Protein AF-A0A3M1GS95-F1 (afdb_monomer_lite)

Structure (mmCIF, N/CA/C/O backbone):
data_AF-A0A3M1GS95-F1
#
_entry.id   AF-A0A3M1GS95-F1
#
loop_
_atom_site.group_PDB
_atom_site.id
_atom_site.type_symbol
_atom_site.label_atom_id
_atom_site.label_alt_id
_atom_site.label_comp_id
_atom_site.label_asym_id
_atom_site.label_entity_id
_atom_site.label_seq_id
_atom_site.pdbx_PDB_ins_code
_atom_site.Cartn_x
_atom_site.Cartn_y
_atom_site.Cartn_z
_atom_site.occupancy
_atom_site.B_iso_or_equiv
_atom_site.auth_seq_id
_atom_site.auth_comp_id
_atom_site.auth_asym_id
_atom_site.auth_atom_id
_atom_site.pdbx_PDB_model_num
ATOM 1 N N . MET A 1 1 ? 30.204 33.221 12.665 1.00 39.47 1 MET A N 1
ATOM 2 C CA . MET A 1 1 ? 29.781 33.740 11.344 1.00 39.47 1 MET A CA 1
ATOM 3 C C . MET A 1 1 ? 28.358 33.259 11.080 1.00 39.47 1 MET A C 1
ATOM 5 O O . MET A 1 1 ? 28.082 32.085 11.287 1.00 39.47 1 MET A O 1
ATOM 9 N N . LYS A 1 2 ? 27.450 34.196 10.779 1.00 40.09 2 LYS A N 1
ATOM 10 C CA . LYS A 1 2 ? 25.998 34.012 10.561 1.00 40.09 2 LYS A CA 1
ATOM 11 C C . LYS A 1 2 ? 25.781 33.005 9.408 1.00 40.09 2 LYS A C 1
ATOM 13 O O . LYS A 1 2 ? 26.518 33.071 8.440 1.00 40.09 2 LYS A O 1
ATOM 18 N N . GLY A 1 3 ? 24.858 32.044 9.420 1.00 48.84 3 GLY A N 1
ATOM 19 C CA . GLY A 1 3 ? 23.555 32.027 10.077 1.00 48.84 3 GLY A CA 1
ATOM 20 C C . GLY A 1 3 ? 22.446 32.480 9.121 1.00 48.84 3 GLY A C 1
ATOM 21 O O . GLY A 1 3 ? 21.693 33.382 9.466 1.00 48.84 3 GLY A O 1
ATOM 22 N N . SER A 1 4 ? 22.354 31.904 7.916 1.00 39.59 4 SER A N 1
ATOM 23 C CA . SER A 1 4 ? 21.208 32.082 7.016 1.00 39.59 4 SER A CA 1
ATOM 24 C C . SER A 1 4 ? 20.981 30.836 6.145 1.00 39.59 4 SER A C 1
ATOM 26 O O . SER A 1 4 ? 21.900 30.292 5.546 1.00 39.59 4 SER A O 1
ATOM 28 N N . GLY A 1 5 ? 19.724 30.383 6.047 1.00 43.78 5 GLY A N 1
ATOM 29 C CA . GLY A 1 5 ? 19.248 29.832 4.772 1.00 43.78 5 GLY A CA 1
ATOM 30 C C . GLY A 1 5 ? 18.805 28.369 4.671 1.00 43.78 5 GLY A C 1
ATOM 31 O O . GLY A 1 5 ? 18.892 27.801 3.585 1.00 43.78 5 GLY A O 1
ATOM 32 N N . GLY A 1 6 ? 18.185 27.779 5.699 1.00 48.88 6 GLY A N 1
ATOM 33 C CA . GLY A 1 6 ? 17.395 26.542 5.523 1.00 48.88 6 GLY A CA 1
ATOM 34 C C . GLY A 1 6 ? 16.245 26.654 4.494 1.00 48.88 6 GLY A C 1
ATOM 35 O O . GLY A 1 6 ? 15.692 25.641 4.084 1.00 48.88 6 GLY A O 1
ATOM 36 N N . ARG A 1 7 ? 15.914 27.868 4.023 1.00 53.00 7 ARG A N 1
ATOM 37 C CA . ARG A 1 7 ? 14.838 28.169 3.059 1.00 53.00 7 ARG A CA 1
ATOM 38 C C . ARG A 1 7 ? 15.282 28.309 1.587 1.00 53.00 7 ARG A C 1
ATOM 40 O O . ARG A 1 7 ? 14.441 28.576 0.742 1.00 53.00 7 ARG A O 1
ATOM 47 N N . GLY A 1 8 ? 16.567 28.117 1.261 1.00 58.84 8 GLY A N 1
ATOM 48 C CA . GLY A 1 8 ? 17.089 28.245 -0.118 1.00 58.84 8 GLY A CA 1
ATOM 49 C C . GLY A 1 8 ? 17.623 26.952 -0.751 1.00 58.84 8 GLY A C 1
ATOM 50 O O . GLY A 1 8 ? 18.003 26.945 -1.919 1.00 58.84 8 GLY A O 1
ATOM 51 N N . CYS A 1 9 ? 17.671 25.853 0.008 1.00 73.81 9 CYS A N 1
ATOM 52 C CA . CYS A 1 9 ? 18.405 24.644 -0.382 1.00 73.81 9 CYS A CA 1
ATOM 53 C C . CYS A 1 9 ? 17.566 23.603 -1.146 1.00 73.81 9 CYS A C 1
ATOM 55 O O . CYS A 1 9 ? 18.125 22.650 -1.684 1.00 73.81 9 CYS A O 1
ATOM 57 N N . GLU A 1 10 ? 16.237 23.747 -1.209 1.00 72.81 10 GLU A N 1
ATOM 58 C CA . GLU A 1 10 ? 15.360 22.788 -1.904 1.00 72.81 10 GLU A CA 1
ATOM 59 C C . GLU A 1 10 ? 15.624 22.731 -3.410 1.00 72.81 10 GLU A C 1
ATOM 61 O O . GLU A 1 10 ? 15.748 21.639 -3.962 1.00 72.81 10 GLU A O 1
ATOM 66 N N . ARG A 1 11 ? 15.834 23.891 -4.046 1.00 78.06 11 ARG A N 1
ATOM 67 C CA . ARG A 1 11 ? 16.178 23.998 -5.474 1.00 78.06 11 ARG A CA 1
ATOM 68 C C . ARG A 1 11 ? 17.452 23.228 -5.840 1.00 78.06 11 ARG A C 1
ATOM 70 O O . ARG A 1 11 ? 17.594 22.772 -6.969 1.00 78.06 11 ARG A O 1
ATOM 77 N N . TRP A 1 12 ? 18.376 23.069 -4.895 1.00 82.88 12 TRP A N 1
ATOM 78 C CA . TRP A 1 12 ? 19.671 22.437 -5.136 1.00 82.88 12 TRP A CA 1
ATOM 79 C C . TRP A 1 12 ? 19.667 20.929 -4.895 1.00 82.88 12 TRP A C 1
ATOM 81 O O . TRP A 1 12 ? 20.644 20.271 -5.230 1.00 82.88 12 TRP A O 1
ATOM 91 N N . GLN A 1 13 ? 18.593 20.342 -4.358 1.00 78.44 13 GLN A N 1
ATOM 92 C CA . GLN A 1 13 ? 18.566 18.906 -4.052 1.00 78.44 13 GLN A CA 1
ATOM 93 C C . GLN A 1 13 ? 18.708 18.031 -5.303 1.00 78.44 13 GLN A C 1
ATOM 95 O O . GLN A 1 13 ? 19.456 17.054 -5.282 1.00 78.44 13 GLN A O 1
ATOM 100 N N . GLU A 1 14 ? 18.030 18.400 -6.389 1.00 74.12 14 GLU A N 1
ATOM 101 C CA . GLU A 1 14 ? 18.123 17.698 -7.673 1.00 74.12 14 GLU A CA 1
ATOM 102 C C . GLU A 1 14 ? 19.483 17.939 -8.335 1.00 74.12 14 GLU A C 1
ATOM 104 O O . GLU A 1 14 ? 20.125 16.991 -8.784 1.00 74.12 14 GLU A O 1
ATOM 109 N N . ALA A 1 15 ? 19.980 19.181 -8.285 1.00 80.88 15 ALA A N 1
ATOM 110 C CA . ALA A 1 15 ? 21.298 19.532 -8.804 1.00 80.88 15 ALA A CA 1
ATOM 111 C C . ALA A 1 15 ? 22.430 18.791 -8.072 1.00 80.88 15 ALA A C 1
ATOM 113 O O . ALA A 1 15 ? 23.402 18.385 -8.698 1.00 80.88 15 ALA A O 1
ATOM 114 N N . LEU A 1 16 ? 22.306 18.555 -6.762 1.00 80.38 16 LEU A N 1
ATOM 115 C CA . LEU A 1 16 ? 23.283 17.790 -5.984 1.00 80.38 16 LEU A CA 1
ATOM 116 C C . LEU A 1 16 ? 23.377 16.332 -6.446 1.00 80.38 16 LEU A C 1
ATOM 118 O O . LEU A 1 16 ? 24.493 15.838 -6.597 1.00 80.38 16 LEU A O 1
ATOM 122 N N . SER A 1 17 ? 22.243 15.669 -6.703 1.00 72.31 17 SER A N 1
ATOM 123 C CA . SER A 1 17 ? 22.229 14.303 -7.252 1.00 72.31 17 SER A CA 1
ATOM 124 C C . SER A 1 17 ? 22.811 14.286 -8.665 1.00 72.31 17 SER A C 1
ATOM 126 O O . SER A 1 17 ? 23.785 13.585 -8.913 1.00 72.31 17 SER A O 1
ATOM 128 N N . ALA A 1 18 ? 22.316 15.166 -9.543 1.00 73.12 18 ALA A N 1
ATOM 129 C CA . ALA A 1 18 ? 22.803 15.291 -10.916 1.00 73.12 18 ALA A CA 1
ATOM 130 C C . ALA A 1 18 ? 24.306 15.622 -10.988 1.00 73.12 18 ALA A C 1
ATOM 132 O O . ALA A 1 18 ? 24.988 15.210 -11.921 1.00 73.12 18 ALA A O 1
ATOM 133 N N . SER A 1 19 ? 24.858 16.338 -9.997 1.00 80.38 19 SER A N 1
ATOM 134 C CA . SER A 1 19 ? 26.297 16.632 -9.925 1.00 80.38 19 SER A CA 1
ATOM 135 C C . SER A 1 19 ? 27.161 15.405 -9.643 1.00 80.38 19 SER A C 1
ATOM 137 O O . SER A 1 19 ? 28.302 15.354 -10.099 1.00 80.38 19 SER A O 1
ATOM 139 N N . ILE A 1 20 ? 26.632 14.443 -8.881 1.00 74.00 20 ILE A N 1
ATOM 140 C CA . ILE A 1 20 ? 27.308 13.187 -8.533 1.00 74.00 20 ILE A CA 1
ATOM 141 C C . ILE A 1 20 ? 27.237 12.221 -9.715 1.00 74.00 20 ILE A C 1
ATOM 143 O O . ILE A 1 20 ? 28.220 11.548 -10.005 1.00 74.00 20 ILE A O 1
ATOM 147 N N . ASP A 1 21 ? 26.125 12.252 -10.446 1.00 66.88 21 ASP A N 1
ATOM 148 C CA . ASP A 1 21 ? 25.892 11.443 -11.645 1.00 66.88 21 ASP A CA 1
ATOM 149 C C . ASP A 1 21 ? 26.553 12.037 -12.914 1.00 66.88 21 ASP A C 1
ATOM 151 O O . ASP A 1 21 ? 26.547 11.420 -13.977 1.00 66.88 21 ASP A O 1
ATOM 155 N N . GLY A 1 22 ? 27.154 13.233 -12.815 1.00 68.62 22 GLY A N 1
ATOM 156 C CA . GLY A 1 22 ? 27.862 13.909 -13.911 1.00 68.62 22 GLY A CA 1
ATOM 157 C C . GLY A 1 22 ? 26.957 14.587 -14.950 1.00 68.62 22 GLY A C 1
ATOM 158 O O . GLY A 1 22 ? 27.426 14.954 -16.024 1.00 68.62 22 GLY A O 1
ATOM 159 N N . GLU A 1 23 ? 25.677 14.780 -14.636 1.00 58.12 23 GLU A N 1
ATOM 160 C CA . GLU A 1 23 ? 24.623 15.189 -15.575 1.00 58.12 23 GLU A CA 1
ATOM 161 C C . GLU A 1 23 ? 24.380 16.712 -15.636 1.00 58.12 23 GLU A C 1
ATOM 163 O O . GLU A 1 23 ? 23.508 17.171 -16.373 1.00 58.12 23 GLU A O 1
ATOM 168 N N . LEU A 1 24 ? 25.140 17.519 -14.885 1.00 73.50 24 LEU A N 1
ATOM 169 C CA . LEU A 1 24 ? 24.984 18.980 -14.886 1.00 73.50 24 LEU A CA 1
ATOM 170 C C . LEU A 1 24 ? 25.655 19.650 -16.089 1.00 73.50 24 LEU A C 1
ATOM 172 O O . LEU A 1 24 ? 26.852 19.472 -16.334 1.00 73.50 24 LEU A O 1
ATOM 176 N N . GLY A 1 25 ? 24.915 20.531 -16.769 1.00 78.94 25 GLY A N 1
ATOM 177 C CA . GLY A 1 25 ? 25.478 21.417 -17.787 1.00 78.94 25 GLY A CA 1
ATOM 178 C C . GLY A 1 25 ? 26.445 22.452 -17.193 1.00 78.94 25 GLY A C 1
ATOM 179 O O . GLY A 1 25 ? 26.388 22.781 -16.010 1.00 78.94 25 GLY A O 1
ATOM 180 N N . GLY A 1 26 ? 27.326 23.036 -18.014 1.00 75.69 26 GLY A N 1
ATOM 181 C CA . GLY A 1 26 ? 28.394 23.929 -17.529 1.00 75.69 26 GLY A CA 1
ATOM 182 C C . GLY A 1 26 ? 27.917 25.169 -16.752 1.00 75.69 26 GLY A C 1
ATOM 183 O O . GLY A 1 26 ? 28.583 25.591 -15.810 1.00 75.69 26 GLY A O 1
ATOM 184 N N . ARG A 1 27 ? 26.756 25.746 -17.100 1.00 78.69 27 ARG A N 1
ATOM 185 C CA . ARG A 1 27 ? 26.166 26.880 -16.355 1.00 78.69 27 ARG A CA 1
ATOM 186 C C . ARG A 1 27 ? 25.588 26.447 -15.004 1.00 78.69 27 ARG A C 1
ATOM 188 O O . ARG A 1 27 ? 25.803 27.128 -14.008 1.00 78.69 27 ARG A O 1
ATOM 195 N N . GLU A 1 28 ? 24.899 25.311 -14.962 1.00 79.19 28 GLU A N 1
ATOM 196 C CA . GLU A 1 28 ? 24.272 24.771 -13.746 1.00 79.19 28 GLU A CA 1
ATOM 197 C C . GLU A 1 28 ? 25.313 24.239 -12.763 1.00 79.19 28 GLU A C 1
ATOM 199 O O . GLU A 1 28 ? 25.185 24.439 -11.558 1.00 79.19 28 GLU A O 1
ATOM 204 N N . ARG A 1 29 ? 26.387 23.636 -13.283 1.00 84.56 29 ARG A N 1
ATOM 205 C CA . ARG A 1 29 ? 27.536 23.183 -12.49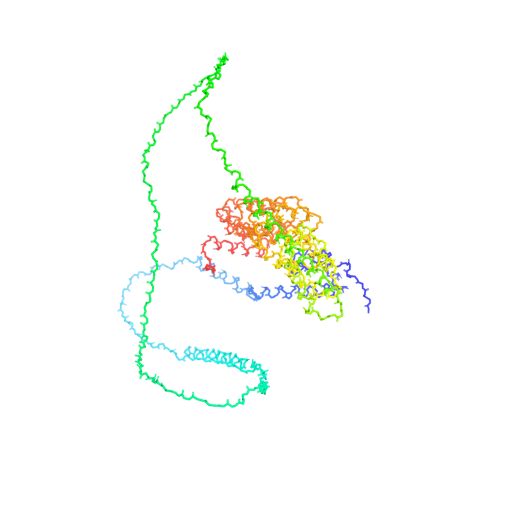8 1.00 84.56 29 ARG A CA 1
ATOM 206 C C . ARG A 1 29 ? 28.211 24.342 -11.772 1.00 84.56 29 ARG A C 1
ATOM 208 O O . ARG A 1 29 ? 28.368 24.271 -10.559 1.00 84.56 29 ARG A O 1
ATOM 215 N N . ARG A 1 30 ? 28.506 25.438 -12.483 1.00 85.38 30 ARG A N 1
ATOM 216 C CA . ARG A 1 30 ? 29.075 26.657 -11.880 1.00 85.38 30 ARG A CA 1
ATOM 217 C C . ARG A 1 30 ? 28.146 27.277 -10.837 1.00 85.38 30 ARG A C 1
ATOM 219 O O . ARG A 1 30 ? 28.608 27.703 -9.785 1.00 85.38 30 ARG A O 1
ATOM 226 N N . ALA A 1 31 ? 26.840 27.296 -11.101 1.00 85.81 31 ALA A N 1
ATOM 227 C CA . ALA A 1 31 ? 25.858 27.827 -10.159 1.00 85.81 31 ALA A CA 1
ATOM 228 C C . ALA A 1 31 ? 25.752 26.967 -8.882 1.00 85.81 31 ALA A C 1
ATOM 230 O O . ALA A 1 31 ? 25.661 27.506 -7.779 1.00 85.81 31 ALA A O 1
ATOM 231 N N . LEU A 1 32 ? 25.817 25.637 -9.016 1.00 87.44 32 LEU A N 1
ATOM 232 C CA . LEU A 1 32 ? 25.855 24.723 -7.875 1.00 87.44 32 LEU A CA 1
ATOM 233 C C . LEU A 1 32 ? 27.169 24.845 -7.094 1.00 87.44 32 LEU A C 1
ATOM 235 O O . LEU A 1 32 ? 27.140 24.827 -5.869 1.00 87.44 32 LEU A O 1
ATOM 239 N N . GLU A 1 33 ? 28.308 24.968 -7.774 1.00 88.69 33 GLU A N 1
ATOM 240 C CA . GLU A 1 33 ? 29.619 25.147 -7.136 1.00 88.69 33 GLU A CA 1
ATOM 241 C C . GLU A 1 33 ? 29.692 26.457 -6.344 1.00 88.69 33 GLU A C 1
ATOM 243 O O . GLU A 1 33 ? 30.147 26.440 -5.202 1.00 88.69 33 GLU A O 1
ATOM 248 N N . ALA A 1 34 ? 29.142 27.551 -6.882 1.00 88.06 34 ALA A N 1
ATOM 249 C CA . ALA A 1 34 ? 29.002 28.815 -6.161 1.00 88.06 34 ALA A CA 1
ATOM 250 C C . ALA A 1 34 ? 28.135 28.660 -4.897 1.00 88.06 34 ALA A C 1
ATOM 252 O O . ALA A 1 34 ? 28.544 29.053 -3.809 1.00 88.06 34 ALA A O 1
ATOM 253 N N . HIS A 1 35 ? 26.978 27.993 -4.995 1.00 88.88 35 HIS A N 1
ATOM 254 C CA . HIS A 1 35 ? 26.136 27.728 -3.822 1.00 88.88 35 HIS A CA 1
ATOM 255 C C . HIS A 1 35 ? 26.829 26.824 -2.786 1.00 88.88 35 HIS A C 1
ATOM 257 O O . HIS A 1 35 ? 26.712 27.030 -1.576 1.00 88.88 35 HIS A O 1
ATOM 263 N N . LEU A 1 36 ? 27.575 25.819 -3.247 1.00 88.56 36 LEU A N 1
ATOM 264 C CA . LEU A 1 36 ? 28.343 24.922 -2.390 1.00 88.56 36 LEU A CA 1
ATOM 265 C C . LEU A 1 36 ? 29.529 25.602 -1.714 1.00 88.56 36 LEU A C 1
ATOM 267 O O . LEU A 1 36 ? 29.996 25.056 -0.719 1.00 88.56 36 LEU A O 1
ATOM 271 N N . ALA A 1 37 ? 30.007 26.751 -2.200 1.00 88.31 37 ALA A N 1
ATOM 272 C CA . ALA A 1 37 ? 31.014 27.561 -1.515 1.00 88.31 37 ALA A CA 1
ATOM 273 C C . ALA A 1 37 ? 30.439 28.254 -0.264 1.00 88.31 37 ALA A C 1
ATOM 275 O O . ALA A 1 37 ? 31.152 28.438 0.723 1.00 88.31 37 ALA A O 1
ATOM 276 N N . GLU A 1 38 ? 29.133 28.520 -0.245 1.00 86.94 38 GLU A N 1
ATOM 277 C CA . GLU A 1 38 ? 28.466 29.304 0.802 1.00 86.94 38 GLU A CA 1
ATOM 278 C C . GLU A 1 38 ? 27.582 28.463 1.746 1.00 86.94 38 GLU A C 1
ATOM 280 O O . GLU A 1 38 ? 27.198 28.941 2.812 1.00 86.94 38 GLU A O 1
ATOM 285 N N . CYS A 1 39 ? 27.260 27.206 1.402 1.00 89.38 39 CYS A N 1
ATOM 286 C CA . CYS A 1 39 ? 26.311 26.381 2.162 1.00 89.38 39 CYS A CA 1
ATOM 287 C C . CYS A 1 39 ? 26.896 25.064 2.711 1.00 89.38 39 CYS A C 1
ATOM 289 O O . CYS A 1 39 ? 27.011 24.057 2.003 1.00 89.38 39 CYS A O 1
ATOM 291 N N . ASP A 1 40 ? 27.139 25.020 4.026 1.00 84.94 40 ASP A N 1
ATOM 292 C CA . ASP A 1 40 ? 27.611 23.821 4.737 1.00 84.94 40 ASP A CA 1
ATOM 293 C C . ASP A 1 40 ? 26.628 22.645 4.703 1.00 84.94 40 ASP A C 1
ATOM 295 O O . ASP A 1 40 ? 27.034 21.488 4.563 1.00 84.94 40 ASP A O 1
ATOM 299 N N . ALA A 1 41 ? 25.322 22.916 4.776 1.00 84.25 41 ALA A N 1
ATOM 300 C CA . ALA A 1 41 ? 24.298 21.873 4.762 1.00 84.25 41 ALA A CA 1
ATOM 301 C C . ALA A 1 41 ? 24.269 21.113 3.422 1.00 84.25 41 ALA A C 1
ATOM 303 O O . ALA A 1 41 ? 24.185 19.880 3.397 1.00 84.25 41 ALA A O 1
ATOM 304 N N . CYS A 1 42 ? 24.397 21.831 2.302 1.00 86.12 42 CYS A N 1
ATOM 305 C CA . CYS A 1 42 ? 24.460 21.238 0.967 1.00 86.12 42 CYS A CA 1
ATOM 306 C C . CYS A 1 42 ? 25.793 20.518 0.718 1.00 86.12 42 CYS A C 1
ATOM 308 O O . CYS A 1 42 ? 25.778 19.437 0.125 1.00 86.12 42 CYS A O 1
ATOM 310 N N . ARG A 1 43 ? 26.923 21.024 1.244 1.00 90.06 43 ARG A N 1
ATOM 311 C CA . ARG A 1 43 ? 28.210 20.299 1.238 1.00 90.06 43 ARG A CA 1
ATOM 312 C C . ARG A 1 43 ? 28.114 18.967 1.979 1.00 90.06 43 ARG A C 1
ATOM 314 O O . ARG A 1 43 ? 28.458 17.923 1.425 1.00 90.06 43 ARG A O 1
ATOM 321 N N . ALA A 1 44 ? 27.578 18.981 3.199 1.00 81.94 44 ALA A N 1
ATOM 322 C CA . ALA A 1 44 ? 27.400 17.776 4.004 1.00 81.94 44 ALA A CA 1
ATOM 323 C C . ALA A 1 44 ? 26.467 16.762 3.321 1.00 81.94 44 ALA A C 1
ATOM 325 O O . ALA A 1 44 ? 26.712 15.552 3.367 1.00 81.94 44 ALA A O 1
ATOM 326 N N . ARG A 1 45 ? 25.413 17.240 2.649 1.00 82.56 45 ARG A N 1
ATOM 327 C CA . ARG A 1 45 ? 24.492 16.393 1.882 1.00 82.56 45 ARG A CA 1
ATOM 328 C C . ARG A 1 45 ? 25.141 15.807 0.630 1.00 82.56 45 ARG A C 1
ATOM 330 O O . ARG A 1 45 ? 24.982 14.609 0.408 1.00 82.56 45 ARG A O 1
ATOM 337 N N . ARG A 1 46 ? 25.917 16.591 -0.128 1.00 85.56 46 ARG A N 1
ATOM 338 C CA . ARG A 1 46 ? 26.717 16.096 -1.262 1.00 85.56 46 ARG A CA 1
ATOM 339 C C . ARG A 1 46 ? 27.666 14.994 -0.809 1.00 85.56 46 ARG A C 1
ATOM 341 O O . ARG A 1 46 ? 27.649 13.920 -1.385 1.00 85.56 46 ARG A O 1
ATOM 348 N N . ALA A 1 47 ? 28.393 15.208 0.287 1.00 79.00 47 ALA A N 1
ATOM 349 C CA . ALA A 1 47 ? 29.304 14.211 0.844 1.00 79.00 47 ALA A CA 1
ATOM 350 C C . ALA A 1 47 ? 28.585 12.921 1.285 1.00 79.00 47 ALA A C 1
ATOM 352 O O . ALA A 1 47 ? 29.106 11.824 1.106 1.00 79.00 47 ALA A O 1
ATOM 353 N N . ARG A 1 48 ? 27.372 13.012 1.854 1.00 75.06 48 ARG A N 1
ATOM 354 C CA . ARG A 1 48 ? 26.548 11.825 2.161 1.00 75.06 48 ARG A CA 1
ATOM 355 C C . ARG A 1 48 ? 26.118 11.086 0.895 1.00 75.06 48 ARG A C 1
ATOM 357 O O . ARG A 1 48 ? 26.244 9.870 0.860 1.00 75.06 48 ARG A O 1
ATOM 364 N N . LEU A 1 49 ? 25.646 11.802 -0.121 1.00 72.88 49 LEU A N 1
ATOM 365 C CA . LEU A 1 49 ? 25.236 11.204 -1.391 1.00 72.88 49 LEU A CA 1
ATOM 366 C C . LEU A 1 49 ? 26.424 10.575 -2.130 1.00 72.88 49 LEU A C 1
ATOM 368 O O . LEU A 1 49 ? 26.295 9.454 -2.598 1.00 72.88 49 LEU A O 1
ATOM 372 N N . SER A 1 50 ? 27.593 11.221 -2.146 1.00 70.19 50 SER A N 1
ATOM 373 C CA . SER A 1 50 ? 28.821 10.659 -2.720 1.00 70.19 50 SER A CA 1
ATOM 374 C C . SER A 1 50 ? 29.286 9.408 -1.977 1.00 70.19 50 SER A C 1
ATOM 376 O O . SER A 1 50 ? 29.710 8.464 -2.624 1.00 70.19 50 SER A O 1
ATOM 378 N N . ARG A 1 51 ? 29.140 9.354 -0.643 1.00 70.12 51 ARG A N 1
ATOM 379 C CA . ARG A 1 51 ? 29.417 8.136 0.141 1.00 70.12 51 ARG A CA 1
ATOM 380 C C . ARG A 1 51 ? 28.450 6.996 -0.169 1.00 70.12 51 ARG A C 1
ATOM 382 O O . ARG A 1 51 ? 28.856 5.845 -0.213 1.00 70.12 51 ARG A O 1
ATOM 389 N N . VAL A 1 52 ? 27.168 7.293 -0.373 1.00 61.81 52 VAL A N 1
ATOM 390 C CA . VAL A 1 52 ? 26.197 6.274 -0.801 1.00 61.81 52 VAL A CA 1
ATOM 391 C C . VAL A 1 52 ? 26.498 5.824 -2.232 1.00 61.81 52 VAL A C 1
ATOM 393 O O . VAL A 1 52 ? 26.458 4.631 -2.502 1.00 61.81 52 VAL A O 1
ATOM 396 N N . ALA A 1 53 ? 26.861 6.748 -3.123 1.00 53.59 53 ALA A N 1
ATOM 397 C CA . ALA A 1 53 ? 27.253 6.443 -4.494 1.00 53.59 53 ALA A CA 1
ATOM 398 C C . ALA A 1 53 ? 28.529 5.590 -4.559 1.00 53.59 53 ALA A C 1
ATOM 400 O O . ALA A 1 53 ? 28.552 4.645 -5.332 1.00 53.59 53 ALA A O 1
ATOM 401 N N . SER A 1 54 ? 29.530 5.839 -3.706 1.00 50.53 54 SER A N 1
ATOM 402 C CA . SER A 1 54 ? 30.731 4.996 -3.603 1.00 50.53 54 SER A CA 1
ATOM 403 C C . SER A 1 54 ? 30.447 3.638 -2.950 1.00 50.53 54 SER A C 1
ATOM 405 O O . SER A 1 54 ? 31.041 2.635 -3.307 1.00 50.53 54 SER A O 1
ATOM 407 N N . LEU A 1 55 ? 29.498 3.548 -2.010 1.00 47.12 55 LEU A N 1
ATOM 408 C CA . LEU A 1 55 ? 29.067 2.257 -1.447 1.00 47.12 55 LEU A CA 1
ATOM 409 C C . LEU A 1 55 ? 28.278 1.409 -2.457 1.00 47.12 55 LEU A C 1
ATOM 411 O O . LEU A 1 55 ? 28.380 0.187 -2.449 1.00 47.12 55 LEU A O 1
ATOM 415 N N . VAL A 1 56 ? 27.506 2.048 -3.337 1.00 48.22 56 VAL A N 1
ATOM 416 C CA . VAL A 1 56 ? 26.878 1.391 -4.495 1.00 48.22 56 VAL A CA 1
ATOM 417 C C . VAL A 1 56 ? 27.932 1.061 -5.559 1.00 48.22 56 VAL A C 1
ATOM 419 O O . VAL A 1 56 ? 27.862 0.001 -6.175 1.00 48.22 56 VAL A O 1
ATOM 422 N N . GLY A 1 57 ? 28.936 1.924 -5.713 1.00 39.44 57 GLY A N 1
ATOM 423 C CA . GLY A 1 57 ? 30.122 1.719 -6.536 1.00 39.44 57 GLY A CA 1
ATOM 424 C C . GLY A 1 57 ? 31.027 0.586 -6.055 1.00 39.44 57 GLY A C 1
ATOM 425 O O . GLY A 1 57 ? 31.675 0.001 -6.898 1.00 39.44 57 GLY A O 1
ATOM 426 N N . LEU A 1 58 ? 30.981 0.196 -4.773 1.00 36.84 58 LEU A N 1
ATOM 427 C CA . LEU A 1 58 ? 31.642 -0.989 -4.192 1.00 36.84 58 LEU A CA 1
ATOM 428 C C . LEU A 1 58 ? 30.895 -2.318 -4.441 1.00 36.84 58 LEU A C 1
ATOM 430 O O . LEU A 1 58 ? 31.450 -3.389 -4.199 1.00 36.84 58 LEU A O 1
ATOM 434 N N . LEU A 1 59 ? 29.633 -2.265 -4.891 1.00 38.34 59 LEU A N 1
ATOM 435 C CA . LEU A 1 59 ? 28.872 -3.430 -5.379 1.00 38.34 59 LEU A CA 1
ATOM 436 C C . LEU A 1 59 ? 28.895 -3.550 -6.913 1.00 38.34 59 LEU A C 1
ATOM 438 O O . LEU A 1 59 ? 28.472 -4.565 -7.464 1.00 38.34 59 LEU A O 1
ATOM 442 N N . ALA A 1 60 ? 29.407 -2.532 -7.598 1.00 36.91 60 ALA A N 1
ATOM 443 C CA . ALA A 1 60 ? 30.063 -2.671 -8.888 1.00 36.91 60 ALA A CA 1
ATOM 444 C C . ALA A 1 60 ? 31.582 -2.800 -8.626 1.00 36.91 60 ALA A C 1
ATOM 446 O O . ALA A 1 60 ? 32.032 -2.482 -7.532 1.00 36.91 60 ALA A O 1
ATOM 447 N N . PRO A 1 61 ? 32.417 -3.301 -9.542 1.00 31.64 61 PRO A N 1
ATOM 448 C CA . PRO A 1 61 ? 33.855 -3.170 -9.357 1.00 31.64 61 PRO A CA 1
ATOM 449 C C . PRO A 1 61 ? 34.274 -1.733 -9.712 1.00 31.64 61 PRO A C 1
ATOM 451 O O . PRO A 1 61 ? 34.049 -1.260 -10.828 1.00 31.64 61 PRO A O 1
ATOM 454 N N . GLU A 1 62 ? 34.849 -1.024 -8.740 1.00 29.59 62 GLU A N 1
ATOM 455 C CA . GLU A 1 62 ? 35.430 0.317 -8.874 1.00 29.59 62 GLU A CA 1
ATOM 456 C C . GLU A 1 62 ? 36.912 0.242 -9.297 1.00 29.59 62 GLU A C 1
ATOM 458 O O . GLU A 1 62 ? 37.709 -0.415 -8.636 1.00 29.59 62 GLU A O 1
ATOM 463 N N . GLY A 1 63 ? 37.297 1.010 -10.327 1.00 39.94 63 GLY A N 1
ATOM 464 C CA . GLY A 1 63 ? 38.666 1.533 -10.502 1.00 39.94 63 GLY A CA 1
ATOM 465 C C . GLY A 1 63 ? 39.737 0.618 -11.127 1.00 39.94 63 GLY A C 1
ATOM 466 O O . GLY A 1 63 ? 39.787 -0.578 -10.887 1.00 39.94 63 GLY A O 1
ATOM 467 N N . ASP A 1 64 ? 40.592 1.228 -11.965 1.00 34.66 64 ASP A N 1
ATOM 468 C CA . ASP A 1 64 ? 41.686 0.696 -12.822 1.00 34.66 64 ASP A CA 1
ATOM 469 C C . ASP A 1 64 ? 41.383 -0.475 -13.779 1.00 34.66 64 ASP A C 1
ATOM 471 O O . ASP A 1 64 ? 42.048 -0.647 -14.810 1.00 34.66 64 ASP A O 1
ATOM 475 N N . GLU A 1 65 ? 40.279 -1.184 -13.576 1.00 40.59 65 GLU A N 1
ATOM 476 C CA . GLU A 1 65 ? 39.775 -2.176 -14.518 1.00 40.59 65 GLU A CA 1
ATOM 477 C C . GLU A 1 65 ? 39.051 -1.570 -15.723 1.00 40.59 65 GLU A C 1
ATOM 479 O O . GLU A 1 65 ? 38.706 -2.298 -16.639 1.00 40.59 65 GLU A O 1
ATOM 484 N N . ALA A 1 66 ? 38.898 -0.250 -15.850 1.00 37.06 66 ALA A N 1
ATOM 485 C CA . ALA A 1 66 ? 38.434 0.324 -17.121 1.00 37.06 66 ALA A CA 1
ATOM 486 C C . ALA A 1 66 ? 39.378 -0.057 -18.286 1.00 37.06 66 ALA A C 1
ATOM 488 O O . ALA A 1 66 ? 38.930 -0.289 -19.408 1.00 37.06 66 ALA A O 1
ATOM 489 N N . ARG A 1 67 ? 40.683 -0.223 -18.005 1.00 36.78 67 ARG A N 1
ATOM 490 C CA . ARG A 1 67 ? 41.671 -0.756 -18.959 1.00 36.78 67 ARG A CA 1
ATOM 491 C C . ARG A 1 67 ? 41.715 -2.286 -18.978 1.00 36.78 67 ARG A C 1
ATOM 493 O O . ARG A 1 67 ? 41.965 -2.855 -20.035 1.00 36.78 67 ARG A O 1
ATOM 500 N N . ALA A 1 68 ? 41.476 -2.970 -17.857 1.00 36.50 68 ALA A N 1
ATOM 501 C CA . ALA A 1 68 ? 41.478 -4.439 -17.797 1.00 36.50 68 ALA A CA 1
ATOM 502 C C . ALA A 1 68 ? 40.203 -5.064 -18.385 1.00 36.50 68 ALA A C 1
ATOM 504 O O . ALA A 1 68 ? 40.300 -6.072 -19.070 1.00 36.50 68 ALA A O 1
ATOM 505 N N . GLY A 1 69 ? 39.054 -4.429 -18.176 1.00 39.00 69 GLY A N 1
ATOM 506 C CA . GLY A 1 69 ? 37.735 -4.690 -18.738 1.00 39.00 69 GLY A CA 1
ATOM 507 C C . GLY A 1 69 ? 37.674 -4.364 -20.224 1.00 39.00 69 GLY A C 1
ATOM 508 O O . GLY A 1 69 ? 37.212 -5.199 -20.987 1.00 39.00 69 GLY A O 1
ATOM 509 N N . ALA A 1 70 ? 38.260 -3.245 -20.671 1.00 43.31 70 ALA A N 1
ATOM 510 C CA . ALA A 1 70 ? 38.471 -3.006 -22.102 1.00 43.31 70 ALA A CA 1
ATOM 511 C C . ALA A 1 70 ? 39.373 -4.089 -22.722 1.00 43.31 70 ALA A C 1
ATOM 513 O O . ALA A 1 70 ? 38.989 -4.691 -23.712 1.00 43.31 70 ALA A O 1
ATOM 514 N N . ARG A 1 71 ? 40.504 -4.447 -22.091 1.00 39.06 71 ARG A N 1
ATOM 515 C CA . ARG A 1 71 ? 41.381 -5.551 -22.545 1.00 39.06 71 ARG A CA 1
ATOM 516 C C . ARG A 1 71 ? 40.749 -6.939 -22.403 1.00 39.06 71 ARG A C 1
ATOM 518 O O . ARG A 1 71 ? 41.196 -7.887 -23.042 1.00 39.06 71 ARG A O 1
ATOM 525 N N . PHE A 1 72 ? 39.791 -7.116 -21.502 1.00 40.91 72 PHE A N 1
ATOM 526 C CA . PHE A 1 72 ? 39.066 -8.366 -21.293 1.00 40.91 72 PHE A CA 1
ATOM 527 C C . PHE A 1 72 ? 38.011 -8.528 -22.376 1.00 40.91 72 PHE A C 1
ATOM 529 O O . PHE A 1 72 ? 38.015 -9.559 -23.033 1.00 40.91 72 PHE A O 1
ATOM 536 N N . VAL A 1 73 ? 37.207 -7.493 -22.624 1.00 45.97 73 VAL A N 1
ATOM 537 C CA . VAL A 1 73 ? 36.248 -7.433 -23.731 1.00 45.97 73 VAL A CA 1
ATOM 538 C C . VAL A 1 73 ? 36.981 -7.554 -25.065 1.00 45.97 73 VAL A C 1
ATOM 540 O O . VAL A 1 73 ? 36.622 -8.407 -25.853 1.00 45.97 73 VAL A O 1
ATOM 543 N N . GLU A 1 74 ? 38.098 -6.858 -25.263 1.00 42.56 74 GLU A N 1
ATOM 544 C CA . GLU A 1 74 ? 38.908 -6.949 -26.485 1.00 42.56 74 GLU A CA 1
ATOM 545 C C . GLU A 1 74 ? 39.582 -8.330 -26.662 1.00 42.56 74 GLU A C 1
ATOM 547 O O . GLU A 1 74 ? 39.716 -8.822 -27.781 1.00 42.56 74 GLU A O 1
ATOM 552 N N . ARG A 1 75 ? 39.989 -9.013 -25.575 1.00 43.56 75 ARG A N 1
ATOM 553 C CA . ARG A 1 75 ? 40.477 -10.412 -25.634 1.00 43.56 75 ARG A CA 1
ATOM 554 C C . ARG A 1 75 ? 39.351 -11.416 -25.850 1.00 43.56 75 ARG A C 1
ATOM 556 O O . ARG A 1 75 ? 39.589 -12.447 -26.474 1.00 43.56 75 ARG A O 1
ATOM 563 N N . LEU A 1 76 ? 38.167 -11.145 -25.314 1.00 41.53 76 LEU A N 1
ATOM 564 C CA . LEU A 1 76 ? 36.981 -11.976 -25.463 1.00 41.53 76 LEU A CA 1
ATOM 565 C C . LEU A 1 76 ? 36.435 -11.853 -26.888 1.00 41.53 76 LEU A C 1
ATOM 567 O O . LEU A 1 76 ? 36.199 -12.870 -27.519 1.00 41.53 76 LEU A O 1
ATOM 571 N N . GLU A 1 77 ? 36.365 -10.640 -27.435 1.00 45.78 77 GLU A N 1
ATOM 572 C CA . GLU A 1 77 ? 36.043 -10.354 -28.835 1.00 45.78 77 GLU A CA 1
ATOM 573 C C . GLU A 1 77 ? 37.075 -10.987 -29.774 1.00 45.78 77 GLU A C 1
ATOM 575 O O . GLU A 1 77 ? 36.682 -11.670 -30.710 1.00 45.78 77 GLU A O 1
ATOM 580 N N . ARG A 1 78 ? 38.384 -10.901 -29.482 1.00 45.53 78 ARG A N 1
ATOM 581 C CA . ARG A 1 78 ? 39.417 -11.620 -30.259 1.00 45.53 78 ARG A CA 1
ATOM 582 C C . ARG A 1 78 ? 39.322 -13.145 -30.163 1.00 45.53 78 ARG A C 1
ATOM 584 O O . ARG A 1 78 ? 39.696 -13.820 -31.112 1.00 45.53 78 ARG A O 1
ATOM 591 N N . ARG A 1 79 ? 38.857 -13.702 -29.039 1.00 45.44 79 ARG A N 1
ATOM 592 C CA . ARG A 1 79 ? 38.644 -15.154 -28.886 1.00 45.44 79 ARG A CA 1
ATOM 593 C C . ARG A 1 79 ? 37.346 -15.639 -29.519 1.00 45.44 79 ARG A C 1
ATOM 595 O O . ARG A 1 79 ? 37.303 -16.780 -29.953 1.00 45.44 79 ARG A O 1
ATOM 602 N N . LEU A 1 80 ? 36.320 -14.796 -29.557 1.00 44.75 80 LEU A N 1
ATOM 603 C CA . LEU A 1 80 ? 35.052 -15.073 -30.229 1.00 44.75 80 LEU A CA 1
ATOM 604 C C . LEU A 1 80 ? 35.154 -14.855 -31.747 1.00 44.75 80 LEU A C 1
ATOM 606 O O . LEU A 1 80 ? 34.436 -15.509 -32.492 1.00 44.75 80 LEU A O 1
ATOM 610 N N . ALA A 1 81 ? 36.059 -13.978 -32.200 1.00 46.69 81 ALA A N 1
ATOM 611 C CA . ALA A 1 81 ? 36.363 -13.734 -33.611 1.00 46.69 81 ALA A CA 1
ATOM 612 C C . ALA A 1 81 ? 37.470 -14.643 -34.183 1.00 46.69 81 ALA A C 1
ATOM 614 O O . ALA A 1 81 ? 37.718 -14.607 -35.385 1.00 46.69 81 ALA A O 1
ATOM 615 N N . ALA A 1 82 ? 38.156 -15.436 -33.353 1.00 43.41 82 ALA A N 1
ATOM 616 C CA . ALA A 1 82 ? 39.106 -16.436 -33.832 1.00 43.41 82 ALA A CA 1
ATOM 617 C C . ALA A 1 82 ? 38.341 -17.685 -34.294 1.00 43.41 82 ALA A C 1
ATOM 619 O O . ALA A 1 82 ? 37.645 -18.309 -33.492 1.00 43.41 82 ALA A O 1
ATOM 620 N N . GLU A 1 83 ? 38.481 -18.053 -35.571 1.00 42.66 83 GLU A N 1
ATOM 621 C CA . GLU A 1 83 ? 37.968 -19.327 -36.084 1.00 42.66 83 GLU A CA 1
ATOM 622 C C . GLU A 1 83 ? 38.532 -20.508 -35.271 1.00 42.66 83 GLU A C 1
ATOM 624 O O . GLU A 1 83 ? 39.693 -20.464 -34.835 1.00 42.66 83 GLU A O 1
ATOM 629 N N . PRO A 1 84 ? 37.735 -21.569 -35.038 1.00 43.25 84 PRO A N 1
ATOM 630 C CA . PRO A 1 84 ? 38.231 -22.759 -34.362 1.00 43.25 84 PRO A CA 1
ATOM 631 C C . PRO A 1 84 ? 39.410 -23.346 -35.158 1.00 43.25 84 PRO A C 1
ATOM 633 O O . PRO A 1 84 ? 39.387 -23.332 -36.390 1.00 43.25 84 PRO A O 1
ATOM 636 N N . PRO A 1 85 ? 40.462 -23.857 -34.489 1.00 41.44 85 PRO A N 1
ATOM 637 C CA . PRO A 1 85 ? 41.601 -24.426 -35.197 1.00 41.44 85 PRO A CA 1
ATOM 638 C C . PRO A 1 85 ? 41.140 -25.624 -36.043 1.00 41.44 85 PRO A C 1
ATOM 640 O O . PRO A 1 85 ? 40.228 -26.341 -35.620 1.00 41.44 85 PRO A O 1
ATOM 643 N N . PRO A 1 86 ? 41.770 -25.875 -37.205 1.00 39.97 86 PRO A N 1
ATOM 644 C CA . PRO A 1 86 ? 41.354 -26.958 -38.080 1.00 39.97 86 PRO A CA 1
ATOM 645 C C . PRO A 1 86 ? 41.515 -28.295 -37.358 1.00 39.97 86 PRO A C 1
ATOM 647 O O . PRO A 1 86 ? 42.514 -28.524 -36.662 1.00 39.97 86 PRO A O 1
ATOM 650 N N . GLU A 1 87 ? 40.516 -29.162 -37.529 1.00 45.41 87 GLU A N 1
ATOM 651 C CA . GLU A 1 87 ? 40.504 -30.534 -37.036 1.00 45.41 87 GLU A CA 1
ATOM 652 C C . GLU A 1 87 ? 41.821 -31.223 -37.400 1.00 45.41 87 GLU A C 1
ATOM 654 O O . GLU A 1 87 ? 42.113 -31.511 -38.563 1.00 45.41 87 GLU A O 1
ATOM 659 N N . ARG A 1 88 ? 42.659 -31.477 -36.391 1.00 36.25 88 ARG A N 1
ATOM 660 C CA . ARG A 1 88 ? 43.833 -32.320 -36.584 1.00 36.25 88 ARG A CA 1
ATOM 661 C C . ARG A 1 88 ? 43.370 -33.765 -36.608 1.00 36.25 88 ARG A C 1
ATOM 663 O O . ARG A 1 88 ? 42.974 -34.323 -35.588 1.00 36.25 88 ARG A O 1
ATOM 670 N N . ALA A 1 89 ? 43.443 -34.301 -37.819 1.00 35.84 89 ALA A N 1
ATOM 671 C CA . ALA A 1 89 ? 43.315 -35.689 -38.204 1.00 35.84 89 ALA A CA 1
ATOM 672 C C . ALA A 1 89 ? 43.796 -36.687 -37.141 1.00 35.84 89 ALA A C 1
ATOM 674 O O . ALA A 1 89 ? 44.820 -36.514 -36.474 1.00 35.84 89 ALA A O 1
ATOM 675 N N . ALA A 1 90 ? 43.038 -37.776 -37.066 1.00 42.41 90 ALA A N 1
ATOM 676 C CA . ALA A 1 90 ? 43.337 -38.984 -36.332 1.00 42.41 90 ALA A CA 1
ATOM 677 C C . ALA A 1 90 ? 44.793 -39.448 -36.514 1.00 42.41 90 ALA A C 1
ATOM 679 O O . ALA A 1 90 ? 45.240 -39.740 -37.620 1.00 42.41 90 ALA A O 1
ATOM 680 N N . SER A 1 91 ? 45.500 -39.643 -35.404 1.00 36.38 91 SER A N 1
ATOM 681 C CA . SER A 1 91 ? 46.571 -40.636 -35.342 1.00 36.38 91 SER A CA 1
ATOM 682 C C . SER A 1 91 ? 46.602 -41.237 -33.945 1.00 36.38 91 SER A C 1
ATOM 684 O O . SER A 1 91 ? 46.904 -40.559 -32.961 1.00 36.38 91 SER A O 1
ATOM 686 N N . GLY A 1 92 ? 46.216 -42.508 -33.865 1.00 43.81 92 GLY A N 1
ATOM 687 C CA . GLY A 1 92 ? 46.109 -43.252 -32.624 1.00 43.81 92 GLY A CA 1
ATOM 688 C C . GLY A 1 92 ? 47.452 -43.474 -31.935 1.00 43.81 92 GLY A C 1
ATOM 689 O O . GLY A 1 92 ? 48.478 -43.672 -32.580 1.00 43.81 92 GLY A O 1
ATOM 690 N N . ARG A 1 93 ? 47.403 -43.498 -30.601 1.00 33.25 93 ARG A N 1
ATOM 691 C CA . ARG A 1 93 ? 48.217 -44.355 -29.725 1.00 33.25 93 ARG A CA 1
ATOM 692 C C . ARG A 1 93 ? 47.682 -44.240 -28.301 1.00 33.25 93 ARG A C 1
ATOM 694 O O . ARG A 1 93 ? 47.900 -43.261 -27.599 1.00 33.25 93 ARG A O 1
ATOM 701 N N . THR A 1 94 ? 46.958 -45.269 -27.888 1.00 44.44 94 THR A N 1
ATOM 702 C CA . THR A 1 94 ? 46.554 -45.527 -26.504 1.00 44.44 94 THR A CA 1
ATOM 703 C C . THR A 1 94 ? 47.773 -45.866 -25.648 1.00 44.44 94 THR A C 1
ATOM 705 O O . THR A 1 94 ? 48.551 -46.723 -26.071 1.00 44.44 94 THR A O 1
ATOM 708 N N . ARG A 1 95 ? 47.907 -45.278 -24.446 1.00 34.28 95 ARG A N 1
ATOM 709 C CA . ARG A 1 95 ? 48.560 -45.868 -23.247 1.00 34.28 95 ARG A CA 1
ATOM 710 C C . ARG A 1 95 ? 48.373 -44.967 -22.001 1.00 34.28 95 ARG A C 1
ATOM 712 O O . ARG A 1 95 ? 47.979 -43.818 -22.161 1.00 34.28 95 ARG A O 1
ATOM 719 N N . PRO A 1 96 ? 48.504 -45.504 -20.770 1.00 38.06 96 PRO A N 1
ATOM 720 C CA . PRO A 1 96 ? 47.389 -45.580 -19.829 1.00 38.06 96 PRO A CA 1
ATOM 721 C C . PRO A 1 96 ? 47.512 -44.632 -18.625 1.00 38.06 96 PRO A C 1
ATOM 723 O O . PRO A 1 96 ? 48.568 -44.077 -18.330 1.00 38.06 96 PRO A O 1
ATOM 726 N N . LEU A 1 97 ? 46.391 -44.489 -17.914 1.00 35.66 97 LEU A N 1
ATOM 727 C CA . LEU A 1 97 ? 46.210 -43.689 -16.704 1.00 35.66 97 LEU A CA 1
ATOM 728 C C . LEU A 1 97 ? 47.161 -44.120 -15.574 1.00 35.66 97 LEU A C 1
ATOM 730 O O . LEU A 1 97 ? 46.968 -45.158 -14.945 1.00 35.66 97 LEU A O 1
ATOM 734 N N . ALA A 1 98 ? 48.143 -43.271 -15.263 1.00 33.66 98 ALA A N 1
ATOM 735 C CA . ALA A 1 98 ? 48.908 -43.338 -14.024 1.00 33.66 98 ALA A CA 1
ATOM 736 C C . ALA A 1 98 ? 48.299 -42.373 -12.995 1.00 33.66 98 ALA A C 1
ATOM 738 O O . ALA A 1 98 ? 48.500 -41.159 -13.030 1.00 33.66 98 ALA A O 1
ATOM 739 N N . VAL A 1 99 ? 47.540 -42.948 -12.064 1.00 47.53 99 VAL A N 1
ATOM 740 C CA . VAL A 1 99 ? 47.045 -42.303 -10.845 1.00 47.53 99 VAL A CA 1
ATOM 741 C C . VAL A 1 99 ? 48.242 -41.822 -10.023 1.00 47.53 99 VAL A C 1
ATOM 743 O O . VAL A 1 99 ? 49.035 -42.629 -9.538 1.00 47.53 99 VAL A O 1
ATOM 746 N N . ARG A 1 100 ? 48.365 -40.508 -9.803 1.00 33.06 100 ARG A N 1
ATOM 747 C CA . ARG A 1 100 ? 49.325 -39.963 -8.835 1.00 33.06 100 ARG A CA 1
ATOM 748 C C . ARG A 1 100 ? 48.658 -38.958 -7.898 1.00 33.06 100 ARG A C 1
ATOM 750 O O . ARG A 1 100 ? 48.543 -37.774 -8.183 1.00 33.06 100 ARG A O 1
ATOM 757 N N . ARG A 1 101 ? 48.203 -39.524 -6.773 1.00 37.16 101 ARG A N 1
ATOM 758 C CA . ARG A 1 101 ? 47.989 -38.953 -5.428 1.00 37.16 101 ARG A CA 1
ATOM 759 C C . ARG A 1 101 ? 47.918 -37.422 -5.351 1.00 37.16 101 ARG A C 1
ATOM 761 O O . ARG A 1 101 ? 48.930 -36.735 -5.221 1.00 37.16 101 ARG A O 1
ATOM 768 N N . ALA A 1 102 ? 46.685 -36.925 -5.309 1.00 43.72 102 ALA A N 1
ATOM 769 C CA . ALA A 1 102 ? 46.355 -35.566 -4.912 1.00 43.72 102 ALA A CA 1
ATOM 770 C C . ALA A 1 102 ? 46.860 -35.263 -3.487 1.00 43.72 102 ALA A C 1
ATOM 772 O O . ALA A 1 102 ? 46.599 -35.999 -2.533 1.00 43.72 102 ALA A O 1
ATOM 773 N N . ARG A 1 103 ? 47.580 -34.146 -3.348 1.00 46.38 103 ARG A N 1
ATOM 774 C CA . ARG A 1 103 ? 47.998 -33.557 -2.072 1.00 46.38 103 ARG A CA 1
ATOM 775 C C . ARG A 1 103 ? 46.767 -32.995 -1.342 1.00 46.38 103 ARG A C 1
ATOM 777 O O . ARG A 1 103 ? 46.462 -31.814 -1.449 1.00 46.38 103 ARG A O 1
ATOM 784 N N . TRP A 1 104 ? 46.087 -33.843 -0.570 1.00 46.50 104 TRP A N 1
ATOM 785 C CA . TRP A 1 104 ? 44.914 -33.499 0.250 1.00 46.50 104 TRP A CA 1
ATOM 786 C C . TRP A 1 104 ? 45.141 -32.891 1.660 1.00 46.50 104 TRP A C 1
ATOM 788 O O . TRP A 1 104 ? 44.145 -32.704 2.357 1.00 46.50 104 TRP A O 1
ATOM 798 N N . PRO A 1 105 ? 46.338 -32.517 2.170 1.00 50.31 105 PRO A N 1
ATOM 799 C CA . PRO A 1 105 ? 46.418 -32.156 3.586 1.00 50.31 105 PRO A CA 1
ATOM 800 C C . PRO A 1 105 ? 46.094 -30.683 3.897 1.00 50.31 105 PRO A C 1
ATOM 802 O O . PRO A 1 105 ? 46.031 -30.347 5.074 1.00 50.31 105 PRO A O 1
ATOM 805 N N . ALA A 1 106 ? 45.914 -29.781 2.923 1.00 51.16 106 ALA A N 1
ATOM 806 C CA . ALA A 1 106 ? 45.670 -28.354 3.207 1.00 51.16 106 ALA A CA 1
ATOM 807 C C . ALA A 1 106 ? 44.175 -28.012 3.365 1.00 51.16 106 ALA A C 1
ATOM 809 O O . ALA A 1 106 ? 43.798 -27.389 4.353 1.00 51.16 106 ALA A O 1
ATOM 810 N N . ALA A 1 107 ? 43.317 -28.486 2.455 1.00 52.41 107 ALA A N 1
ATOM 811 C CA . ALA A 1 107 ? 41.881 -28.188 2.469 1.00 52.41 107 ALA A CA 1
ATOM 812 C C . ALA A 1 107 ? 41.141 -28.816 3.670 1.00 52.41 107 ALA A C 1
ATOM 814 O O . ALA A 1 107 ? 40.263 -28.189 4.259 1.00 52.41 107 ALA A O 1
ATOM 815 N N . LEU A 1 108 ? 41.554 -30.015 4.099 1.00 55.78 108 LEU A N 1
ATOM 816 C CA . LEU A 1 108 ? 40.987 -30.696 5.272 1.00 55.78 108 LEU A CA 1
ATOM 817 C C . LEU A 1 108 ? 41.308 -29.976 6.591 1.00 55.78 108 LEU A C 1
ATOM 819 O O . LEU A 1 108 ? 40.468 -29.935 7.487 1.00 55.78 108 LEU A O 1
ATOM 823 N N . ARG A 1 109 ? 42.481 -29.336 6.701 1.00 58.09 109 ARG A N 1
ATOM 824 C CA . ARG A 1 109 ? 42.842 -28.527 7.879 1.00 58.09 109 ARG A CA 1
ATOM 825 C C . ARG A 1 109 ? 42.009 -27.245 7.972 1.00 58.09 109 ARG A C 1
ATOM 827 O O . ARG A 1 109 ? 41.659 -26.832 9.075 1.00 58.09 109 ARG A O 1
ATOM 834 N N . SER A 1 110 ? 41.656 -26.646 6.835 1.00 59.94 110 SER A N 1
ATOM 835 C CA . SER A 1 110 ? 40.775 -25.473 6.769 1.00 59.94 110 SER A CA 1
ATOM 836 C C . SER A 1 110 ? 39.347 -25.818 7.192 1.00 59.94 110 SER A C 1
ATOM 838 O O . SER A 1 110 ? 38.762 -25.116 8.013 1.00 59.94 110 SER A O 1
ATOM 840 N N . LEU A 1 111 ? 38.812 -26.939 6.696 1.00 67.56 111 LEU A N 1
ATOM 841 C CA . LEU A 1 111 ? 37.461 -27.398 7.030 1.00 67.56 111 LEU A CA 1
ATOM 842 C C . LEU A 1 111 ? 37.339 -27.827 8.499 1.00 67.56 111 LEU A C 1
ATOM 844 O O . LEU A 1 111 ? 36.359 -27.476 9.152 1.00 67.56 111 LEU A O 1
ATOM 848 N N . ALA A 1 112 ? 38.357 -28.491 9.057 1.00 70.25 112 ALA A N 1
ATOM 849 C CA . ALA A 1 112 ? 38.377 -28.859 10.474 1.00 70.25 112 ALA A CA 1
ATOM 850 C C . ALA A 1 112 ? 38.383 -27.632 11.407 1.00 70.25 112 ALA A C 1
ATOM 852 O O . ALA A 1 112 ? 37.709 -27.630 12.436 1.00 70.25 112 ALA A O 1
ATOM 853 N N . ARG A 1 113 ? 39.093 -26.556 11.034 1.00 69.88 113 ARG A N 1
ATOM 854 C CA . ARG A 1 113 ? 39.105 -25.293 11.796 1.00 69.88 113 ARG A CA 1
ATOM 855 C C . ARG A 1 113 ? 37.757 -24.577 11.764 1.00 69.88 113 ARG A C 1
ATOM 857 O O . ARG A 1 113 ? 37.324 -24.065 12.793 1.00 69.88 113 ARG A O 1
ATOM 864 N N . ILE A 1 114 ? 37.086 -24.573 10.613 1.00 73.88 114 ILE A N 1
ATOM 865 C CA . ILE A 1 114 ? 35.745 -23.989 10.472 1.00 73.88 114 ILE A CA 1
ATOM 866 C C . ILE A 1 114 ? 34.734 -24.787 11.306 1.00 73.88 114 ILE A C 1
ATOM 868 O O . ILE A 1 114 ? 33.968 -24.195 12.062 1.00 73.88 114 ILE A O 1
ATOM 872 N N . ALA A 1 115 ? 34.783 -26.121 11.249 1.00 75.19 115 ALA A N 1
ATOM 873 C CA . ALA A 1 115 ? 33.910 -26.981 12.047 1.00 75.19 115 ALA A CA 1
ATOM 874 C C . ALA A 1 115 ? 34.107 -26.777 13.563 1.00 75.19 115 ALA A C 1
ATOM 876 O O . ALA A 1 115 ? 33.129 -26.674 14.303 1.00 75.19 115 ALA A O 1
ATOM 877 N N . ALA A 1 116 ? 35.356 -26.639 14.023 1.00 79.31 116 ALA A N 1
ATOM 878 C CA . ALA A 1 116 ? 35.660 -26.358 15.427 1.00 79.31 116 ALA A CA 1
ATOM 879 C C . ALA A 1 116 ? 35.147 -24.976 15.878 1.00 79.31 116 ALA A C 1
ATOM 881 O O . ALA A 1 116 ? 34.570 -24.858 16.957 1.00 79.31 116 ALA A O 1
ATOM 882 N N . ALA A 1 117 ? 35.293 -23.939 15.045 1.00 78.00 117 ALA A N 1
ATOM 883 C CA . ALA A 1 117 ? 34.785 -22.600 15.349 1.00 78.00 117 ALA A CA 1
ATOM 884 C C . ALA A 1 117 ? 33.250 -22.571 15.457 1.00 78.00 117 ALA A C 1
ATOM 886 O O . ALA A 1 117 ? 32.704 -21.969 16.381 1.00 78.00 117 ALA A O 1
ATOM 887 N N . VAL A 1 118 ? 32.553 -23.277 14.560 1.00 81.25 118 VAL A N 1
ATOM 888 C CA . VAL A 1 118 ? 31.088 -23.408 14.607 1.00 81.25 118 VAL A CA 1
ATOM 889 C C . VAL A 1 118 ? 30.646 -24.145 15.874 1.00 81.25 118 VAL A C 1
ATOM 891 O O . VAL A 1 118 ? 29.721 -23.693 16.547 1.00 81.25 118 VAL A O 1
ATOM 894 N N . ALA A 1 119 ? 31.334 -25.224 16.258 1.00 84.31 119 ALA A N 1
ATOM 895 C CA . ALA A 1 119 ? 31.023 -25.957 17.485 1.00 84.31 119 ALA A CA 1
ATOM 896 C C . ALA A 1 119 ? 31.187 -25.091 18.748 1.00 84.31 119 ALA A C 1
ATOM 898 O O . ALA A 1 119 ? 30.344 -25.151 19.644 1.00 84.31 119 ALA A O 1
ATOM 899 N N . ILE A 1 120 ? 32.218 -24.240 18.810 1.00 85.56 120 ILE A N 1
ATOM 900 C CA . ILE A 1 120 ? 32.431 -23.305 19.929 1.00 85.56 120 ILE A CA 1
ATOM 901 C C . ILE A 1 120 ? 31.301 -22.269 20.011 1.00 85.56 120 ILE A C 1
ATOM 903 O O . ILE A 1 120 ? 30.775 -22.034 21.094 1.00 85.56 120 ILE A O 1
ATOM 907 N N . VAL A 1 121 ? 30.870 -21.681 18.889 1.00 84.19 121 VAL A N 1
ATOM 908 C CA . VAL A 1 121 ? 29.777 -20.688 18.892 1.00 84.19 121 VAL A CA 1
ATOM 909 C C . VAL A 1 121 ? 28.446 -21.324 19.296 1.00 84.19 121 VAL A C 1
ATOM 911 O O . VAL A 1 121 ? 27.707 -20.750 20.096 1.00 84.19 121 VAL A O 1
ATOM 914 N N . VAL A 1 122 ? 28.148 -22.524 18.792 1.00 86.06 122 VAL A N 1
ATOM 915 C CA . VAL A 1 122 ? 26.909 -23.242 19.130 1.00 86.06 122 VAL A CA 1
ATOM 916 C C . VAL A 1 122 ? 26.896 -23.640 20.605 1.00 86.06 122 VAL A C 1
ATOM 918 O O . VAL A 1 122 ? 25.896 -23.427 21.289 1.00 86.06 122 VAL A O 1
ATOM 921 N N . THR A 1 123 ? 28.007 -24.162 21.128 1.00 81.38 123 THR A N 1
ATOM 922 C CA . THR A 1 123 ? 28.103 -24.537 22.547 1.00 81.38 123 THR A CA 1
ATOM 923 C C . THR A 1 123 ? 28.080 -23.318 23.466 1.00 81.38 123 THR A C 1
ATOM 925 O O . THR A 1 123 ? 27.376 -23.351 24.472 1.00 81.38 123 THR A O 1
ATOM 928 N N . ALA A 1 124 ? 28.746 -22.217 23.108 1.00 82.56 124 ALA A N 1
ATOM 929 C CA . ALA A 1 124 ? 28.685 -20.964 23.859 1.00 82.56 124 ALA A CA 1
ATOM 930 C C . ALA A 1 124 ? 27.271 -20.362 23.860 1.00 82.56 124 ALA A C 1
ATOM 932 O O . ALA A 1 124 ? 26.797 -19.920 24.904 1.00 82.56 124 ALA A O 1
ATOM 933 N N . GLY A 1 125 ? 26.565 -20.400 22.723 1.00 82.44 125 GLY A N 1
ATOM 934 C CA . GLY A 1 125 ? 25.168 -19.971 22.622 1.00 82.44 125 GLY A CA 1
ATOM 935 C C . GLY A 1 125 ? 24.231 -20.830 23.473 1.00 82.44 125 GLY A C 1
ATOM 936 O O . GLY A 1 125 ? 23.387 -20.301 24.195 1.00 82.44 125 GLY A O 1
ATOM 937 N N . TRP A 1 126 ? 24.429 -22.151 23.465 1.00 85.19 126 TRP A N 1
ATOM 938 C CA . TRP A 1 126 ? 23.652 -23.075 24.290 1.00 85.19 126 TRP A CA 1
ATOM 939 C C . TRP A 1 126 ? 23.913 -22.864 25.788 1.00 85.19 126 TRP A C 1
ATOM 941 O O . TRP A 1 126 ? 22.968 -22.771 26.570 1.00 85.19 126 TRP A O 1
ATOM 951 N N . TRP A 1 127 ? 25.173 -22.680 26.196 1.00 78.44 127 TRP A N 1
ATOM 952 C CA . TRP A 1 127 ? 25.528 -22.358 27.581 1.00 78.44 127 TRP A CA 1
ATOM 953 C C . TRP A 1 127 ? 25.018 -20.984 28.019 1.00 78.44 127 TRP A C 1
ATOM 955 O O . TRP A 1 127 ? 24.514 -20.867 29.134 1.00 78.44 127 TRP A O 1
ATOM 965 N N . ALA A 1 128 ? 25.062 -19.967 27.155 1.00 75.38 128 ALA A N 1
ATOM 966 C CA . ALA A 1 128 ? 24.476 -18.657 27.429 1.00 75.38 128 ALA A CA 1
ATOM 967 C C . ALA A 1 128 ? 22.955 -18.751 27.628 1.00 75.38 128 ALA A C 1
ATOM 969 O O . ALA A 1 128 ? 22.412 -18.115 28.527 1.00 75.38 128 ALA A O 1
ATOM 970 N N . GLN A 1 129 ? 22.271 -19.599 26.856 1.00 76.44 129 GLN A N 1
ATOM 971 C CA . GLN A 1 129 ? 20.834 -19.837 26.985 1.00 76.44 129 GLN A CA 1
ATOM 972 C C . GLN A 1 129 ? 20.479 -20.642 28.247 1.00 76.44 129 GLN A C 1
ATOM 974 O O . GLN A 1 129 ? 19.515 -20.317 28.943 1.00 76.44 129 GLN A O 1
ATOM 979 N N . VAL A 1 130 ? 21.284 -21.643 28.611 1.00 81.44 130 VAL A N 1
ATOM 980 C CA . VAL A 1 130 ? 21.139 -22.385 29.876 1.00 81.44 130 VAL A CA 1
ATOM 981 C C . VAL A 1 130 ? 21.414 -21.481 31.083 1.00 81.44 130 VAL A C 1
ATOM 983 O O . VAL A 1 130 ? 20.669 -21.528 32.064 1.00 81.44 130 VAL A O 1
ATOM 986 N N . LEU A 1 131 ? 22.436 -20.625 31.015 1.00 76.25 131 LEU A N 1
ATOM 987 C CA . LEU A 1 131 ? 22.770 -19.658 32.061 1.00 76.25 131 LEU A CA 1
ATOM 988 C C . LEU A 1 131 ? 21.676 -18.590 32.194 1.00 76.25 131 LEU A C 1
ATOM 990 O O . LEU A 1 131 ? 21.250 -18.288 33.307 1.00 76.25 131 LEU A O 1
ATOM 994 N N . TYR A 1 132 ? 21.141 -18.107 31.069 1.00 75.44 132 TYR A N 1
ATOM 995 C CA . TYR A 1 132 ? 19.985 -17.212 31.021 1.00 75.44 132 TYR A CA 1
ATOM 996 C C . TYR A 1 132 ? 18.762 -17.828 31.714 1.00 75.44 132 TYR A C 1
ATOM 998 O O . TYR A 1 132 ? 18.102 -17.164 32.509 1.00 75.44 132 TYR A O 1
ATOM 1006 N N . HIS A 1 133 ? 18.488 -19.118 31.495 1.00 69.31 133 HIS A N 1
ATOM 1007 C CA . HIS A 1 133 ? 17.385 -19.811 32.166 1.00 69.31 133 HIS A CA 1
ATOM 1008 C C . HIS A 1 133 ? 17.658 -20.150 33.640 1.00 69.31 133 HIS A C 1
ATOM 1010 O O . HIS A 1 133 ? 16.716 -20.177 34.433 1.00 69.31 133 HIS A O 1
ATOM 1016 N N . ARG A 1 134 ? 18.915 -20.380 34.042 1.00 68.56 134 ARG A N 1
ATOM 1017 C CA . ARG A 1 134 ? 19.278 -20.624 35.452 1.00 68.56 134 ARG A CA 1
ATOM 1018 C C . ARG A 1 134 ? 19.254 -19.352 36.300 1.00 68.56 134 ARG A C 1
ATOM 1020 O O . ARG A 1 134 ? 18.781 -19.414 37.430 1.00 68.56 134 ARG A O 1
ATOM 1027 N N . LEU A 1 135 ? 19.700 -18.219 35.756 1.00 66.31 135 LEU A N 1
ATOM 1028 C CA . LEU A 1 135 ? 19.705 -16.921 36.446 1.00 66.31 135 LEU A CA 1
ATOM 1029 C C . LEU A 1 135 ? 18.304 -16.294 36.556 1.00 66.31 135 LEU A C 1
ATOM 1031 O O . LEU A 1 135 ? 18.092 -15.404 37.372 1.00 66.31 135 LEU A O 1
ATOM 1035 N N . ARG A 1 136 ? 17.326 -16.780 35.777 1.00 56.06 136 ARG A N 1
ATOM 1036 C CA . ARG A 1 136 ? 15.920 -16.344 35.820 1.00 56.06 136 ARG A CA 1
ATOM 1037 C C . ARG A 1 136 ? 14.991 -17.303 36.572 1.00 56.06 136 ARG A C 1
ATOM 1039 O O . ARG A 1 136 ? 13.809 -17.394 36.241 1.00 56.06 136 ARG A O 1
ATOM 1046 N N . ARG A 1 137 ? 15.477 -17.997 37.608 1.00 44.69 137 ARG A N 1
ATOM 1047 C CA . ARG A 1 137 ? 14.566 -18.571 38.612 1.00 44.69 137 ARG A CA 1
ATOM 1048 C C . ARG A 1 137 ? 14.011 -17.429 39.474 1.00 44.69 137 ARG A C 1
ATOM 1050 O O . ARG A 1 137 ? 14.793 -16.802 40.179 1.00 44.69 137 ARG A O 1
ATOM 1057 N N . PRO A 1 138 ? 12.699 -17.134 39.436 1.00 43.09 138 PRO A N 1
ATOM 1058 C CA . PRO A 1 138 ? 12.117 -16.183 40.367 1.00 43.09 138 PRO A CA 1
ATOM 1059 C C . PRO A 1 138 ? 12.152 -16.790 41.769 1.00 43.09 138 PRO A C 1
ATOM 1061 O O . PRO A 1 138 ? 11.649 -17.897 41.986 1.00 43.09 138 PRO A O 1
ATOM 1064 N N . GLU A 1 139 ? 12.712 -16.047 42.718 1.00 42.38 139 GLU A N 1
ATOM 1065 C CA . GLU A 1 139 ? 12.446 -16.223 44.140 1.00 42.38 139 GLU A CA 1
ATOM 1066 C C . GLU A 1 139 ? 10.934 -16.105 44.365 1.00 42.38 139 GLU A C 1
ATOM 1068 O O . GLU A 1 139 ? 10.367 -15.027 44.518 1.00 42.38 139 GLU A O 1
ATOM 1073 N N . ARG A 1 140 ? 10.238 -17.242 44.350 1.00 37.94 140 ARG A N 1
ATOM 1074 C CA . ARG A 1 140 ? 8.965 -17.371 45.048 1.00 37.94 140 ARG A CA 1
ATOM 1075 C C . ARG A 1 140 ? 9.277 -17.926 46.421 1.00 37.94 140 ARG A C 1
ATOM 1077 O O . ARG A 1 140 ? 9.261 -19.136 46.633 1.00 37.94 140 ARG A O 1
ATOM 1084 N N . ALA A 1 141 ? 9.536 -17.000 47.337 1.00 38.25 141 ALA A N 1
ATOM 1085 C CA . ALA A 1 141 ? 9.259 -17.193 48.744 1.00 38.25 141 ALA A CA 1
ATOM 1086 C C . ALA A 1 141 ? 7.842 -17.776 48.886 1.00 38.25 141 ALA A C 1
ATOM 1088 O O . ALA A 1 141 ? 6.843 -17.127 48.575 1.00 38.25 141 ALA A O 1
ATOM 1089 N N . ARG A 1 142 ? 7.756 -19.036 49.310 1.00 34.84 142 ARG A N 1
ATOM 1090 C CA . ARG A 1 142 ? 6.570 -19.573 49.971 1.00 34.84 142 ARG A CA 1
ATOM 1091 C C . ARG A 1 142 ? 6.938 -19.733 51.432 1.00 34.84 142 ARG A C 1
ATOM 1093 O O . ARG A 1 142 ? 7.515 -20.736 51.835 1.00 34.84 142 ARG A O 1
ATOM 1100 N N . THR A 1 143 ? 6.619 -18.703 52.199 1.00 32.69 143 THR A N 1
ATOM 1101 C CA . THR A 1 143 ? 6.340 -18.834 53.624 1.00 32.69 143 THR A CA 1
ATOM 1102 C C . THR A 1 143 ? 5.186 -19.835 53.798 1.00 32.69 143 THR A C 1
ATOM 1104 O O . THR A 1 143 ? 4.200 -19.763 53.056 1.00 32.69 143 THR A O 1
ATOM 1107 N N . PRO A 1 144 ? 5.263 -20.794 54.734 1.00 33.56 144 PRO A N 1
ATOM 1108 C CA . PRO A 1 144 ? 4.105 -21.591 55.098 1.00 33.56 144 PRO A CA 1
ATOM 1109 C C . PRO A 1 144 ? 3.246 -20.761 56.057 1.00 33.56 144 PRO A C 1
ATOM 1111 O O . PRO A 1 144 ? 3.611 -20.540 57.210 1.00 33.56 144 PRO A O 1
ATOM 1114 N N . VAL A 1 145 ? 2.101 -20.274 55.575 1.00 34.84 145 VAL A N 1
ATOM 1115 C CA . VAL A 1 145 ? 1.046 -19.758 56.453 1.00 34.84 145 VAL A CA 1
ATOM 1116 C C . VAL A 1 145 ? 0.430 -20.952 57.173 1.00 34.84 145 VAL A C 1
ATOM 1118 O O . VAL A 1 145 ? -0.283 -21.766 56.589 1.00 34.84 145 VAL A O 1
ATOM 1121 N N . VAL A 1 146 ? 0.769 -21.045 58.454 1.00 31.25 146 VAL A N 1
ATOM 1122 C CA . VAL A 1 146 ? 0.159 -21.905 59.461 1.00 31.25 146 VAL A CA 1
ATOM 1123 C C . VAL A 1 146 ? -1.299 -21.480 59.634 1.00 31.25 146 VAL A C 1
ATOM 1125 O O . VAL A 1 146 ? -1.577 -20.440 60.225 1.00 31.25 146 VAL A O 1
ATOM 1128 N N . TRP A 1 147 ? -2.241 -22.294 59.159 1.00 29.94 147 TRP A N 1
ATOM 1129 C CA . TRP A 1 147 ? -3.602 -22.267 59.689 1.00 29.94 147 TRP A CA 1
ATOM 1130 C C . TRP A 1 147 ? -3.630 -23.125 60.953 1.00 29.94 147 TRP A C 1
ATOM 1132 O O . TRP A 1 147 ? -3.687 -24.351 60.903 1.00 29.94 147 TRP A O 1
ATOM 1142 N N . ARG A 1 148 ? -3.543 -22.451 62.103 1.00 28.33 148 ARG A N 1
ATOM 1143 C CA . ARG A 1 148 ? -3.956 -22.988 63.401 1.00 28.33 148 ARG A CA 1
ATOM 1144 C C . ARG A 1 148 ? -5.483 -23.082 63.383 1.00 28.33 148 ARG A C 1
ATOM 1146 O O . ARG A 1 148 ? -6.153 -22.074 63.571 1.00 28.33 148 ARG A O 1
ATOM 1153 N N . ASN A 1 149 ? -6.017 -24.282 63.185 1.00 31.02 149 ASN A N 1
ATOM 1154 C CA . ASN A 1 149 ? -7.358 -24.607 63.660 1.00 31.02 149 ASN A CA 1
ATOM 1155 C C . ASN A 1 149 ? -7.218 -25.084 65.104 1.00 31.02 149 ASN A C 1
ATOM 1157 O O . ASN A 1 149 ? -6.649 -26.142 65.367 1.00 31.02 149 ASN A O 1
ATOM 1161 N N . VAL A 1 150 ? -7.699 -24.265 66.035 1.00 32.41 150 VAL A N 1
ATOM 1162 C CA . VAL A 1 150 ? -7.922 -24.649 67.426 1.00 32.41 150 VAL A CA 1
ATOM 1163 C C . VAL A 1 150 ? -9.424 -24.831 67.621 1.00 32.41 150 VAL A C 1
ATOM 1165 O O . VAL A 1 150 ? -10.204 -23.972 67.224 1.00 32.41 150 VAL A O 1
ATOM 1168 N N . ALA A 1 151 ? -9.746 -25.936 68.295 1.00 27.81 151 ALA A N 1
ATOM 1169 C CA . ALA A 1 151 ? -10.998 -26.292 68.959 1.00 27.81 151 ALA A CA 1
ATOM 1170 C C . ALA A 1 151 ? -12.163 -26.779 68.078 1.00 27.81 151 ALA A C 1
ATOM 1172 O O . ALA A 1 151 ? -12.989 -26.014 67.598 1.00 27.81 151 ALA A O 1
ATOM 1173 N N . SER A 1 152 ? -12.368 -28.095 68.029 1.00 30.50 152 SER A N 1
ATOM 1174 C CA . SER A 1 152 ? -13.090 -28.779 69.116 1.00 30.50 152 SER A CA 1
ATOM 1175 C C . SER A 1 152 ? -13.197 -30.281 68.843 1.00 30.50 152 SER A C 1
ATOM 1177 O O . SER A 1 152 ? -13.897 -30.712 67.939 1.00 30.50 152 SER A O 1
ATOM 1179 N N . GLU A 1 153 ? -12.520 -31.087 69.660 1.00 28.53 153 GLU A N 1
ATOM 1180 C CA . GLU A 1 153 ? -12.941 -32.465 69.905 1.00 28.53 153 GLU A CA 1
ATOM 1181 C C . GLU A 1 153 ? -12.546 -32.825 71.340 1.00 28.53 153 GLU A C 1
ATOM 1183 O O . GLU A 1 153 ? -11.371 -32.978 71.676 1.00 28.53 153 GLU A O 1
ATOM 1188 N N . ALA A 1 154 ? -13.553 -32.875 72.209 1.00 31.34 154 ALA A N 1
ATOM 1189 C CA . ALA A 1 154 ? -13.472 -33.500 73.513 1.00 31.34 154 ALA A CA 1
ATOM 1190 C C . ALA A 1 154 ? -14.365 -34.746 73.483 1.00 31.34 154 ALA A C 1
ATOM 1192 O O . ALA A 1 154 ? -15.550 -34.650 73.187 1.00 31.34 154 ALA A O 1
ATOM 1193 N N . GLN A 1 155 ? -13.747 -35.867 73.865 1.00 31.78 155 GLN A N 1
ATOM 1194 C CA . GLN A 1 155 ? -14.334 -37.087 74.440 1.00 31.78 155 GLN A CA 1
ATOM 1195 C C . GLN A 1 155 ? -14.874 -38.188 73.493 1.00 31.78 155 GLN A C 1
ATOM 1197 O O . GLN A 1 155 ? -15.894 -38.078 72.827 1.00 31.78 155 GLN A O 1
ATOM 1202 N N . ARG A 1 156 ? -14.132 -39.310 73.537 1.00 28.33 156 ARG A N 1
ATOM 1203 C CA . ARG A 1 156 ? -14.456 -40.712 73.169 1.00 28.33 156 ARG A CA 1
ATOM 1204 C C . ARG A 1 156 ? -15.611 -41.286 74.044 1.00 28.33 156 ARG A C 1
ATOM 1206 O O . ARG A 1 156 ? -15.998 -40.566 74.962 1.00 28.33 156 ARG A O 1
ATOM 1213 N N . PRO A 1 157 ? -16.032 -42.588 73.970 1.00 44.75 157 PRO A N 1
ATOM 1214 C CA . PRO A 1 157 ? -15.657 -43.722 73.079 1.00 44.75 157 PRO A CA 1
ATOM 1215 C C . PRO A 1 157 ? -16.840 -44.598 72.561 1.00 44.75 157 PRO A C 1
ATOM 1217 O O . PRO A 1 157 ? -17.946 -44.536 73.084 1.00 44.75 157 PRO A O 1
ATOM 1220 N N . GLY A 1 158 ? -16.574 -45.554 71.647 1.00 28.94 158 GLY A N 1
ATOM 1221 C CA . GLY A 1 158 ? -17.391 -46.784 71.572 1.00 28.94 158 GLY A CA 1
ATOM 1222 C C . GLY A 1 158 ? -17.316 -47.661 70.307 1.00 28.94 158 GLY A C 1
ATOM 1223 O O . GLY A 1 158 ? -18.038 -47.404 69.361 1.00 28.94 158 GLY A O 1
ATOM 1224 N N . ARG A 1 159 ? -16.545 -48.763 70.401 1.00 30.52 159 ARG A N 1
ATOM 1225 C CA . ARG A 1 159 ? -16.688 -50.105 69.758 1.00 30.52 159 ARG A CA 1
ATOM 1226 C C . ARG A 1 159 ? -16.607 -50.263 68.214 1.00 30.52 159 ARG A C 1
ATOM 1228 O O . ARG A 1 159 ? -17.415 -49.731 67.470 1.00 30.52 159 ARG A O 1
ATOM 1235 N N . GLY A 1 160 ? -15.649 -51.095 67.764 1.00 27.50 160 GLY A N 1
ATOM 1236 C CA . GLY A 1 160 ? -15.528 -51.650 66.392 1.00 27.50 160 GLY A CA 1
ATOM 1237 C C . GLY A 1 160 ? -16.405 -52.899 66.166 1.00 27.50 160 GLY A C 1
ATOM 1238 O O . GLY A 1 160 ? -17.413 -53.009 66.860 1.00 27.50 160 GLY A O 1
ATOM 1239 N N . PRO A 1 161 ? -16.023 -53.899 65.329 1.00 46.38 161 PRO A N 1
ATOM 1240 C CA . PRO A 1 161 ? -14.940 -53.978 64.327 1.00 46.38 161 PRO A CA 1
ATOM 1241 C C . PRO A 1 161 ? -15.432 -54.471 62.929 1.00 46.38 161 PRO A C 1
ATOM 1243 O O . PRO A 1 161 ? -16.597 -54.818 62.775 1.00 46.38 161 PRO A O 1
ATOM 1246 N N . GLY A 1 162 ? -14.545 -54.598 61.924 1.00 29.75 162 GLY A N 1
ATOM 1247 C CA . GLY A 1 162 ? -14.784 -55.561 60.828 1.00 29.75 162 GLY A CA 1
ATOM 1248 C C . GLY A 1 162 ? -14.212 -55.258 59.438 1.00 29.75 162 GLY A C 1
ATOM 1249 O O . GLY A 1 162 ? -14.900 -54.706 58.595 1.00 29.75 162 GLY A O 1
ATOM 1250 N N . HIS A 1 163 ? -12.998 -55.763 59.208 1.00 32.06 163 HIS A N 1
ATOM 1251 C CA . HIS A 1 163 ? -12.440 -56.288 57.949 1.00 32.06 163 HIS A CA 1
ATOM 1252 C C . HIS A 1 163 ? -12.084 -55.379 56.753 1.00 32.06 163 HIS A C 1
ATOM 1254 O O . HIS A 1 163 ? -12.900 -54.737 56.103 1.00 32.06 163 HIS A O 1
ATOM 1260 N N . ALA A 1 164 ? -10.794 -55.473 56.415 1.00 28.69 164 ALA A N 1
ATOM 1261 C CA . ALA A 1 164 ? -10.145 -55.077 55.169 1.00 28.69 164 ALA A CA 1
ATOM 1262 C C . ALA A 1 164 ? -9.634 -56.360 54.432 1.00 28.69 164 ALA A C 1
ATOM 1264 O O . ALA A 1 164 ? -9.945 -57.462 54.886 1.00 28.69 164 ALA A O 1
ATOM 1265 N N . PRO A 1 165 ? -8.866 -56.272 53.324 1.00 63.41 165 PRO A N 1
ATOM 1266 C CA . PRO A 1 165 ? -9.224 -56.687 51.958 1.00 63.41 165 PRO A CA 1
ATOM 1267 C C . PRO A 1 165 ? -8.325 -57.862 51.473 1.00 63.41 165 PRO A C 1
ATOM 1269 O O . PRO A 1 165 ? -7.730 -58.515 52.332 1.00 63.41 165 PRO A O 1
ATOM 1272 N N . PRO A 1 166 ? -8.158 -58.169 50.157 1.00 52.34 166 PRO A N 1
ATOM 1273 C CA . PRO A 1 166 ? -7.148 -57.453 49.333 1.00 52.34 166 PRO A CA 1
ATOM 1274 C C . PRO A 1 166 ? -7.448 -57.405 47.792 1.00 52.34 166 PRO A C 1
ATOM 1276 O O . PRO A 1 166 ? -8.267 -58.164 47.295 1.00 52.34 166 PRO A O 1
ATOM 1279 N N . ARG A 1 167 ? -6.969 -56.374 47.054 1.00 35.09 167 ARG A N 1
ATOM 1280 C CA . ARG A 1 167 ? -5.850 -56.361 46.047 1.00 35.09 167 ARG A CA 1
ATOM 1281 C C . ARG A 1 167 ? -6.159 -57.093 44.716 1.00 35.09 167 ARG A C 1
ATOM 1283 O O . ARG A 1 167 ? -6.818 -58.109 44.746 1.00 35.09 167 ARG A O 1
ATOM 1290 N N . THR A 1 168 ? -5.707 -56.748 43.504 1.00 31.66 168 THR A N 1
ATOM 1291 C CA . THR A 1 168 ? -4.777 -55.773 42.879 1.00 31.66 168 THR A CA 1
ATOM 1292 C C . THR A 1 168 ? -4.797 -56.040 41.356 1.00 31.66 168 THR A C 1
ATOM 1294 O O . THR A 1 168 ? -5.080 -57.167 40.966 1.00 31.66 168 THR A O 1
ATOM 1297 N N . GLY A 1 169 ? -4.353 -55.082 40.526 1.00 28.34 169 GLY A N 1
ATOM 1298 C CA . GLY A 1 169 ? -3.781 -55.345 39.185 1.00 28.34 169 GLY A CA 1
ATOM 1299 C C . GLY A 1 169 ? -4.537 -54.660 38.037 1.00 28.34 169 GLY A C 1
ATOM 1300 O O . GLY A 1 169 ? -5.576 -55.137 37.617 1.00 28.34 169 GLY A O 1
ATOM 1301 N N . ALA A 1 170 ? -4.194 -53.432 37.642 1.00 30.09 170 ALA A N 1
ATOM 1302 C CA . ALA A 1 170 ? -3.103 -53.052 36.727 1.00 30.09 170 ALA A CA 1
ATOM 1303 C C . ALA A 1 170 ? -3.457 -53.161 35.221 1.00 30.09 170 ALA A C 1
ATOM 1305 O O . ALA A 1 170 ? -3.373 -54.215 34.610 1.00 30.09 170 ALA A O 1
ATOM 1306 N N . ALA A 1 171 ? -3.829 -51.996 34.673 1.00 29.73 171 ALA A N 1
ATOM 1307 C CA . ALA A 1 171 ? -3.530 -51.406 33.360 1.00 29.73 171 ALA A CA 1
ATOM 1308 C C . ALA A 1 171 ? -3.100 -52.290 32.165 1.00 29.73 171 ALA A C 1
ATOM 1310 O O . ALA A 1 171 ? -2.054 -52.927 32.219 1.00 29.73 171 ALA A O 1
ATOM 1311 N N . SER A 1 172 ? -3.720 -52.078 30.989 1.00 29.95 172 SER A N 1
ATOM 1312 C CA . SER A 1 172 ? -3.074 -51.390 29.838 1.00 29.95 172 SER A CA 1
ATOM 1313 C C . SER A 1 172 ? -3.940 -51.295 28.554 1.00 29.95 172 SER A C 1
ATOM 1315 O O . SER A 1 172 ? -4.577 -52.250 28.145 1.00 29.95 172 SER A O 1
ATOM 1317 N N . LYS A 1 173 ? -3.916 -50.086 27.954 1.00 30.33 173 LYS A N 1
ATOM 1318 C CA . LYS A 1 173 ? -3.965 -49.658 26.526 1.00 30.33 173 LYS A CA 1
ATOM 1319 C C . LYS A 1 173 ? -4.752 -50.457 25.458 1.00 30.33 173 LYS A C 1
ATOM 1321 O O . LYS A 1 173 ? -4.421 -51.601 25.218 1.00 30.33 173 LYS A O 1
ATOM 1326 N N . LEU A 1 174 ? -5.585 -49.749 24.670 1.00 31.25 174 LEU A N 1
ATOM 1327 C CA . LEU A 1 174 ? -5.681 -49.688 23.177 1.00 31.25 174 LEU A CA 1
ATOM 1328 C C . LEU A 1 174 ? -6.990 -48.923 22.821 1.00 31.25 174 LEU A C 1
ATOM 1330 O O . LEU A 1 174 ? -8.052 -49.268 23.312 1.00 31.25 174 LEU A O 1
ATOM 1334 N N . ALA A 1 175 ? -6.944 -47.698 22.286 1.00 30.02 175 ALA A N 1
ATOM 1335 C CA . ALA A 1 175 ? -6.857 -47.305 20.868 1.00 30.02 175 ALA A CA 1
ATOM 1336 C C . ALA A 1 175 ? -8.180 -47.384 20.057 1.00 30.02 175 ALA A C 1
ATOM 1338 O O . ALA A 1 175 ? -8.657 -48.457 19.723 1.00 30.02 175 ALA A O 1
ATOM 1339 N N . ALA A 1 176 ? -8.652 -46.185 19.683 1.00 29.36 176 ALA A N 1
ATOM 1340 C CA . ALA A 1 176 ? -9.187 -45.759 18.380 1.00 29.36 176 ALA A CA 1
ATOM 1341 C C . ALA A 1 176 ? -10.513 -46.320 17.797 1.00 29.36 176 ALA A C 1
ATOM 1343 O O . ALA A 1 176 ? -10.591 -47.452 17.340 1.00 29.36 176 ALA A O 1
ATOM 1344 N N . ALA A 1 177 ? -11.466 -45.384 17.634 1.00 31.77 177 ALA A N 1
ATOM 1345 C CA . ALA A 1 177 ? -12.036 -44.888 16.359 1.00 31.77 177 ALA A CA 1
ATOM 1346 C C . ALA A 1 177 ? -13.580 -44.975 16.236 1.00 31.77 177 ALA A C 1
ATOM 1348 O O . ALA A 1 177 ? -14.137 -46.072 16.233 1.00 31.77 177 ALA A O 1
ATOM 1349 N N . PRO A 1 178 ? -14.284 -43.834 16.059 1.00 35.91 178 PRO A N 1
ATOM 1350 C CA . PRO A 1 178 ? -15.692 -43.799 15.670 1.00 35.91 178 PRO A CA 1
ATOM 1351 C C . PRO A 1 178 ? -15.864 -43.762 14.139 1.00 35.91 178 PRO A C 1
ATOM 1353 O O . PRO A 1 178 ? -15.111 -43.104 13.422 1.00 35.91 178 PRO A O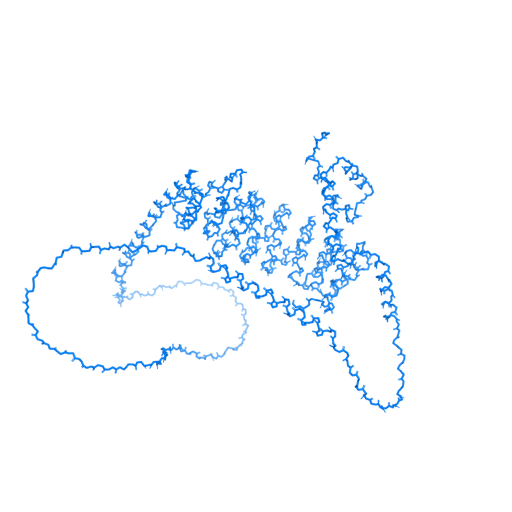 1
ATOM 1356 N N . ARG A 1 179 ? -16.890 -44.471 13.657 1.00 31.44 179 ARG A N 1
ATOM 1357 C CA . ARG A 1 179 ? -17.308 -44.567 12.251 1.00 31.44 179 ARG A CA 1
ATOM 1358 C C . ARG A 1 179 ? -18.025 -43.292 11.783 1.00 31.44 179 ARG A C 1
ATOM 1360 O O . ARG A 1 179 ? -18.953 -42.830 12.440 1.00 31.44 179 ARG A O 1
ATOM 1367 N N . THR A 1 180 ? -17.640 -42.789 10.615 1.00 31.94 180 THR A N 1
ATOM 1368 C CA . THR A 1 180 ? -18.434 -41.908 9.741 1.00 31.94 180 THR A CA 1
ATOM 1369 C C . THR A 1 180 ? -19.228 -42.743 8.727 1.00 31.94 180 THR A C 1
ATOM 1371 O O . THR A 1 180 ? -18.758 -43.809 8.325 1.00 31.94 180 THR A O 1
ATOM 1374 N N . PRO A 1 181 ? -20.379 -42.246 8.245 1.00 36.84 181 PRO A N 1
ATOM 1375 C CA . PRO A 1 181 ? -20.869 -42.569 6.905 1.00 36.84 181 PRO A CA 1
ATOM 1376 C C . PRO A 1 181 ? -20.909 -41.332 5.989 1.00 36.84 181 PRO A C 1
ATOM 1378 O O . PRO A 1 181 ? -21.288 -40.237 6.403 1.00 36.84 181 PRO A O 1
ATOM 1381 N N . GLN A 1 182 ? -20.487 -41.549 4.742 1.00 34.53 182 GLN A N 1
ATOM 1382 C CA . GLN A 1 182 ? -20.515 -40.636 3.592 1.00 34.53 182 GLN A CA 1
ATOM 1383 C C . GLN A 1 182 ? -21.882 -40.654 2.853 1.00 34.53 182 GLN A C 1
ATOM 1385 O O . GLN A 1 182 ? -22.690 -41.544 3.122 1.00 34.53 182 GLN A O 1
ATOM 1390 N N . PRO A 1 183 ? -22.151 -39.672 1.959 1.00 37.12 183 PRO A N 1
ATOM 1391 C CA . PRO A 1 183 ? -23.451 -39.423 1.314 1.00 37.12 183 PRO A CA 1
ATOM 1392 C C . PRO A 1 183 ? -23.655 -40.201 -0.008 1.00 37.12 183 PRO A C 1
ATOM 1394 O O . PRO A 1 183 ? -22.680 -40.731 -0.540 1.00 37.12 183 PRO A O 1
ATOM 1397 N N . PRO A 1 184 ? -24.888 -40.256 -0.562 1.00 42.53 184 PRO A N 1
ATOM 1398 C CA . PRO A 1 184 ? -25.181 -41.052 -1.752 1.00 42.53 184 PRO A CA 1
ATOM 1399 C C . PRO A 1 184 ? -24.927 -40.329 -3.087 1.00 42.53 184 PRO A C 1
ATOM 1401 O O . PRO A 1 184 ? -25.060 -39.110 -3.212 1.00 42.53 184 PRO A O 1
ATOM 1404 N N . GLU A 1 185 ? -24.586 -41.163 -4.070 1.00 30.02 185 GLU A N 1
ATOM 1405 C CA . GLU A 1 185 ? -24.347 -40.920 -5.494 1.00 30.02 185 GLU A CA 1
ATOM 1406 C C . GLU A 1 185 ? -25.623 -40.529 -6.264 1.00 30.02 185 GLU A C 1
ATOM 1408 O O . GLU A 1 185 ? -26.711 -41.031 -5.983 1.00 30.02 185 GLU A O 1
ATOM 1413 N N . ILE A 1 186 ? -25.478 -39.684 -7.293 1.00 35.00 186 ILE A N 1
ATOM 1414 C CA . ILE A 1 186 ? -26.483 -39.471 -8.346 1.00 35.00 186 ILE A CA 1
ATOM 1415 C C . ILE A 1 186 ? -25.809 -39.767 -9.687 1.00 35.00 186 ILE A C 1
ATOM 1417 O O . ILE A 1 186 ? -24.792 -39.162 -10.026 1.00 35.00 186 ILE A O 1
ATOM 1421 N N . ALA A 1 187 ? -26.392 -40.702 -10.432 1.00 30.28 187 ALA A N 1
ATOM 1422 C CA . ALA A 1 187 ? -25.978 -41.113 -11.763 1.00 30.28 187 ALA A CA 1
ATOM 1423 C C . ALA A 1 187 ? -26.913 -40.538 -12.842 1.00 30.28 187 ALA A C 1
ATOM 1425 O O . ALA A 1 187 ? -28.124 -40.490 -12.647 1.00 30.28 187 ALA A O 1
ATOM 1426 N N . GLY A 1 188 ? -26.330 -40.216 -14.003 1.00 31.72 188 GLY A N 1
ATOM 1427 C CA . GLY A 1 188 ? -26.945 -40.464 -15.314 1.00 31.72 188 GLY A CA 1
ATOM 1428 C C . GLY A 1 188 ? -27.657 -39.302 -16.012 1.00 31.72 188 GLY A C 1
ATOM 1429 O O . GLY A 1 188 ? -28.856 -39.117 -15.847 1.00 31.72 188 GLY A O 1
ATOM 1430 N N . GLN A 1 189 ? -26.932 -38.609 -16.896 1.00 35.53 189 GLN A N 1
ATOM 1431 C CA . GLN A 1 189 ? -27.492 -37.939 -18.083 1.00 35.53 189 GLN A CA 1
ATOM 1432 C C . GLN A 1 189 ? -27.632 -38.937 -19.249 1.00 35.53 189 GLN A C 1
ATOM 1434 O O . GLN A 1 189 ? -26.869 -39.905 -19.313 1.00 35.53 189 GLN A O 1
ATOM 1439 N N . PRO A 1 190 ? -28.501 -38.634 -20.228 1.00 40.91 190 PRO A N 1
ATOM 1440 C CA . PRO A 1 190 ? -28.153 -38.811 -21.641 1.00 40.91 190 PRO A CA 1
ATOM 1441 C C . PRO A 1 190 ? -28.448 -37.540 -22.488 1.00 40.91 190 PRO A C 1
ATOM 1443 O O . PRO A 1 190 ? -28.969 -36.566 -21.943 1.00 40.91 190 PRO A O 1
ATOM 1446 N N . PRO A 1 191 ? -28.026 -37.501 -23.772 1.00 46.44 191 PRO A N 1
ATOM 1447 C CA . PRO A 1 191 ? -27.502 -36.291 -24.413 1.00 46.44 191 PRO A CA 1
ATOM 1448 C C . PRO A 1 191 ? -28.503 -35.536 -25.304 1.00 46.44 191 PRO A C 1
ATOM 1450 O O . PRO A 1 191 ? -29.497 -36.092 -25.765 1.00 46.44 191 PRO A O 1
ATOM 1453 N N . GLU A 1 192 ? -28.173 -34.271 -25.571 1.00 31.03 192 GLU A N 1
ATOM 1454 C CA . GLU A 1 192 ? -28.790 -33.398 -26.575 1.00 31.03 192 GLU A CA 1
ATOM 1455 C C . GLU A 1 192 ? -27.913 -33.377 -27.838 1.00 31.03 192 GLU A C 1
ATOM 1457 O O . GLU A 1 192 ? -26.706 -33.162 -27.723 1.00 31.03 192 GLU A O 1
ATOM 1462 N N . ASP A 1 193 ? -28.526 -33.545 -29.014 1.00 30.97 193 ASP A N 1
ATOM 1463 C CA . ASP A 1 193 ? -27.945 -33.218 -30.322 1.00 30.97 193 ASP A CA 1
ATOM 1464 C C . ASP A 1 193 ? -28.869 -32.242 -31.081 1.00 30.97 193 ASP A C 1
ATOM 1466 O O . ASP A 1 193 ? -30.061 -32.477 -31.263 1.00 30.97 193 ASP A O 1
ATOM 1470 N N . GLU A 1 194 ? -28.245 -31.121 -31.440 1.00 31.09 194 GLU A N 1
ATOM 1471 C CA . GLU A 1 194 ? -28.338 -30.209 -32.592 1.00 31.09 194 GLU A CA 1
ATOM 1472 C C . GLU A 1 194 ? -29.578 -30.067 -33.512 1.00 31.09 194 GLU A C 1
ATOM 1474 O O . GLU A 1 194 ? -30.158 -31.018 -34.028 1.00 31.09 194 GLU A O 1
ATOM 1479 N N . GLY A 1 195 ? -29.798 -28.795 -33.900 1.00 27.78 195 GLY A N 1
ATOM 1480 C CA . GLY A 1 195 ? -30.460 -28.337 -35.137 1.00 27.78 195 GLY A CA 1
ATOM 1481 C C . GLY A 1 195 ? -31.847 -27.724 -34.901 1.00 27.78 195 GLY A C 1
ATOM 1482 O O . GLY A 1 195 ? -32.698 -28.343 -34.290 1.00 27.78 195 GLY A O 1
ATOM 1483 N N . GLY A 1 196 ? -32.222 -26.523 -35.340 1.00 26.47 196 GLY A N 1
ATOM 1484 C CA . GLY A 1 196 ? -31.660 -25.558 -36.277 1.00 26.47 196 GLY A CA 1
ATOM 1485 C C . GLY A 1 196 ? -32.821 -24.707 -36.833 1.00 26.47 196 GLY A C 1
ATOM 1486 O O . GLY A 1 196 ? -33.888 -25.244 -37.092 1.00 26.47 196 GLY A O 1
ATOM 1487 N N . ALA A 1 197 ? -32.567 -23.409 -37.045 1.00 26.75 197 ALA A N 1
ATOM 1488 C CA . ALA A 1 197 ? -33.269 -22.477 -37.948 1.00 26.75 197 ALA A CA 1
ATOM 1489 C C . ALA A 1 197 ? -34.757 -22.100 -37.720 1.00 26.75 197 ALA A C 1
ATOM 1491 O O . ALA A 1 197 ? -35.618 -22.928 -37.463 1.00 26.75 197 ALA A O 1
ATOM 1492 N N . GLY A 1 198 ? -35.067 -20.822 -37.984 1.00 27.80 198 GLY A N 1
ATOM 1493 C CA . GLY A 1 198 ? -36.413 -20.394 -38.394 1.00 27.80 198 GLY A CA 1
ATOM 1494 C C . GLY A 1 198 ? -36.832 -19.019 -37.881 1.00 27.80 198 GLY A C 1
ATOM 1495 O O . GLY A 1 198 ? -37.095 -18.852 -36.700 1.00 27.80 198 GLY A O 1
ATOM 1496 N N . ALA A 1 199 ? -36.885 -18.037 -38.777 1.00 28.02 199 ALA A N 1
ATOM 1497 C CA . ALA A 1 199 ? -37.271 -16.650 -38.533 1.00 28.02 199 ALA A CA 1
ATOM 1498 C C . ALA A 1 199 ? -38.798 -16.416 -38.615 1.00 28.02 199 ALA A C 1
ATOM 1500 O O . ALA A 1 199 ? -39.535 -17.310 -39.023 1.00 28.02 199 ALA A O 1
ATOM 1501 N N . THR A 1 200 ? -39.198 -15.153 -38.379 1.00 29.16 200 THR A N 1
ATOM 1502 C CA . THR A 1 200 ? -40.493 -14.499 -38.718 1.00 29.16 200 THR A CA 1
ATOM 1503 C C . THR A 1 200 ? -41.678 -14.893 -37.812 1.00 29.16 200 THR A C 1
ATOM 1505 O O . THR A 1 200 ? -41.716 -16.000 -37.307 1.00 29.16 200 THR A O 1
ATOM 1508 N N . ASP A 1 201 ? -42.668 -14.067 -37.473 1.00 28.59 201 ASP A N 1
ATOM 1509 C CA . ASP A 1 201 ? -43.032 -12.711 -37.869 1.00 28.59 201 ASP A CA 1
ATOM 1510 C C . ASP A 1 201 ? -43.995 -12.108 -36.821 1.00 28.59 201 ASP A C 1
ATOM 1512 O O . ASP A 1 201 ? -44.448 -12.776 -35.889 1.00 28.59 201 ASP A O 1
ATOM 1516 N N . ARG A 1 202 ? -44.291 -10.820 -36.991 1.00 29.92 202 ARG A N 1
ATOM 1517 C CA . ARG A 1 202 ? -45.324 -10.050 -36.282 1.00 29.92 202 ARG A CA 1
ATOM 1518 C C . ARG A 1 202 ? -46.725 -10.661 -36.462 1.00 29.92 202 ARG A C 1
ATOM 1520 O O . ARG A 1 202 ? -47.054 -11.042 -37.571 1.00 29.92 202 ARG A O 1
ATOM 1527 N N . GLU A 1 203 ? -47.579 -10.601 -35.436 1.00 29.47 203 GLU A N 1
ATOM 1528 C CA . GLU A 1 203 ? -48.813 -9.784 -35.416 1.00 29.47 203 GLU A CA 1
ATOM 1529 C C . GLU A 1 203 ? -49.709 -10.073 -34.197 1.00 29.47 203 GLU A C 1
ATOM 1531 O O . GLU A 1 203 ? -49.716 -11.153 -33.613 1.00 29.47 203 GLU A O 1
ATOM 1536 N N . ALA A 1 204 ? -50.422 -9.021 -33.794 1.00 31.27 204 ALA A N 1
ATOM 1537 C CA . ALA A 1 204 ? -51.421 -8.949 -32.736 1.00 31.27 204 ALA A CA 1
ATOM 1538 C C . ALA A 1 204 ? -52.607 -9.906 -32.947 1.00 31.27 204 ALA A C 1
ATOM 1540 O O . ALA A 1 204 ? -52.950 -10.175 -34.085 1.00 31.27 204 ALA A O 1
ATOM 1541 N N . VAL A 1 205 ? -53.304 -10.284 -31.865 1.00 33.75 205 VAL A N 1
ATOM 1542 C CA . VAL A 1 205 ? -54.747 -10.025 -31.651 1.00 33.75 205 VAL A CA 1
ATOM 1543 C C . VAL A 1 205 ? -55.093 -10.321 -30.184 1.00 33.75 205 VAL A C 1
ATOM 1545 O O . VAL A 1 205 ? -54.714 -11.340 -29.614 1.00 33.75 205 VAL A O 1
ATOM 1548 N N . ALA A 1 206 ? -55.815 -9.385 -29.571 1.00 33.06 206 ALA A N 1
ATOM 1549 C CA . ALA A 1 206 ? -56.440 -9.516 -28.267 1.00 33.06 206 ALA A CA 1
ATOM 1550 C C . ALA A 1 206 ? -57.699 -10.389 -28.351 1.00 33.06 206 ALA A C 1
ATOM 1552 O O . ALA A 1 206 ? -58.522 -10.161 -29.228 1.00 33.06 206 ALA A O 1
ATOM 1553 N N . HIS A 1 207 ? -57.908 -11.288 -27.389 1.00 33.12 207 HIS A N 1
ATOM 1554 C CA . HIS A 1 207 ? -59.237 -11.510 -26.823 1.00 33.12 207 HIS A CA 1
ATOM 1555 C C . HIS A 1 207 ? -59.156 -12.136 -25.431 1.00 33.12 207 HIS A C 1
ATOM 1557 O O . HIS A 1 207 ? -58.293 -12.956 -25.125 1.00 33.12 207 HIS A O 1
ATOM 1563 N N . ALA A 1 208 ? -60.065 -11.648 -24.593 1.00 36.31 208 ALA A N 1
ATOM 1564 C CA . ALA A 1 208 ? -60.329 -12.046 -23.227 1.00 36.31 208 ALA A CA 1
ATOM 1565 C C . ALA A 1 208 ? -60.511 -13.560 -23.069 1.00 36.31 208 ALA A C 1
ATOM 1567 O O . ALA A 1 208 ? -61.145 -14.196 -23.905 1.00 36.31 208 ALA A O 1
ATOM 1568 N N . ASN A 1 209 ? -60.040 -14.096 -21.944 1.00 34.69 209 ASN A N 1
ATOM 1569 C CA . ASN A 1 209 ? -60.653 -15.272 -21.349 1.00 34.69 209 ASN A CA 1
ATOM 1570 C C . ASN A 1 209 ? -60.572 -15.199 -19.824 1.00 34.69 209 ASN A C 1
ATOM 1572 O O . ASN A 1 209 ? -59.555 -14.827 -19.238 1.00 34.69 209 ASN A O 1
ATOM 1576 N N . GLU A 1 210 ? -61.725 -15.481 -19.236 1.00 35.03 210 GLU A N 1
ATOM 1577 C CA . GLU A 1 210 ? -62.098 -15.385 -17.833 1.00 35.03 210 GLU A CA 1
ATOM 1578 C C . GLU A 1 210 ? -61.231 -16.260 -16.911 1.00 35.03 210 GLU A C 1
ATOM 1580 O O . GLU A 1 210 ? -60.705 -17.292 -17.336 1.00 35.03 210 GLU A O 1
ATOM 1585 N N . PRO A 1 211 ? -61.098 -15.899 -15.621 1.00 41.25 211 PRO A N 1
ATOM 1586 C CA . PRO A 1 211 ? -60.526 -16.801 -14.633 1.00 41.25 211 PRO A CA 1
ATOM 1587 C C . PRO A 1 211 ? -61.491 -17.975 -14.353 1.00 41.25 211 PRO A C 1
ATOM 1589 O O . PRO A 1 211 ? -62.696 -17.751 -14.221 1.00 41.25 211 PRO A O 1
ATOM 1592 N N . PRO A 1 212 ? -60.989 -19.217 -14.216 1.00 40.59 212 PRO A N 1
ATOM 1593 C CA . PRO A 1 212 ? -61.820 -20.384 -13.925 1.00 40.59 212 PRO A CA 1
ATOM 1594 C C . PRO A 1 212 ? -62.446 -20.316 -12.514 1.00 40.59 212 PRO A C 1
ATOM 1596 O O . PRO A 1 212 ? -61.962 -19.577 -11.647 1.00 40.59 212 PRO A O 1
ATOM 1599 N N . PRO A 1 213 ? -63.538 -21.068 -12.274 1.00 38.72 213 PRO A N 1
ATOM 1600 C CA . PRO A 1 213 ? -64.391 -20.916 -11.102 1.00 38.72 213 PRO A CA 1
ATOM 1601 C C . PRO A 1 213 ? -63.696 -21.319 -9.798 1.00 38.72 213 PRO A C 1
ATOM 1603 O O . PRO A 1 213 ? -62.882 -22.238 -9.740 1.00 38.72 213 PRO A O 1
ATOM 1606 N N . ARG A 1 214 ? -64.066 -20.613 -8.725 1.00 38.19 214 ARG A N 1
ATOM 1607 C CA . ARG A 1 214 ? -63.686 -20.924 -7.344 1.00 38.19 214 ARG A CA 1
ATOM 1608 C C . ARG A 1 214 ? -64.391 -22.203 -6.894 1.00 38.19 214 ARG A C 1
ATOM 1610 O O . ARG A 1 214 ? -65.595 -22.171 -6.655 1.00 38.19 214 ARG A O 1
ATOM 1617 N N . ASP A 1 215 ? -63.631 -23.277 -6.710 1.00 36.19 215 ASP A N 1
ATOM 1618 C CA . ASP A 1 215 ? -64.055 -24.431 -5.914 1.00 36.19 215 ASP A CA 1
ATOM 1619 C C . ASP A 1 215 ? -64.220 -24.014 -4.437 1.00 36.19 215 ASP A C 1
ATOM 1621 O O . ASP A 1 215 ? -63.251 -23.554 -3.821 1.00 36.19 215 ASP A O 1
ATOM 1625 N N . PRO A 1 216 ? -65.404 -24.172 -3.815 1.00 43.81 216 PRO A N 1
ATOM 1626 C CA . PRO A 1 216 ? -65.627 -23.851 -2.408 1.00 43.81 216 PRO A CA 1
ATOM 1627 C C . PRO A 1 216 ? -65.319 -25.050 -1.493 1.00 43.81 216 PRO A C 1
ATOM 1629 O O . PRO A 1 216 ? -66.051 -25.315 -0.543 1.00 43.81 216 PRO A O 1
ATOM 1632 N N . ALA A 1 217 ? -64.251 -25.803 -1.776 1.00 40.50 217 ALA A N 1
ATOM 1633 C CA . ALA A 1 217 ? -63.924 -27.022 -1.033 1.00 40.50 217 ALA A CA 1
ATOM 1634 C C . ALA A 1 217 ? -62.413 -27.303 -0.961 1.00 40.50 217 ALA A C 1
ATOM 1636 O O . ALA A 1 217 ? -61.952 -28.395 -1.264 1.00 40.50 217 ALA A O 1
ATOM 1637 N N . ALA A 1 218 ? -61.629 -26.317 -0.525 1.00 34.09 218 ALA A N 1
ATOM 1638 C CA . ALA A 1 218 ? -60.294 -26.553 0.037 1.00 34.09 218 ALA A CA 1
ATOM 1639 C C . ALA A 1 218 ? -59.921 -25.439 1.031 1.00 34.09 218 ALA A C 1
ATOM 1641 O O . ALA A 1 218 ? -58.834 -24.866 1.004 1.00 34.09 218 ALA A O 1
ATOM 1642 N N . ALA A 1 219 ? -60.857 -25.111 1.924 1.00 40.41 219 ALA A N 1
ATOM 1643 C CA . ALA A 1 219 ? -60.566 -24.378 3.146 1.00 40.41 219 ALA A CA 1
ATOM 1644 C C . ALA A 1 219 ? -59.928 -25.341 4.159 1.00 40.41 219 ALA A C 1
ATOM 1646 O O . ALA A 1 219 ? -60.603 -25.909 5.009 1.00 40.41 219 ALA A O 1
ATOM 1647 N N . ALA A 1 220 ? -58.622 -25.542 4.032 1.00 39.62 220 ALA A N 1
ATOM 1648 C CA . ALA A 1 220 ? -57.753 -25.971 5.123 1.00 39.62 220 ALA A CA 1
ATOM 1649 C C . ALA A 1 220 ? -56.324 -25.525 4.795 1.00 39.62 220 ALA A C 1
ATOM 1651 O O . ALA A 1 220 ? -55.397 -26.323 4.674 1.00 39.62 220 ALA A O 1
ATOM 1652 N N . VAL A 1 221 ? -56.154 -24.211 4.614 1.00 39.97 221 VAL A N 1
ATOM 1653 C CA . VAL A 1 221 ? -54.855 -23.588 4.856 1.00 39.97 221 VAL A CA 1
ATOM 1654 C C . VAL A 1 221 ? -54.551 -23.891 6.317 1.00 39.97 221 VAL A C 1
ATOM 1656 O O . VAL A 1 221 ? -55.212 -23.363 7.208 1.00 39.97 221 VAL A O 1
ATOM 1659 N N . ALA A 1 222 ? -53.604 -24.794 6.555 1.00 41.31 222 ALA A N 1
ATOM 1660 C CA . ALA A 1 222 ? -52.946 -24.884 7.841 1.00 41.31 222 ALA A CA 1
ATOM 1661 C C . ALA A 1 222 ? -52.318 -23.510 8.095 1.00 41.31 222 ALA A C 1
ATOM 1663 O O . ALA A 1 222 ? -51.274 -23.174 7.531 1.00 41.31 222 ALA A O 1
ATOM 1664 N N . GLU A 1 223 ? -53.006 -22.680 8.880 1.00 38.19 223 GLU A N 1
ATOM 1665 C CA . GLU A 1 223 ? -52.375 -21.541 9.521 1.00 38.19 223 GLU A CA 1
ATOM 1666 C C . GLU A 1 223 ? -51.128 -22.083 10.232 1.00 38.19 223 GLU A C 1
ATOM 1668 O O . GLU A 1 223 ? -51.241 -23.058 10.984 1.00 38.19 223 GLU A O 1
ATOM 1673 N N . PRO A 1 224 ? -49.925 -21.533 9.991 1.00 43.59 224 PRO A N 1
ATOM 1674 C CA . PRO A 1 224 ? -48.794 -21.889 10.825 1.00 43.59 224 PRO A CA 1
ATOM 1675 C C . PRO A 1 224 ? -49.181 -21.506 12.252 1.00 43.59 224 PRO A C 1
ATOM 1677 O O . PRO A 1 224 ? -49.468 -20.337 12.516 1.00 43.59 224 PRO A O 1
ATOM 1680 N N . GLU A 1 225 ? -49.243 -22.496 13.144 1.00 40.69 225 GLU A N 1
ATOM 1681 C CA . GLU A 1 225 ? -49.666 -22.301 14.526 1.00 40.69 225 GLU A CA 1
ATOM 1682 C C . GLU A 1 225 ? -49.024 -21.031 15.128 1.00 40.69 225 GLU A C 1
ATOM 1684 O O . GLU A 1 225 ? -47.793 -20.881 15.097 1.00 40.69 225 GLU A O 1
ATOM 1689 N N . PRO A 1 226 ? -49.806 -20.120 15.741 1.00 49.19 226 PRO A N 1
ATOM 1690 C CA . PRO A 1 226 ? -49.290 -18.868 16.306 1.00 49.19 226 PRO A CA 1
ATOM 1691 C C . PRO A 1 226 ? -48.287 -19.085 17.458 1.00 49.19 226 PRO A C 1
ATOM 1693 O O . PRO A 1 226 ? -47.586 -18.155 17.870 1.00 49.19 226 PRO A O 1
ATOM 1696 N N . ALA A 1 227 ? -48.174 -20.315 17.963 1.00 47.75 227 ALA A N 1
ATOM 1697 C CA . ALA A 1 227 ? -47.284 -20.691 19.053 1.00 47.75 227 ALA A CA 1
ATOM 1698 C C . ALA A 1 227 ? -45.794 -20.679 18.659 1.00 47.75 227 ALA A C 1
ATOM 1700 O O . ALA A 1 227 ? -44.958 -20.230 19.451 1.00 47.75 227 ALA A O 1
ATOM 1701 N N . VAL A 1 228 ? -45.443 -21.087 17.431 1.00 47.41 228 VAL A N 1
ATOM 1702 C CA . VAL A 1 228 ? -44.032 -21.155 17.000 1.00 47.41 228 VAL A CA 1
ATOM 1703 C C . VAL A 1 228 ? -43.479 -19.754 16.720 1.00 47.41 228 VAL A C 1
ATOM 1705 O O . VAL A 1 228 ? -42.356 -19.446 17.112 1.00 47.41 228 VAL A O 1
ATOM 1708 N N . ALA A 1 229 ? -44.292 -18.846 16.167 1.00 47.28 229 ALA A N 1
ATOM 1709 C CA . ALA A 1 229 ? -43.921 -17.440 15.970 1.00 47.28 229 ALA A CA 1
ATOM 1710 C C . ALA A 1 229 ? -43.754 -16.665 17.298 1.00 47.28 229 ALA A C 1
ATOM 1712 O O . ALA A 1 229 ? -42.914 -15.762 17.398 1.00 47.28 229 ALA A O 1
ATOM 1713 N N . GLY A 1 230 ? -44.522 -17.028 18.333 1.00 52.41 230 GLY A N 1
ATOM 1714 C CA . GLY A 1 230 ? -44.454 -16.427 19.668 1.00 52.41 230 GLY A CA 1
ATOM 1715 C C . GLY A 1 230 ? -43.178 -16.780 20.440 1.00 52.41 230 GLY A C 1
ATOM 1716 O O . GLY A 1 230 ? -42.548 -15.888 21.019 1.00 52.41 230 GLY A O 1
ATOM 1717 N N . ALA A 1 231 ? -42.753 -18.048 20.399 1.00 56.72 231 ALA A N 1
ATOM 1718 C CA . ALA A 1 231 ? -41.512 -18.514 21.031 1.00 56.72 231 ALA A CA 1
ATOM 1719 C C . ALA A 1 231 ? -40.273 -17.848 20.409 1.00 56.72 231 ALA A C 1
ATOM 1721 O O . ALA A 1 231 ? -39.398 -17.335 21.110 1.00 56.72 231 ALA A O 1
ATOM 1722 N N . ASP A 1 232 ? -40.269 -17.744 19.084 1.00 66.75 232 ASP A N 1
ATOM 1723 C CA . ASP A 1 232 ? -39.221 -17.112 18.291 1.00 66.75 232 ASP A CA 1
ATOM 1724 C C . ASP A 1 232 ? -39.125 -15.595 18.562 1.00 66.75 232 ASP A C 1
ATOM 1726 O O . ASP A 1 232 ? -38.038 -15.016 18.669 1.00 66.75 232 ASP A O 1
ATOM 1730 N N . ALA A 1 233 ? -40.270 -14.930 18.756 1.00 68.06 233 ALA A N 1
ATOM 1731 C CA . ALA A 1 233 ? -40.332 -13.523 19.145 1.00 68.06 233 ALA A CA 1
ATOM 1732 C C . ALA A 1 233 ? -39.905 -13.282 20.606 1.00 68.06 233 ALA A C 1
ATOM 1734 O O . ALA A 1 233 ? -39.298 -12.248 20.901 1.00 68.06 233 ALA A O 1
ATOM 1735 N N . ALA A 1 234 ? -40.206 -14.202 21.527 1.00 70.94 234 ALA A N 1
ATOM 1736 C CA . ALA A 1 234 ? -39.762 -14.133 22.919 1.00 70.94 234 ALA A CA 1
ATOM 1737 C C . ALA A 1 234 ? -38.247 -14.365 23.036 1.00 70.94 234 ALA A C 1
ATOM 1739 O O . ALA A 1 234 ? -37.554 -13.609 23.724 1.00 70.94 234 ALA A O 1
ATOM 1740 N N . GLN A 1 235 ? -37.709 -15.330 22.286 1.00 76.12 235 GLN A N 1
ATOM 1741 C CA . GLN A 1 235 ? -36.274 -15.584 22.212 1.00 76.12 235 GLN A CA 1
ATOM 1742 C C . GLN A 1 235 ? -35.529 -14.377 21.635 1.00 76.12 235 GLN A C 1
ATOM 1744 O O . GLN A 1 235 ? -34.597 -13.878 22.275 1.00 76.12 235 GLN A O 1
ATOM 1749 N N . ARG A 1 236 ? -36.002 -13.810 20.514 1.00 76.12 236 ARG A N 1
ATOM 1750 C CA . ARG A 1 236 ? -35.446 -12.572 19.938 1.00 76.12 236 ARG A CA 1
ATOM 1751 C C . ARG A 1 236 ? -35.456 -11.404 20.935 1.00 76.12 236 ARG A C 1
ATOM 1753 O O . ARG A 1 236 ? -34.461 -10.686 21.025 1.00 76.12 236 ARG A O 1
ATOM 1760 N N . ARG A 1 237 ? -36.523 -11.239 21.731 1.00 78.31 237 ARG A N 1
ATOM 1761 C CA . ARG A 1 237 ? -36.614 -10.216 22.797 1.00 78.31 237 ARG A CA 1
ATOM 1762 C C . ARG A 1 237 ? -35.649 -10.466 23.963 1.00 78.31 237 ARG A C 1
ATOM 1764 O O . ARG A 1 237 ? -35.069 -9.526 24.506 1.00 78.31 237 ARG A O 1
ATOM 1771 N N . SER A 1 238 ? -35.447 -11.724 24.347 1.00 81.50 238 SER A N 1
ATOM 1772 C CA . SER A 1 238 ? -34.496 -12.090 25.404 1.00 81.50 238 SER A CA 1
ATOM 1773 C C . SER A 1 238 ? -33.042 -11.840 24.977 1.00 81.50 238 SER A C 1
ATOM 1775 O O . SER A 1 238 ? -32.234 -11.312 25.748 1.00 81.50 238 SER A O 1
ATOM 1777 N N . GLU A 1 239 ? -32.717 -12.125 23.714 1.00 86.06 239 GLU A N 1
ATOM 1778 C CA . GLU A 1 239 ? -31.395 -11.896 23.139 1.00 86.06 239 GLU A CA 1
ATOM 1779 C C . GLU A 1 239 ? -31.098 -10.408 22.951 1.00 86.06 239 GLU A C 1
ATOM 1781 O O . GLU A 1 239 ? -29.982 -9.961 23.238 1.00 86.06 239 GLU A O 1
ATOM 1786 N N . THR A 1 240 ? -32.078 -9.614 22.506 1.00 88.06 240 THR A N 1
ATOM 1787 C CA . THR A 1 240 ? -31.918 -8.157 22.396 1.00 88.06 240 THR A CA 1
ATOM 1788 C C . THR A 1 240 ? -31.687 -7.540 23.772 1.00 88.06 240 THR A C 1
ATOM 1790 O O . THR A 1 240 ? -30.705 -6.812 23.943 1.00 88.06 240 THR A O 1
ATOM 1793 N N . ALA A 1 241 ? -32.480 -7.918 24.779 1.00 87.00 241 ALA A N 1
ATOM 1794 C CA . ALA A 1 241 ? -32.297 -7.469 26.158 1.00 87.00 241 ALA A CA 1
ATOM 1795 C C . ALA A 1 241 ? -30.919 -7.865 26.720 1.00 87.00 241 ALA A C 1
ATOM 1797 O O . ALA A 1 241 ? -30.250 -7.061 27.378 1.00 87.00 241 ALA A O 1
ATOM 1798 N N . ARG A 1 242 ? -30.438 -9.081 26.428 1.00 88.56 242 ARG A N 1
ATOM 1799 C CA . ARG A 1 242 ? -29.091 -9.523 26.816 1.00 88.56 242 ARG A CA 1
ATOM 1800 C C . ARG A 1 242 ? -28.003 -8.670 26.160 1.00 88.56 242 ARG A C 1
ATOM 1802 O O . ARG A 1 242 ? -27.110 -8.190 26.862 1.00 88.56 242 ARG A O 1
ATOM 1809 N N . ARG A 1 243 ? -28.086 -8.431 24.846 1.00 87.00 243 ARG A N 1
ATOM 1810 C CA . ARG A 1 243 ? -27.130 -7.583 24.109 1.00 87.00 243 ARG A CA 1
ATOM 1811 C C . ARG A 1 243 ? -27.107 -6.156 24.654 1.00 87.00 243 ARG A C 1
ATOM 1813 O O . ARG A 1 243 ? -26.041 -5.546 24.730 1.00 87.00 243 ARG A O 1
ATOM 1820 N N . GLU A 1 244 ? -28.252 -5.621 25.064 1.00 88.25 244 GLU A N 1
ATOM 1821 C CA . GLU A 1 244 ? -28.339 -4.290 25.670 1.00 88.25 244 GLU A CA 1
ATOM 1822 C C . GLU A 1 244 ? -27.715 -4.234 27.063 1.00 88.25 244 GLU A C 1
ATOM 1824 O O . GLU A 1 244 ? -26.923 -3.329 27.334 1.00 88.25 244 GLU A O 1
ATOM 1829 N N . ARG A 1 245 ? -27.950 -5.241 27.913 1.00 90.75 245 ARG A N 1
ATOM 1830 C CA . ARG A 1 245 ? -27.277 -5.354 29.219 1.00 90.75 245 ARG A CA 1
ATOM 1831 C C . ARG A 1 245 ? -25.759 -5.466 29.069 1.00 90.75 245 ARG A C 1
ATOM 1833 O O . ARG A 1 245 ? -25.014 -4.799 29.789 1.00 90.75 245 ARG A O 1
ATOM 1840 N N . GLU A 1 246 ? -25.280 -6.277 28.128 1.00 89.88 246 GLU A N 1
ATOM 1841 C CA . GLU A 1 246 ? -23.848 -6.413 27.839 1.00 89.88 246 GLU A CA 1
ATOM 1842 C C . GLU A 1 246 ? -23.237 -5.092 27.338 1.00 89.88 246 GLU A C 1
ATOM 1844 O O . GLU A 1 246 ? -22.160 -4.697 27.794 1.00 89.88 246 GLU A O 1
ATOM 1849 N N . ARG A 1 247 ? -23.943 -4.353 26.472 1.00 90.19 247 ARG A N 1
ATOM 1850 C CA . ARG A 1 247 ? -23.529 -3.015 26.013 1.00 90.19 247 ARG A CA 1
ATOM 1851 C C . ARG A 1 247 ? -23.494 -1.996 27.148 1.00 90.19 247 ARG A C 1
ATOM 1853 O O . ARG A 1 247 ? -22.511 -1.269 27.257 1.00 90.19 247 ARG A O 1
ATOM 1860 N N . ALA A 1 248 ? -24.500 -1.971 28.021 1.00 90.94 248 ALA A N 1
ATOM 1861 C CA . ALA A 1 248 ? -24.527 -1.083 29.182 1.00 90.94 248 ALA A CA 1
ATOM 1862 C C . ALA A 1 248 ? -23.334 -1.344 30.119 1.00 90.94 248 ALA A C 1
ATOM 1864 O O . ALA A 1 248 ? -22.658 -0.409 30.559 1.00 90.94 248 ALA A O 1
ATOM 1865 N N . ARG A 1 249 ? -22.995 -2.621 30.353 1.00 93.69 249 ARG A N 1
ATOM 1866 C CA . ARG A 1 249 ? -21.790 -3.013 31.106 1.00 93.69 249 ARG A CA 1
ATOM 1867 C C . ARG A 1 249 ? -20.507 -2.555 30.410 1.00 93.69 249 ARG A C 1
ATOM 1869 O O . ARG A 1 249 ? -19.610 -2.030 31.074 1.00 93.69 249 ARG A O 1
ATOM 1876 N N . ALA A 1 250 ? -20.418 -2.716 29.089 1.00 92.44 250 ALA A N 1
ATOM 1877 C CA . ALA A 1 250 ? -19.280 -2.249 28.299 1.00 92.44 250 ALA A CA 1
ATOM 1878 C C . ALA A 1 250 ? -19.128 -0.721 28.356 1.00 92.44 250 ALA A C 1
ATOM 1880 O O . ALA A 1 250 ? -18.016 -0.233 28.533 1.00 92.44 250 ALA A O 1
ATOM 1881 N N . LEU A 1 251 ? -20.229 0.031 28.295 1.00 93.81 251 LEU A N 1
ATOM 1882 C CA . LEU A 1 251 ? -20.232 1.489 28.402 1.00 93.81 251 LEU A CA 1
ATOM 1883 C C . LEU A 1 251 ? -19.776 1.954 29.791 1.00 93.81 251 LEU A C 1
ATOM 1885 O O . LEU A 1 251 ? -18.909 2.822 29.908 1.00 93.81 251 LEU A O 1
ATOM 1889 N N . ALA A 1 252 ? -20.296 1.339 30.858 1.00 93.50 252 ALA A N 1
ATOM 1890 C CA . ALA A 1 252 ? -19.856 1.624 32.223 1.00 93.50 252 ALA A CA 1
ATOM 1891 C C . ALA A 1 252 ? -18.355 1.337 32.406 1.00 93.50 252 ALA A C 1
ATOM 1893 O O . ALA A 1 252 ? -17.644 2.101 33.064 1.00 93.50 252 ALA A O 1
ATOM 1894 N N . ARG A 1 253 ? -17.852 0.261 31.786 1.00 95.62 253 ARG A N 1
ATOM 1895 C CA . ARG A 1 253 ? -16.422 -0.064 31.767 1.00 95.62 253 ARG A CA 1
ATOM 1896 C C . ARG A 1 253 ? -15.611 0.960 30.972 1.00 95.62 253 ARG A C 1
ATOM 1898 O O . ARG A 1 253 ? -14.602 1.431 31.487 1.00 95.62 253 ARG A O 1
ATOM 1905 N N . ALA A 1 254 ? -16.065 1.356 29.785 1.00 94.69 254 ALA A N 1
ATOM 1906 C CA . ALA A 1 254 ? -15.412 2.368 28.956 1.00 94.69 254 ALA A CA 1
ATOM 1907 C C . ALA A 1 254 ? -15.278 3.711 29.687 1.00 94.69 254 ALA A C 1
ATOM 1909 O O . ALA A 1 254 ? -14.209 4.310 29.667 1.00 94.69 254 ALA A O 1
ATOM 1910 N N . ARG A 1 255 ? -16.304 4.138 30.438 1.00 94.44 255 ARG A N 1
ATOM 1911 C CA . ARG A 1 255 ? -16.242 5.352 31.276 1.00 94.44 255 ARG A CA 1
ATOM 1912 C C . ARG A 1 255 ? -15.167 5.269 32.365 1.00 94.44 255 ARG A C 1
ATOM 1914 O O . ARG A 1 255 ? -14.491 6.260 32.628 1.00 94.44 255 ARG A O 1
ATOM 1921 N N . ARG A 1 256 ? -14.979 4.100 32.992 1.00 95.12 256 ARG A N 1
ATOM 1922 C CA . ARG A 1 256 ? -13.887 3.885 33.963 1.00 95.12 256 ARG A CA 1
ATOM 1923 C C . ARG A 1 256 ? -12.514 3.928 33.290 1.00 95.12 256 ARG A C 1
ATOM 1925 O O . ARG A 1 256 ? -11.615 4.573 33.816 1.00 95.12 256 ARG A O 1
ATOM 1932 N N . LEU A 1 257 ? -12.371 3.290 32.127 1.00 94.88 257 LEU A N 1
ATOM 1933 C CA . LEU A 1 257 ? -11.129 3.305 31.346 1.00 94.88 257 LEU A CA 1
ATOM 1934 C C . LEU A 1 257 ? -10.778 4.720 30.873 1.00 94.88 257 LEU A C 1
ATOM 1936 O O . LEU A 1 257 ? -9.635 5.136 31.001 1.00 94.88 257 LEU A O 1
ATOM 1940 N N . ALA A 1 258 ? -11.766 5.495 30.422 1.00 92.12 258 ALA A N 1
ATOM 1941 C CA . ALA A 1 258 ? -11.584 6.884 30.010 1.00 92.12 258 ALA A CA 1
ATOM 1942 C C . ALA A 1 258 ? -10.990 7.756 31.127 1.00 92.12 258 ALA A C 1
ATOM 1944 O O . ALA A 1 258 ? -10.122 8.583 30.854 1.00 92.12 258 ALA A O 1
ATOM 1945 N N . ARG A 1 259 ? -11.423 7.548 32.381 1.00 91.81 259 ARG A N 1
ATOM 1946 C CA . ARG A 1 259 ? -10.848 8.235 33.547 1.00 91.81 259 ARG A CA 1
ATOM 1947 C C . ARG A 1 259 ? -9.391 7.843 33.783 1.00 91.81 259 ARG A C 1
ATOM 1949 O O . ARG A 1 259 ? -8.578 8.732 33.977 1.00 91.81 259 ARG A O 1
ATOM 1956 N N . ARG A 1 260 ? -9.053 6.551 33.680 1.00 91.38 260 ARG A N 1
ATOM 1957 C CA . ARG A 1 260 ? -7.660 6.076 33.804 1.00 91.38 260 ARG A CA 1
ATOM 1958 C C . ARG A 1 260 ? -6.751 6.645 32.718 1.00 91.38 260 ARG A C 1
ATOM 1960 O O . ARG A 1 260 ? -5.668 7.110 33.015 1.00 91.38 260 ARG A O 1
ATOM 1967 N N . ILE A 1 261 ? -7.212 6.678 31.467 1.00 90.06 261 ILE A N 1
ATOM 1968 C CA . ILE A 1 261 ? -6.444 7.251 30.348 1.00 90.06 261 ILE A CA 1
ATOM 1969 C C . ILE A 1 261 ? -6.154 8.746 30.575 1.00 90.06 261 ILE A C 1
ATOM 1971 O O . ILE A 1 261 ? -5.073 9.235 30.228 1.00 90.06 261 ILE A O 1
ATOM 1975 N N . ALA A 1 262 ? -7.129 9.468 31.137 1.00 87.19 262 ALA A N 1
ATOM 1976 C CA . ALA A 1 262 ? -7.034 10.898 31.417 1.00 87.19 262 ALA A CA 1
ATOM 1977 C C . ALA A 1 262 ? -6.181 11.231 32.652 1.00 87.19 262 ALA A C 1
ATOM 1979 O O . ALA A 1 262 ? -5.707 12.363 32.755 1.00 87.19 262 ALA A O 1
ATOM 1980 N N . ASP A 1 263 ? -5.985 10.279 33.564 1.00 87.38 263 ASP A N 1
ATOM 1981 C CA . ASP A 1 263 ? -5.176 10.478 34.759 1.00 87.38 263 ASP A CA 1
ATOM 1982 C C . ASP A 1 263 ? -3.688 10.542 34.397 1.00 87.38 263 ASP A C 1
ATOM 1984 O O . ASP A 1 263 ? -3.036 9.530 34.154 1.00 87.38 263 ASP A O 1
ATOM 1988 N N . ARG A 1 264 ? -3.148 11.763 34.329 1.00 79.94 264 ARG A N 1
ATOM 1989 C CA . ARG A 1 264 ? -1.730 12.008 34.032 1.00 79.94 264 ARG A CA 1
ATOM 1990 C C . ARG A 1 264 ? -0.803 11.713 35.215 1.00 79.94 264 ARG A C 1
ATOM 1992 O O . ARG A 1 264 ? 0.404 11.737 35.013 1.00 79.94 264 ARG A O 1
ATOM 1999 N N . ARG A 1 265 ? -1.339 11.495 36.423 1.00 79.69 265 ARG A N 1
ATOM 2000 C CA . ARG A 1 265 ? -0.543 11.159 37.616 1.00 79.69 265 ARG A CA 1
ATOM 2001 C C . ARG A 1 265 ? -0.308 9.653 37.756 1.00 79.69 265 ARG A C 1
ATOM 2003 O O . ARG A 1 265 ? 0.570 9.268 38.516 1.00 79.69 265 ARG A O 1
ATOM 2010 N N . GLY A 1 266 ? -1.092 8.830 37.056 1.00 76.88 266 GLY A N 1
ATOM 2011 C CA . GLY A 1 266 ? -0.946 7.374 37.048 1.00 76.88 266 GLY A CA 1
ATOM 2012 C C . GLY A 1 266 ? 0.229 6.882 36.199 1.00 76.88 266 GLY A C 1
ATOM 2013 O O . GLY A 1 266 ? 0.759 7.613 35.358 1.00 76.88 266 GLY A O 1
ATOM 2014 N N . GLU A 1 267 ? 0.604 5.618 36.403 1.00 85.38 267 GLU A N 1
ATOM 2015 C CA . GLU A 1 267 ? 1.663 4.954 35.639 1.00 85.38 267 GLU A CA 1
ATOM 2016 C C . GLU A 1 267 ? 1.315 4.881 34.144 1.00 85.38 267 GLU A C 1
ATOM 2018 O O . GLU A 1 267 ? 0.173 4.614 33.750 1.00 85.38 267 GLU A O 1
ATOM 2023 N N . GLU A 1 268 ? 2.307 5.108 33.279 1.00 87.81 268 GLU A N 1
ATOM 2024 C CA . GLU A 1 268 ? 2.097 5.102 31.827 1.00 87.81 268 GLU A CA 1
ATOM 2025 C C . GLU A 1 268 ? 1.611 3.732 31.323 1.00 87.81 268 GLU A C 1
ATOM 2027 O O . GLU A 1 268 ? 0.714 3.672 30.478 1.00 87.81 268 GLU A O 1
ATOM 2032 N N . ASP A 1 269 ? 2.097 2.642 31.919 1.00 89.19 269 ASP A N 1
ATOM 2033 C CA . ASP A 1 269 ? 1.692 1.271 31.596 1.00 89.19 269 ASP A CA 1
ATOM 2034 C C . ASP A 1 269 ? 0.204 1.012 31.876 1.00 89.19 269 ASP A C 1
ATOM 2036 O O . ASP A 1 269 ? -0.486 0.372 31.076 1.00 89.19 269 ASP A O 1
ATOM 2040 N N . GLU A 1 270 ? -0.345 1.566 32.962 1.00 91.06 270 GLU A N 1
ATOM 2041 C CA . GLU A 1 270 ? -1.774 1.452 33.265 1.00 91.06 270 GLU A CA 1
ATOM 2042 C C . GLU A 1 270 ? -2.635 2.207 32.248 1.00 91.06 270 GLU A C 1
ATOM 2044 O O . GLU A 1 270 ? -3.714 1.741 31.854 1.00 91.06 270 GLU A O 1
ATOM 2049 N N . ARG A 1 271 ? -2.154 3.367 31.790 1.00 92.12 271 ARG A N 1
ATOM 2050 C CA . ARG A 1 271 ? -2.821 4.165 30.753 1.00 92.12 271 ARG A CA 1
ATOM 2051 C C . ARG A 1 271 ? -2.801 3.427 29.419 1.00 92.12 271 ARG A C 1
ATOM 2053 O O . ARG A 1 271 ? -3.839 3.357 28.756 1.00 92.12 271 ARG A O 1
ATOM 2060 N N . ILE A 1 272 ? -1.669 2.821 29.059 1.00 92.88 272 ILE A N 1
ATOM 2061 C CA . ILE A 1 272 ? -1.525 1.979 27.865 1.00 92.88 272 ILE A CA 1
ATOM 2062 C C . ILE A 1 272 ? -2.472 0.774 27.949 1.00 92.88 272 ILE A C 1
ATOM 2064 O O . ILE A 1 272 ? -3.251 0.535 27.022 1.00 92.88 272 ILE A O 1
ATOM 2068 N N . ALA A 1 273 ? -2.498 0.052 29.071 1.00 93.81 273 ALA A N 1
ATOM 2069 C CA . ALA A 1 273 ? -3.414 -1.071 29.268 1.00 93.81 273 ALA A CA 1
ATOM 2070 C C . ALA A 1 273 ? -4.886 -0.638 29.131 1.00 93.81 273 ALA A C 1
ATOM 2072 O O . ALA A 1 273 ? -5.698 -1.328 28.504 1.00 93.81 273 ALA A O 1
ATOM 2073 N N . ALA A 1 274 ? -5.234 0.540 29.660 1.00 94.62 274 ALA A N 1
ATOM 2074 C CA . ALA A 1 274 ? -6.573 1.097 29.523 1.00 94.62 274 ALA A CA 1
ATOM 2075 C C . ALA A 1 274 ? -6.927 1.455 28.068 1.00 94.62 274 ALA A C 1
ATOM 2077 O O . ALA A 1 274 ? -8.072 1.241 27.661 1.00 94.62 274 ALA A O 1
ATOM 2078 N N . VAL A 1 275 ? -5.964 1.943 27.278 1.00 95.25 275 VAL A N 1
ATOM 2079 C CA . VAL A 1 275 ? -6.118 2.201 25.836 1.00 95.25 275 VAL A CA 1
ATOM 2080 C C . VAL A 1 275 ? -6.430 0.913 25.075 1.00 95.25 275 VAL A C 1
ATOM 2082 O O . VAL A 1 275 ? -7.408 0.880 24.327 1.00 95.25 275 VAL A O 1
ATOM 2085 N N . TYR A 1 276 ? -5.665 -0.161 25.294 1.00 96.50 276 TYR A N 1
ATOM 2086 C CA . TYR A 1 276 ? -5.910 -1.448 24.631 1.00 96.50 276 TYR A CA 1
ATOM 2087 C C . TYR A 1 276 ? -7.279 -2.028 24.990 1.00 96.50 276 TYR A C 1
ATOM 2089 O O . TYR A 1 276 ? -8.023 -2.464 24.108 1.00 96.50 276 TYR A O 1
ATOM 2097 N N . GLU A 1 277 ? -7.658 -1.981 26.268 1.00 95.88 277 GLU A N 1
ATOM 2098 C CA . GLU A 1 277 ? -8.972 -2.455 26.702 1.00 95.88 277 GLU A CA 1
ATOM 2099 C C . GLU A 1 277 ? -10.116 -1.611 26.129 1.00 95.88 277 GLU A C 1
ATOM 2101 O O . GLU A 1 277 ? -11.162 -2.159 25.775 1.00 95.88 277 GLU A O 1
ATOM 2106 N N . LEU A 1 278 ? -9.934 -0.295 25.990 1.00 95.44 278 LEU A N 1
ATOM 2107 C CA . LEU A 1 278 ? -10.934 0.572 25.372 1.00 95.44 278 LEU A CA 1
ATOM 2108 C C . LEU A 1 278 ? -11.048 0.310 23.863 1.00 95.44 278 LEU A C 1
ATOM 2110 O O . LEU A 1 278 ? -12.162 0.186 23.353 1.00 95.44 278 LEU A O 1
ATOM 2114 N N . ALA A 1 279 ? -9.921 0.150 23.163 1.00 94.75 279 ALA A N 1
ATOM 2115 C CA . ALA A 1 279 ? -9.890 -0.198 21.742 1.00 94.75 279 ALA A CA 1
ATOM 2116 C C . ALA A 1 279 ? -10.573 -1.551 21.478 1.00 94.75 279 ALA A C 1
ATOM 2118 O O . ALA A 1 279 ? -11.375 -1.674 20.555 1.00 94.75 279 ALA A O 1
ATOM 2119 N N . ARG A 1 280 ? -10.369 -2.544 22.351 1.00 95.06 280 ARG A N 1
ATOM 2120 C CA . ARG A 1 280 ? -11.043 -3.852 22.278 1.00 95.06 280 ARG A CA 1
ATOM 2121 C C . ARG A 1 280 ? -12.567 -3.764 22.400 1.00 95.06 280 ARG A C 1
ATOM 2123 O O . ARG A 1 280 ? -13.287 -4.609 21.864 1.00 95.06 280 ARG A O 1
ATOM 2130 N N . LEU A 1 281 ? -13.085 -2.757 23.104 1.00 94.06 281 LEU A N 1
ATOM 2131 C CA . LEU A 1 281 ? -14.524 -2.496 23.208 1.00 94.06 281 LEU A CA 1
ATOM 2132 C C . LEU A 1 281 ? -15.079 -1.710 22.008 1.00 94.06 281 LEU A C 1
ATOM 2134 O O . LEU A 1 281 ? -16.300 -1.678 21.830 1.00 94.06 281 LEU A O 1
ATOM 2138 N N . ALA A 1 282 ? -14.221 -1.118 21.170 1.00 90.62 282 ALA A N 1
ATOM 2139 C CA . ALA A 1 282 ? -14.627 -0.207 20.104 1.00 90.62 282 ALA A CA 1
ATOM 2140 C C . ALA A 1 282 ? -15.617 -0.813 19.095 1.00 90.62 282 ALA A C 1
ATOM 2142 O O . ALA A 1 282 ? -16.653 -0.182 18.879 1.00 90.62 282 ALA A O 1
ATOM 2143 N N . PRO A 1 283 ? -15.426 -2.036 18.553 1.00 87.06 283 PRO A N 1
ATOM 2144 C CA . PRO A 1 283 ? -16.384 -2.617 17.604 1.00 87.06 283 PRO A CA 1
ATOM 2145 C C . PRO A 1 283 ? -17.803 -2.772 18.174 1.00 87.06 283 PRO A C 1
ATOM 2147 O O . PRO A 1 283 ? -18.781 -2.728 17.431 1.00 87.06 283 PRO A O 1
ATOM 2150 N N . ARG A 1 284 ? -17.931 -2.932 19.501 1.00 89.06 284 ARG A N 1
ATOM 2151 C CA . ARG A 1 284 ? -19.226 -3.073 20.186 1.00 89.06 284 ARG A CA 1
ATOM 2152 C C . ARG A 1 284 ? -19.878 -1.731 20.506 1.00 89.06 284 ARG A C 1
ATOM 2154 O O . ARG A 1 284 ? -21.103 -1.638 20.465 1.00 89.06 284 ARG A O 1
ATOM 2161 N N . LEU A 1 285 ? -19.079 -0.730 20.875 1.00 90.88 285 LEU A N 1
ATOM 2162 C CA . LEU A 1 285 ? -19.567 0.576 21.324 1.00 90.88 285 LEU A CA 1
ATOM 2163 C C . LEU A 1 285 ? -19.800 1.543 20.163 1.00 90.88 285 LEU A C 1
ATOM 2165 O O . LEU A 1 285 ? -20.807 2.240 20.168 1.00 90.88 285 LEU A O 1
ATOM 2169 N N . ALA A 1 286 ? -18.934 1.546 19.148 1.00 87.81 286 ALA A N 1
ATOM 2170 C CA . ALA A 1 286 ? -18.953 2.524 18.060 1.00 87.81 286 ALA A CA 1
ATOM 2171 C C . ALA A 1 286 ? -20.317 2.727 17.359 1.00 87.81 286 ALA A C 1
ATOM 2173 O O . ALA A 1 286 ? -20.635 3.874 17.059 1.00 87.81 286 ALA A O 1
ATOM 2174 N N . PRO A 1 287 ? -21.156 1.695 17.114 1.00 86.94 287 PRO A N 1
ATOM 2175 C CA . PRO A 1 287 ? -22.427 1.892 16.409 1.00 86.94 287 PRO A CA 1
ATOM 2176 C C . PRO A 1 287 ? -23.490 2.697 17.172 1.00 86.94 287 PRO A C 1
ATOM 2178 O O . PRO A 1 287 ? -24.383 3.248 16.540 1.00 86.94 287 PRO A O 1
ATOM 2181 N N . ARG A 1 288 ? -23.450 2.717 18.513 1.00 87.06 288 ARG A N 1
ATOM 2182 C CA . ARG A 1 288 ? -24.465 3.395 19.354 1.00 87.06 288 ARG A CA 1
ATOM 2183 C C . ARG A 1 288 ? -23.881 4.430 20.314 1.00 87.06 288 ARG A C 1
ATOM 2185 O O . ARG A 1 288 ? -24.588 5.351 20.694 1.00 87.06 288 ARG A O 1
ATOM 2192 N N . HIS A 1 289 ? -22.624 4.252 20.707 1.00 89.44 289 HIS A N 1
ATOM 2193 C CA . HIS A 1 289 ? -21.925 5.064 21.699 1.00 89.44 289 HIS A CA 1
ATOM 2194 C C . HIS A 1 289 ? -20.506 5.450 21.238 1.00 89.44 289 HIS A C 1
ATOM 2196 O O . HIS A 1 289 ? -19.525 5.117 21.918 1.00 89.44 289 HIS A O 1
ATOM 2202 N N . PRO A 1 290 ? -20.345 6.107 20.073 1.00 89.38 290 PRO A N 1
ATOM 2203 C CA . PRO A 1 290 ? -19.035 6.569 19.608 1.00 89.38 290 PRO A CA 1
ATOM 2204 C C . PRO A 1 290 ? -18.367 7.538 20.598 1.00 89.38 290 PRO A C 1
ATOM 2206 O O . PRO A 1 290 ? -17.144 7.545 20.741 1.00 89.38 290 PRO A O 1
ATOM 2209 N N . GLU A 1 291 ? -19.154 8.292 21.371 1.00 90.56 291 GLU A N 1
ATOM 2210 C CA . GLU A 1 291 ? -18.677 9.225 22.392 1.00 90.56 291 GLU A CA 1
ATOM 2211 C C . GLU A 1 291 ? -17.832 8.553 23.481 1.00 90.56 291 GLU A C 1
ATOM 2213 O O . GLU A 1 291 ? -16.935 9.183 24.046 1.00 90.56 291 GLU A O 1
ATOM 2218 N N . ALA A 1 292 ? -18.062 7.262 23.747 1.00 91.12 292 ALA A N 1
ATOM 2219 C CA . ALA A 1 292 ? -17.293 6.495 24.723 1.00 91.12 292 ALA A CA 1
ATOM 2220 C C . ALA A 1 292 ? -15.831 6.275 24.290 1.00 91.12 292 ALA A C 1
ATOM 2222 O O . ALA A 1 292 ? -14.977 5.983 25.128 1.00 91.12 292 ALA A O 1
ATOM 2223 N N . LEU A 1 293 ? -15.539 6.429 22.996 1.00 93.38 293 LEU A N 1
ATOM 2224 C CA . LEU A 1 293 ? -14.226 6.220 22.389 1.00 93.38 293 LEU A CA 1
ATOM 2225 C C . LEU A 1 293 ? -13.447 7.529 22.165 1.00 93.38 293 LEU A C 1
ATOM 2227 O O . LEU A 1 293 ? -12.279 7.477 21.780 1.00 93.38 293 LEU A O 1
ATOM 2231 N N . ARG A 1 294 ? -14.031 8.692 22.506 1.00 92.25 294 ARG A N 1
ATOM 2232 C CA . ARG A 1 294 ? -13.372 10.015 22.456 1.00 92.25 294 ARG A CA 1
ATOM 2233 C C . ARG A 1 294 ? -11.981 10.082 23.098 1.00 92.25 294 ARG A C 1
ATOM 2235 O O . ARG A 1 294 ? -11.173 10.887 22.642 1.00 92.25 294 ARG A O 1
ATOM 2242 N N . PRO A 1 295 ? -11.650 9.335 24.173 1.00 91.75 295 PRO A N 1
ATOM 2243 C CA . PRO A 1 295 ? -10.278 9.318 24.676 1.00 91.75 295 PRO A CA 1
ATOM 2244 C C . PRO A 1 295 ? -9.257 8.870 23.622 1.00 91.75 295 PRO A C 1
ATOM 2246 O O . PRO A 1 295 ? -8.214 9.504 23.513 1.00 91.75 295 PRO A O 1
ATOM 2249 N N . LEU A 1 296 ? -9.575 7.845 22.821 1.00 92.88 296 LEU A N 1
ATOM 2250 C CA . LEU A 1 296 ? -8.691 7.344 21.762 1.00 92.88 296 LEU A CA 1
ATOM 2251 C C . LEU A 1 296 ? -8.550 8.372 20.637 1.00 92.88 296 LEU A C 1
ATOM 2253 O O . LEU A 1 296 ? -7.439 8.671 20.215 1.00 92.88 296 LEU A O 1
ATOM 2257 N N . GLU A 1 297 ? -9.671 8.954 20.203 1.00 92.62 297 GLU A N 1
ATOM 2258 C CA . GLU A 1 297 ? -9.695 10.013 19.189 1.00 92.62 297 GLU A CA 1
ATOM 2259 C C . GLU A 1 297 ? -8.835 11.213 19.601 1.00 92.62 297 GLU A C 1
ATOM 2261 O O . GLU A 1 297 ? -8.010 11.677 18.821 1.00 92.62 297 GLU A O 1
ATOM 2266 N N . ARG A 1 298 ? -8.976 11.687 20.847 1.00 90.25 298 ARG A N 1
ATOM 2267 C CA . ARG A 1 298 ? -8.206 12.832 21.354 1.00 90.25 298 ARG A CA 1
ATOM 2268 C C . ARG A 1 298 ? -6.708 12.567 21.387 1.00 90.25 298 ARG A C 1
ATOM 2270 O O . ARG A 1 298 ? -5.955 13.478 21.058 1.00 90.25 298 ARG A O 1
ATOM 2277 N N . ILE A 1 299 ? -6.294 11.359 21.780 1.00 90.50 299 ILE A N 1
ATOM 2278 C CA . ILE A 1 299 ? -4.878 10.976 21.753 1.00 90.50 299 ILE A CA 1
ATOM 2279 C C . ILE A 1 299 ? -4.384 10.995 20.307 1.00 90.50 299 ILE A C 1
ATOM 2281 O O . ILE A 1 299 ? -3.407 11.670 20.015 1.00 90.50 299 ILE A O 1
ATOM 2285 N N . LEU A 1 300 ? -5.088 10.330 19.386 1.00 90.12 300 LEU A N 1
ATOM 2286 C CA . LEU A 1 300 ? -4.673 10.255 17.983 1.00 90.12 300 LEU A CA 1
ATOM 2287 C C . LEU A 1 300 ? -4.622 11.624 17.288 1.00 90.12 300 LEU A C 1
ATOM 2289 O O . LEU A 1 300 ? -3.711 11.862 16.497 1.00 90.12 300 LEU A O 1
ATOM 2293 N N . ALA A 1 301 ? -5.567 12.516 17.593 1.00 87.75 301 ALA A N 1
ATOM 2294 C CA . ALA A 1 301 ? -5.681 13.837 16.975 1.00 87.75 301 ALA A CA 1
ATOM 2295 C C . ALA A 1 301 ? -4.619 14.842 17.445 1.00 87.75 301 ALA A C 1
ATOM 2297 O O . ALA A 1 301 ? -4.333 15.801 16.733 1.00 87.75 301 ALA A O 1
ATOM 2298 N N . ARG A 1 302 ? -4.070 14.667 18.651 1.00 82.06 302 ARG A N 1
ATOM 2299 C CA . ARG A 1 302 ? -3.074 15.571 19.237 1.00 82.06 302 ARG A CA 1
ATOM 2300 C C . ARG A 1 302 ? -1.917 14.747 19.791 1.00 82.06 302 ARG A C 1
ATOM 2302 O O . ARG A 1 302 ? -1.903 14.477 20.992 1.00 82.06 302 ARG A O 1
ATOM 2309 N N . PRO A 1 303 ? -0.960 14.326 18.949 1.00 72.94 303 PRO A N 1
ATOM 2310 C CA . PRO A 1 303 ? 0.287 13.800 19.473 1.00 72.94 303 PRO A CA 1
ATOM 2311 C C . PRO A 1 303 ? 0.953 14.893 20.308 1.00 72.94 303 PRO A C 1
ATOM 2313 O O . PRO A 1 303 ? 1.166 16.011 19.839 1.00 72.94 303 PRO A O 1
ATOM 2316 N N . ASP A 1 304 ? 1.241 14.583 21.569 1.00 67.25 304 ASP A N 1
ATOM 2317 C CA . ASP A 1 304 ? 2.005 15.482 22.427 1.00 67.25 304 ASP A CA 1
ATOM 2318 C C . ASP A 1 304 ? 3.383 15.737 21.781 1.00 67.25 304 ASP A C 1
ATOM 2320 O O . ASP A 1 304 ? 3.931 14.852 21.119 1.00 67.25 304 ASP A O 1
ATOM 2324 N N . ALA A 1 305 ? 3.967 16.925 21.986 1.00 52.91 305 ALA A N 1
ATOM 2325 C CA . ALA A 1 305 ? 5.204 17.383 21.328 1.00 52.91 305 ALA A CA 1
ATOM 2326 C C . ALA A 1 305 ? 6.428 16.446 21.483 1.00 52.91 305 ALA A C 1
ATOM 2328 O O . ALA A 1 305 ? 7.426 16.623 20.790 1.00 52.91 305 ALA A O 1
ATOM 2329 N N . ALA A 1 306 ? 6.347 15.449 22.369 1.00 49.22 306 ALA A N 1
ATOM 2330 C CA . ALA A 1 306 ? 7.376 14.446 22.621 1.00 49.22 306 ALA A CA 1
ATOM 2331 C C . ALA A 1 306 ? 7.192 13.113 21.860 1.00 49.22 306 ALA A C 1
ATOM 2333 O O . ALA A 1 306 ? 7.999 12.213 22.062 1.00 49.22 306 ALA A O 1
ATOM 2334 N N . GLY A 1 307 ? 6.163 12.942 21.015 1.00 55.34 307 GLY A N 1
ATOM 2335 C CA . GLY A 1 307 ? 5.926 11.652 20.344 1.00 55.34 307 GLY A CA 1
ATOM 2336 C C . GLY A 1 307 ? 5.650 10.538 21.360 1.00 55.34 307 GLY A C 1
ATOM 2337 O O . GLY A 1 307 ? 6.377 9.552 21.431 1.00 55.34 307 GLY A O 1
ATOM 2338 N N . SER A 1 308 ? 4.643 10.748 22.214 1.00 73.31 308 SER A N 1
ATOM 2339 C CA . SER A 1 308 ? 4.414 9.922 23.402 1.00 73.31 308 SER A CA 1
ATOM 2340 C C . SER A 1 308 ? 4.240 8.435 23.068 1.00 73.31 308 SER A C 1
ATOM 2342 O O . SER A 1 308 ? 3.527 8.067 22.129 1.00 73.31 308 SER A O 1
ATOM 2344 N N . THR A 1 309 ? 4.849 7.567 23.884 1.00 86.38 309 THR A N 1
ATOM 2345 C CA . THR A 1 309 ? 4.666 6.104 23.847 1.00 86.38 309 THR A CA 1
ATOM 2346 C C . THR A 1 309 ? 3.181 5.756 23.797 1.00 86.38 309 THR A C 1
ATOM 2348 O O . THR A 1 309 ? 2.746 4.945 22.980 1.00 86.38 309 THR A O 1
ATOM 2351 N N . LEU A 1 310 ? 2.368 6.468 24.583 1.00 89.38 310 LEU A N 1
ATOM 2352 C CA . LEU A 1 310 ? 0.916 6.337 24.583 1.00 89.38 310 LEU A CA 1
ATOM 2353 C C . LEU A 1 310 ? 0.261 6.582 23.210 1.00 89.38 310 LEU A C 1
ATOM 2355 O O . LEU A 1 310 ? -0.698 5.885 22.873 1.00 89.38 310 LEU A O 1
ATOM 2359 N N . TRP A 1 311 ? 0.740 7.538 22.406 1.00 92.19 311 TRP A N 1
ATOM 2360 C CA . TRP A 1 311 ? 0.206 7.780 21.061 1.00 92.19 311 TRP A CA 1
ATOM 2361 C C . TRP A 1 311 ? 0.476 6.592 20.135 1.00 92.19 311 TRP A C 1
ATOM 2363 O O . TRP A 1 311 ? -0.456 6.065 19.521 1.00 92.19 311 TRP A O 1
ATOM 2373 N N . HIS A 1 312 ? 1.722 6.109 20.091 1.00 90.81 312 HIS A N 1
ATOM 2374 C CA . HIS A 1 312 ? 2.088 4.945 19.279 1.00 90.81 312 HIS A CA 1
ATOM 2375 C C . HIS A 1 312 ? 1.346 3.683 19.730 1.00 90.81 312 HIS A C 1
ATOM 2377 O O . HIS A 1 312 ? 0.846 2.923 18.895 1.00 90.81 312 HIS A O 1
ATOM 2383 N N . GLU A 1 313 ? 1.192 3.483 21.040 1.00 93.38 313 GLU A N 1
ATOM 2384 C CA . GLU A 1 313 ? 0.395 2.384 21.581 1.00 93.38 313 GLU A CA 1
ATOM 2385 C C . GLU A 1 313 ? -1.096 2.534 21.262 1.00 93.38 313 GLU A C 1
ATOM 2387 O O . GLU A 1 313 ? -1.762 1.540 20.984 1.00 93.38 313 GLU A O 1
ATOM 2392 N N . THR A 1 314 ? -1.620 3.759 21.176 1.00 94.50 314 THR A N 1
ATOM 2393 C CA . THR A 1 314 ? -2.999 4.005 20.724 1.00 94.50 314 THR A CA 1
ATOM 2394 C C . THR A 1 314 ? -3.175 3.659 19.246 1.00 94.50 314 THR A C 1
ATOM 2396 O O . THR A 1 314 ? -4.132 2.966 18.893 1.00 94.50 314 THR A O 1
ATOM 2399 N N . VAL A 1 315 ? -2.234 4.056 18.382 1.00 94.38 315 VAL A N 1
ATOM 2400 C CA . VAL A 1 315 ? -2.207 3.657 16.962 1.00 94.38 315 VAL A CA 1
ATOM 2401 C C . VAL A 1 315 ? -2.177 2.135 16.828 1.00 94.38 315 VAL A C 1
ATOM 2403 O O . VAL A 1 315 ? -2.952 1.553 16.061 1.00 94.38 315 VAL A O 1
ATOM 2406 N N . ARG A 1 316 ? -1.324 1.462 17.608 1.00 93.94 316 ARG A N 1
ATOM 2407 C CA . ARG A 1 316 ? -1.236 -0.003 17.627 1.00 93.94 316 ARG A CA 1
ATOM 2408 C C . ARG A 1 316 ? -2.522 -0.656 18.123 1.00 93.94 316 ARG A C 1
ATOM 2410 O O . ARG A 1 316 ? -2.981 -1.608 17.491 1.00 93.94 316 ARG A O 1
ATOM 2417 N N . ALA A 1 317 ? -3.105 -0.165 19.213 1.00 94.69 317 ALA A N 1
ATOM 2418 C 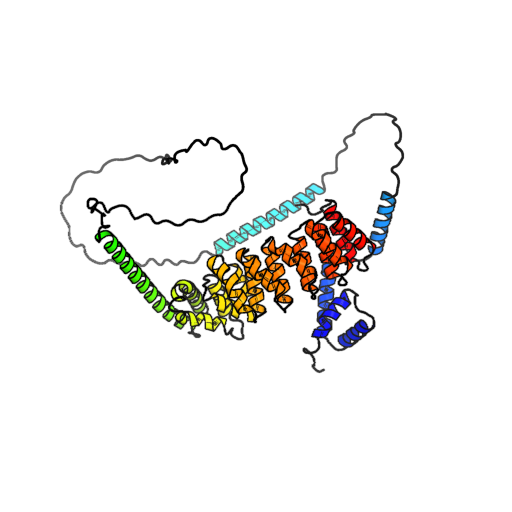CA . ALA A 1 317 ? -4.330 -0.701 19.795 1.00 94.69 317 ALA A CA 1
ATOM 2419 C C . ALA A 1 317 ? -5.506 -0.584 18.817 1.00 94.69 317 ALA A C 1
ATOM 2421 O O . ALA A 1 317 ? -6.212 -1.564 18.581 1.00 94.69 317 ALA A O 1
ATOM 2422 N N . VAL A 1 318 ? -5.665 0.576 18.172 1.00 93.81 318 VAL A N 1
ATOM 2423 C CA . VAL A 1 318 ? -6.687 0.792 17.137 1.00 93.81 318 VAL A CA 1
ATOM 2424 C C . VAL A 1 318 ? -6.448 -0.092 15.912 1.00 93.81 318 VAL A C 1
ATOM 2426 O O . VAL A 1 318 ? -7.402 -0.651 15.378 1.00 93.81 318 VAL A O 1
ATOM 2429 N N . GLY A 1 319 ? -5.195 -0.279 15.491 1.00 91.31 319 GLY A N 1
ATOM 2430 C CA . GLY A 1 319 ? -4.855 -1.224 14.422 1.00 91.31 319 GLY A CA 1
ATOM 2431 C C . GLY A 1 319 ? -5.098 -2.693 14.783 1.00 91.31 319 GLY A C 1
ATOM 2432 O O . GLY A 1 319 ? -5.347 -3.502 13.896 1.00 91.31 319 GLY A O 1
ATOM 2433 N N . THR A 1 320 ? -5.039 -3.041 16.072 1.00 92.62 320 THR A N 1
ATOM 2434 C CA . THR A 1 320 ? -5.298 -4.402 16.580 1.00 92.62 320 THR A CA 1
ATOM 2435 C C . THR A 1 320 ? -6.798 -4.688 16.680 1.00 92.62 320 THR A C 1
ATOM 2437 O O . THR A 1 320 ? -7.234 -5.800 16.396 1.00 92.62 320 THR A O 1
ATOM 2440 N N . PHE A 1 321 ? -7.596 -3.675 17.030 1.00 91.94 321 PHE A N 1
ATOM 2441 C CA . PHE A 1 321 ? -9.056 -3.751 17.110 1.00 91.94 321 PHE A CA 1
ATOM 2442 C C . PHE A 1 321 ? -9.711 -2.741 16.154 1.00 91.94 321 PHE A C 1
ATOM 2444 O O . PHE A 1 321 ? -10.356 -1.781 16.597 1.00 91.94 321 PHE A O 1
ATOM 2451 N N . PRO A 1 322 ? -9.532 -2.914 14.832 1.00 90.25 322 PRO A N 1
ATOM 2452 C CA . PRO A 1 322 ? -10.024 -1.953 13.863 1.00 90.25 322 PRO A CA 1
ATOM 2453 C C . PRO A 1 322 ? -11.553 -1.983 13.789 1.00 90.25 322 PRO A C 1
ATOM 2455 O O . PRO A 1 322 ? -12.203 -3.011 13.967 1.00 90.25 322 PRO A O 1
ATOM 2458 N N . SER A 1 323 ? -12.144 -0.826 13.507 1.00 90.88 323 SER A N 1
ATOM 2459 C CA . SER A 1 323 ? -13.579 -0.672 13.282 1.00 90.88 323 SER A CA 1
ATOM 2460 C C . SER A 1 323 ? -13.824 0.438 12.265 1.00 90.88 323 SER A C 1
ATOM 2462 O O . SER A 1 323 ? -12.990 1.329 12.097 1.00 90.88 323 SER A O 1
ATOM 2464 N N . ARG A 1 324 ? -15.001 0.449 11.628 1.00 89.75 324 ARG A N 1
ATOM 2465 C CA . ARG A 1 324 ? -15.383 1.508 10.669 1.00 89.75 324 ARG A CA 1
ATOM 2466 C C . ARG A 1 324 ? -15.293 2.918 11.263 1.00 89.75 324 ARG A C 1
ATOM 2468 O O . ARG A 1 324 ? -15.104 3.872 10.523 1.00 89.75 324 ARG A O 1
ATOM 2475 N N . HIS A 1 325 ? -15.430 3.040 12.582 1.00 89.25 325 HIS A N 1
ATOM 2476 C CA . HIS A 1 325 ? -15.380 4.315 13.291 1.00 89.25 325 HIS A CA 1
ATOM 2477 C C . HIS A 1 325 ? -13.957 4.721 13.697 1.00 89.25 325 HIS A C 1
ATOM 2479 O O . HIS A 1 325 ? -13.630 5.900 13.680 1.00 89.25 325 HIS A O 1
ATOM 2485 N N . THR A 1 326 ? -13.090 3.755 14.016 1.00 91.56 326 THR A N 1
ATOM 2486 C CA . THR A 1 326 ? -11.706 4.029 14.439 1.00 91.56 326 THR A CA 1
ATOM 2487 C C . THR A 1 326 ? -10.731 4.166 13.265 1.00 91.56 326 THR A C 1
ATOM 2489 O O . THR A 1 326 ? -9.697 4.816 13.404 1.00 91.56 326 THR A O 1
ATOM 2492 N N . LEU A 1 327 ? -11.054 3.601 12.095 1.00 92.81 327 LEU A N 1
ATOM 2493 C CA . LEU A 1 327 ? -10.233 3.722 10.885 1.00 92.81 327 LEU A CA 1
ATOM 2494 C C . LEU A 1 327 ? -10.039 5.175 10.408 1.00 92.81 327 LEU A C 1
ATOM 2496 O O . LEU A 1 327 ? -8.895 5.523 10.124 1.00 92.81 327 LEU A O 1
ATOM 2500 N N . PRO A 1 328 ? -11.070 6.044 10.346 1.00 92.12 328 PRO A N 1
ATOM 2501 C CA . PRO A 1 328 ? -10.878 7.465 10.050 1.00 92.12 328 PRO A CA 1
ATOM 2502 C C . PRO A 1 328 ? -9.858 8.150 10.965 1.00 92.12 328 PRO A C 1
ATOM 2504 O O . PRO A 1 328 ? -9.019 8.903 10.482 1.00 92.12 328 PRO A O 1
ATOM 2507 N N . TRP A 1 329 ? -9.874 7.849 12.268 1.00 92.56 329 TRP A N 1
ATOM 2508 C CA . TRP A 1 329 ? -8.914 8.415 13.221 1.00 92.56 329 TRP A CA 1
ATOM 2509 C C . TRP A 1 329 ? -7.494 7.923 12.964 1.00 92.56 329 TRP A C 1
ATOM 2511 O O . TRP A 1 329 ? -6.557 8.714 12.984 1.00 92.56 329 TRP A O 1
ATOM 2521 N N . LEU A 1 330 ? -7.338 6.629 12.674 1.00 93.06 330 LEU A N 1
ATOM 2522 C CA . LEU A 1 330 ? -6.050 6.046 12.302 1.00 93.06 330 LEU A CA 1
ATOM 2523 C C . LEU A 1 330 ? -5.503 6.648 10.997 1.00 93.06 330 LEU A C 1
ATOM 2525 O O . LEU A 1 330 ? -4.300 6.831 10.850 1.00 93.06 330 LEU A O 1
ATOM 2529 N N . LEU A 1 331 ? -6.382 6.966 10.047 1.00 92.06 331 LEU A N 1
ATOM 2530 C CA . LEU A 1 331 ? -6.005 7.616 8.795 1.00 92.06 331 LEU A CA 1
ATOM 2531 C C . LEU A 1 331 ? -5.615 9.078 9.009 1.00 92.06 331 LEU A C 1
ATOM 2533 O O . LEU A 1 331 ? -4.597 9.500 8.474 1.00 92.06 331 LEU A O 1
ATOM 2537 N N . ALA A 1 332 ? -6.360 9.832 9.819 1.00 90.56 332 ALA A N 1
ATOM 2538 C CA . ALA A 1 332 ? -6.003 11.204 10.181 1.00 90.56 332 ALA A CA 1
ATOM 2539 C C . ALA A 1 332 ? -4.665 11.263 10.945 1.00 90.56 332 ALA A C 1
ATOM 2541 O O . ALA A 1 332 ? -3.817 12.107 10.669 1.00 90.56 332 ALA A O 1
ATOM 2542 N N . ALA A 1 333 ? -4.419 10.297 11.836 1.00 91.38 333 ALA A N 1
ATOM 2543 C CA . ALA A 1 333 ? -3.157 10.146 12.560 1.00 91.38 333 ALA A CA 1
ATOM 2544 C C . ALA A 1 333 ? -1.936 9.964 11.632 1.00 91.38 333 ALA A C 1
ATOM 2546 O O . ALA A 1 333 ? -0.812 10.287 12.023 1.00 91.38 333 ALA A O 1
ATOM 2547 N N . ALA A 1 334 ? -2.140 9.516 10.387 1.00 89.19 334 ALA A N 1
ATOM 2548 C CA . ALA A 1 334 ? -1.069 9.355 9.411 1.00 89.19 334 ALA A CA 1
ATOM 2549 C C . ALA A 1 334 ? -0.429 10.682 8.972 1.00 89.19 334 ALA A C 1
ATOM 2551 O O . ALA A 1 334 ? 0.665 10.651 8.413 1.00 89.19 334 ALA A O 1
ATOM 2552 N N . GLU A 1 335 ? -1.073 11.832 9.211 1.00 88.06 335 GLU A N 1
ATOM 2553 C CA . GLU A 1 335 ? -0.453 13.149 9.001 1.00 88.06 335 GLU A CA 1
ATOM 2554 C C . GLU A 1 335 ? 0.756 13.374 9.921 1.00 88.06 335 GLU A C 1
ATOM 2556 O O . GLU A 1 335 ? 1.689 14.076 9.535 1.00 88.06 335 GLU A O 1
ATOM 2561 N N . HIS A 1 336 ? 0.771 12.729 11.092 1.00 87.50 336 HIS A N 1
ATOM 2562 C CA . HIS A 1 336 ? 1.835 12.851 12.086 1.00 87.50 336 HIS A CA 1
ATOM 2563 C C . HIS A 1 336 ? 2.899 11.761 11.925 1.00 87.50 336 HIS A C 1
ATOM 2565 O O . HIS A 1 336 ? 4.078 12.068 11.766 1.00 87.50 336 HIS A O 1
ATOM 2571 N N . ASP A 1 337 ? 2.484 10.488 11.915 1.00 88.00 337 ASP A N 1
ATOM 2572 C CA . ASP A 1 337 ? 3.374 9.356 11.633 1.00 88.00 337 ASP A CA 1
ATOM 2573 C C . ASP A 1 337 ? 2.726 8.378 10.632 1.00 88.00 337 ASP A C 1
ATOM 2575 O O . ASP A 1 337 ? 1.948 7.485 11.008 1.00 88.00 337 ASP A O 1
ATOM 2579 N N . PRO A 1 338 ? 3.062 8.499 9.334 1.00 86.81 338 PRO A N 1
ATOM 2580 C CA . PRO A 1 338 ? 2.533 7.613 8.309 1.00 86.81 338 PRO A CA 1
ATOM 2581 C C . PRO A 1 338 ? 3.082 6.186 8.413 1.00 86.81 338 PRO A C 1
ATOM 2583 O O . PRO A 1 338 ? 2.434 5.256 7.928 1.00 86.81 338 PRO A O 1
ATOM 2586 N N . ALA A 1 339 ? 4.263 5.982 9.006 1.00 85.69 339 ALA A N 1
ATOM 2587 C CA . ALA A 1 339 ? 4.872 4.662 9.120 1.00 85.69 339 ALA A CA 1
ATOM 2588 C C . ALA A 1 339 ? 4.145 3.819 10.173 1.00 85.69 339 ALA A C 1
ATOM 2590 O O . ALA A 1 339 ? 3.762 2.683 9.872 1.00 85.69 339 ALA A O 1
ATOM 2591 N N . ALA A 1 340 ? 3.875 4.385 11.353 1.00 88.44 340 ALA A N 1
ATOM 2592 C CA . ALA A 1 340 ? 3.095 3.716 12.394 1.00 88.44 340 ALA A CA 1
ATOM 2593 C C . ALA A 1 340 ? 1.677 3.371 11.907 1.00 88.44 340 ALA A C 1
ATOM 2595 O O . ALA A 1 340 ? 1.220 2.233 12.058 1.00 88.44 340 ALA A O 1
ATOM 2596 N N . CYS A 1 341 ? 1.005 4.311 11.235 1.00 91.88 341 CYS A N 1
ATOM 2597 C CA . CYS A 1 341 ? -0.340 4.080 10.705 1.00 91.88 341 CYS A CA 1
ATOM 2598 C C . CYS A 1 341 ? -0.349 3.026 9.587 1.00 91.88 341 CYS A C 1
ATOM 2600 O O . CYS A 1 341 ? -1.238 2.175 9.545 1.00 91.88 341 CYS A O 1
ATOM 2602 N N . ALA A 1 342 ? 0.668 3.006 8.719 1.00 88.12 342 ALA A N 1
ATOM 2603 C CA . ALA A 1 342 ? 0.806 1.968 7.699 1.00 88.12 342 ALA A CA 1
ATOM 2604 C C . ALA A 1 342 ? 1.019 0.570 8.305 1.00 88.12 342 ALA A C 1
ATOM 2606 O O . ALA A 1 342 ? 0.474 -0.403 7.785 1.00 88.12 342 ALA A O 1
ATOM 2607 N N . GLN A 1 343 ? 1.786 0.447 9.394 1.00 87.62 343 GLN A N 1
ATOM 2608 C CA . GLN A 1 343 ? 1.963 -0.824 10.111 1.00 87.62 343 GLN A CA 1
ATOM 2609 C C . GLN A 1 343 ? 0.671 -1.278 10.800 1.00 87.62 343 GLN A C 1
ATOM 2611 O O . GLN A 1 343 ? 0.334 -2.461 10.782 1.00 87.62 343 GLN A O 1
ATOM 2616 N N . ALA A 1 344 ? -0.077 -0.342 11.387 1.00 92.25 344 ALA A N 1
ATOM 2617 C CA . ALA A 1 344 ? -1.381 -0.620 11.974 1.00 92.25 344 ALA A CA 1
ATOM 2618 C C . ALA A 1 344 ? -2.380 -1.119 10.918 1.00 92.25 344 ALA A C 1
ATOM 2620 O O . ALA A 1 344 ? -2.970 -2.181 11.100 1.00 92.25 344 ALA A O 1
ATOM 2621 N N . LEU A 1 345 ? -2.502 -0.419 9.787 1.00 93.38 345 LEU A N 1
ATOM 2622 C CA . LEU A 1 345 ? -3.401 -0.806 8.697 1.00 93.38 345 LEU A CA 1
ATOM 2623 C C . LEU A 1 345 ? -2.978 -2.100 7.996 1.00 93.38 345 LEU A C 1
ATOM 2625 O O . LEU A 1 345 ? -3.840 -2.831 7.528 1.00 93.38 345 LEU A O 1
ATOM 2629 N N . ALA A 1 346 ? -1.686 -2.437 7.956 1.00 87.56 346 ALA A N 1
ATOM 2630 C CA . ALA A 1 346 ? -1.219 -3.707 7.391 1.00 87.56 346 ALA A CA 1
ATOM 2631 C C . ALA A 1 346 ? -1.744 -4.946 8.146 1.00 87.56 346 ALA A C 1
ATOM 2633 O O . ALA A 1 346 ? -1.665 -6.050 7.621 1.00 87.56 346 ALA A O 1
ATOM 2634 N N . ARG A 1 347 ? -2.293 -4.774 9.357 1.00 87.06 347 ARG A N 1
ATOM 2635 C CA . ARG A 1 347 ? -2.938 -5.838 10.145 1.00 87.06 347 ARG A CA 1
ATOM 2636 C C . ARG A 1 347 ? -4.458 -5.898 9.957 1.00 87.06 347 ARG A C 1
ATOM 2638 O O . ARG A 1 347 ? -5.119 -6.698 10.620 1.00 87.06 347 ARG A O 1
ATOM 2645 N N . LEU A 1 348 ? -5.024 -5.076 9.072 1.00 90.50 348 LEU A N 1
ATOM 2646 C CA . LEU A 1 348 ? -6.455 -5.047 8.783 1.00 90.50 348 LEU A CA 1
ATOM 2647 C C . LEU A 1 348 ? -6.862 -6.268 7.947 1.00 90.50 348 LEU A C 1
ATOM 2649 O O . LEU A 1 348 ? -6.954 -6.186 6.727 1.00 90.50 348 LEU A O 1
ATOM 2653 N N . HIS A 1 349 ? -7.116 -7.400 8.599 1.00 87.44 349 HIS A N 1
ATOM 2654 C CA . HIS A 1 349 ? -7.505 -8.646 7.925 1.00 87.44 349 HIS A CA 1
ATOM 2655 C C . HIS A 1 349 ? -9.020 -8.785 7.702 1.00 87.44 349 HIS A C 1
ATOM 2657 O O . HIS A 1 349 ? -9.433 -9.677 6.973 1.00 87.44 349 HIS A O 1
ATOM 2663 N N . ASP A 1 350 ? -9.847 -7.920 8.302 1.00 92.25 350 ASP A N 1
ATOM 2664 C CA . ASP A 1 350 ? -11.307 -7.950 8.134 1.00 92.25 350 ASP A CA 1
ATOM 2665 C C . ASP A 1 350 ? -11.706 -7.494 6.712 1.00 92.25 350 ASP A C 1
ATOM 2667 O O . ASP A 1 350 ? -11.550 -6.306 6.390 1.00 92.25 350 ASP A O 1
ATOM 2671 N N . PRO A 1 351 ? -12.267 -8.386 5.866 1.00 93.00 351 PRO A N 1
ATOM 2672 C CA . PRO A 1 351 ? -12.636 -8.053 4.491 1.00 93.00 351 PRO A CA 1
ATOM 2673 C C . PRO A 1 351 ? -13.682 -6.937 4.395 1.00 93.00 351 PRO A C 1
ATOM 2675 O O . PRO A 1 351 ? -13.646 -6.128 3.468 1.00 93.00 351 PRO A O 1
ATOM 2678 N N . ALA A 1 352 ? -14.599 -6.837 5.364 1.00 92.69 352 ALA A N 1
ATOM 2679 C CA . ALA A 1 352 ? -15.633 -5.807 5.362 1.00 92.69 352 ALA A CA 1
ATOM 2680 C C . ALA A 1 352 ? -15.043 -4.414 5.619 1.00 92.69 352 ALA A C 1
ATOM 2682 O O . ALA A 1 352 ? -15.536 -3.417 5.083 1.00 92.69 352 ALA A O 1
ATOM 2683 N N . LEU A 1 353 ? -13.987 -4.331 6.431 1.00 93.38 353 LEU A N 1
ATOM 2684 C CA . LEU A 1 353 ? -13.260 -3.086 6.668 1.00 93.38 353 LEU A CA 1
ATOM 2685 C C . LEU A 1 353 ? -12.332 -2.733 5.504 1.00 93.38 353 LEU A C 1
ATOM 2687 O O . LEU A 1 353 ? -12.234 -1.558 5.154 1.00 93.38 353 LEU A O 1
ATOM 2691 N N . GLN A 1 354 ? -11.700 -3.728 4.879 1.00 94.62 354 GLN A N 1
ATOM 2692 C CA . GLN A 1 354 ? -10.912 -3.523 3.662 1.00 94.62 354 GLN A CA 1
ATOM 2693 C C . GLN A 1 354 ? -11.775 -2.963 2.523 1.00 94.62 354 GLN A C 1
ATOM 2695 O O . GLN A 1 354 ? -11.413 -1.950 1.926 1.00 94.62 354 GLN A O 1
ATOM 2700 N N . ARG A 1 355 ? -12.953 -3.556 2.278 1.00 93.88 355 ARG A N 1
ATOM 2701 C CA . ARG A 1 355 ? -13.912 -3.069 1.275 1.00 93.88 355 ARG A CA 1
ATOM 2702 C C . ARG A 1 355 ? -14.383 -1.653 1.579 1.00 93.88 355 ARG A C 1
ATOM 2704 O O . ARG A 1 355 ? -14.355 -0.787 0.711 1.00 93.88 355 ARG A O 1
ATOM 2711 N N . TRP A 1 356 ? -14.741 -1.385 2.836 1.00 94.62 356 TRP A N 1
ATOM 2712 C CA . TRP A 1 356 ? -15.116 -0.036 3.261 1.00 94.62 356 TRP A CA 1
ATOM 2713 C C . TRP A 1 356 ? -13.994 0.984 2.998 1.00 94.62 356 TRP A C 1
ATOM 2715 O O . TRP A 1 356 ? -14.261 2.081 2.499 1.00 94.62 356 TRP A O 1
ATOM 2725 N N . LEU A 1 357 ? -12.739 0.623 3.293 1.00 94.62 357 LEU A N 1
ATOM 2726 C CA . LEU A 1 357 ? -11.576 1.475 3.049 1.00 94.62 357 LEU A CA 1
ATOM 2727 C C . LEU A 1 357 ? -11.378 1.733 1.548 1.00 94.62 357 LEU A C 1
ATOM 2729 O O . LEU A 1 357 ? -11.120 2.874 1.167 1.00 94.62 357 LEU A O 1
ATOM 2733 N N . ALA A 1 358 ? -11.541 0.707 0.710 1.00 93.06 358 ALA A N 1
ATOM 2734 C CA . ALA A 1 358 ? -11.412 0.796 -0.743 1.00 93.06 358 ALA A CA 1
ATOM 2735 C C . ALA A 1 358 ? -12.492 1.680 -1.393 1.00 93.06 358 ALA A C 1
ATOM 2737 O O . ALA A 1 358 ? -12.176 2.522 -2.234 1.00 93.06 358 ALA A O 1
ATOM 2738 N N . GLU A 1 359 ? -13.753 1.518 -0.993 1.00 89.31 359 GLU A N 1
ATOM 2739 C CA . GLU A 1 359 ? -14.893 2.185 -1.632 1.00 89.31 359 GLU A CA 1
ATOM 2740 C C . GLU A 1 359 ? -15.148 3.591 -1.085 1.00 89.31 359 GLU A C 1
ATOM 2742 O O . GLU A 1 359 ? -15.376 4.531 -1.846 1.00 89.31 359 GLU A O 1
ATOM 2747 N N . ARG A 1 360 ? -15.121 3.747 0.244 1.00 89.19 360 ARG A N 1
ATOM 2748 C CA . ARG A 1 360 ? -15.518 4.994 0.920 1.00 89.19 360 ARG A CA 1
ATOM 2749 C C . ARG A 1 360 ? -14.326 5.720 1.520 1.00 89.19 360 ARG A C 1
ATOM 2751 O O . ARG A 1 360 ? -14.239 6.941 1.405 1.00 89.19 360 ARG A O 1
ATOM 2758 N N . GLY A 1 361 ? -13.391 4.978 2.113 1.00 88.69 361 GLY A N 1
ATOM 2759 C CA . GLY A 1 361 ? -12.206 5.551 2.748 1.00 88.69 361 GLY A CA 1
ATOM 2760 C C . GLY A 1 361 ? -11.351 6.360 1.772 1.00 88.69 361 GLY A C 1
ATOM 2761 O O . GLY A 1 361 ? -11.079 7.529 2.025 1.00 88.69 361 GLY A O 1
ATOM 2762 N N . LEU A 1 362 ? -10.995 5.792 0.615 1.00 91.81 362 LEU A N 1
ATOM 2763 C CA . LEU A 1 362 ? -10.191 6.499 -0.394 1.00 91.81 362 LEU A CA 1
ATOM 2764 C C . LEU A 1 362 ? -10.867 7.775 -0.920 1.00 91.81 362 LEU A C 1
ATOM 2766 O O . LEU A 1 362 ? -10.192 8.781 -1.138 1.00 91.81 362 LEU A O 1
ATOM 2770 N N . ALA A 1 363 ? -12.189 7.753 -1.114 1.00 87.38 363 ALA A N 1
ATOM 2771 C CA . ALA A 1 363 ? -12.939 8.915 -1.587 1.00 87.38 363 ALA A CA 1
ATOM 2772 C C . ALA A 1 363 ? -12.907 10.070 -0.571 1.00 87.38 363 ALA A C 1
ATOM 2774 O O . ALA A 1 363 ? -12.682 11.214 -0.964 1.00 87.38 363 ALA A O 1
ATOM 2775 N N . GLY A 1 364 ? -13.046 9.761 0.723 1.00 87.19 364 GLY A N 1
ATOM 2776 C CA . GLY A 1 364 ? -12.969 10.749 1.804 1.00 87.19 364 GLY A CA 1
ATOM 2777 C C . GLY A 1 364 ? -11.582 11.373 1.999 1.00 87.19 364 GLY A C 1
ATOM 2778 O O . GLY A 1 364 ? -11.469 12.425 2.614 1.00 87.19 364 GLY A O 1
ATOM 2779 N N . LEU A 1 365 ? -10.525 10.765 1.448 1.00 89.31 365 LEU A N 1
ATOM 2780 C CA . LEU A 1 365 ? -9.137 11.208 1.616 1.00 89.31 365 LEU A CA 1
ATOM 2781 C C . LEU A 1 365 ? -8.579 12.000 0.422 1.00 89.31 365 LEU A C 1
ATOM 2783 O O . LEU A 1 365 ? -7.400 12.347 0.425 1.00 89.31 365 LEU A O 1
ATOM 2787 N N . ARG A 1 366 ? -9.379 12.312 -0.608 1.00 77.12 366 ARG A N 1
ATOM 2788 C CA . ARG A 1 366 ? -8.895 12.972 -1.842 1.00 77.12 366 ARG A CA 1
ATOM 2789 C C . ARG A 1 366 ? -8.233 14.345 -1.623 1.00 77.12 366 ARG A C 1
ATOM 2791 O O . ARG A 1 366 ? -7.456 14.763 -2.476 1.00 77.12 366 ARG A O 1
ATOM 2798 N N . GLY A 1 367 ? -8.491 15.009 -0.493 1.00 83.12 367 GLY A N 1
ATOM 2799 C CA . GLY A 1 367 ? -7.826 16.256 -0.081 1.00 83.12 367 GLY A CA 1
ATOM 2800 C C . GLY A 1 367 ? -6.590 16.080 0.816 1.00 83.12 367 GLY A C 1
ATOM 2801 O O . GLY A 1 367 ? -5.854 17.038 1.021 1.00 83.12 367 GLY A O 1
ATOM 2802 N N . HIS A 1 368 ? -6.330 14.871 1.323 1.00 86.75 368 HIS A N 1
ATOM 2803 C CA . HIS A 1 368 ? -5.291 14.594 2.319 1.00 86.75 368 HIS A CA 1
ATOM 2804 C C . HIS A 1 368 ? -4.243 13.629 1.751 1.00 86.75 368 HIS A C 1
ATOM 2806 O O . HIS A 1 368 ? -4.378 12.408 1.851 1.00 86.75 368 HIS A O 1
ATOM 2812 N N . GLU A 1 369 ? -3.174 14.171 1.151 1.00 88.44 369 GLU A N 1
ATOM 2813 C CA . GLU A 1 369 ? -2.175 13.369 0.424 1.00 88.44 369 GLU A CA 1
ATOM 2814 C C . GLU A 1 369 ? -1.563 12.249 1.284 1.00 88.44 369 GLU A C 1
ATOM 2816 O O . GLU A 1 369 ? -1.470 11.101 0.835 1.00 88.44 369 GLU A O 1
ATOM 2821 N N . THR A 1 370 ? -1.109 12.570 2.498 1.00 87.69 370 THR A N 1
ATOM 2822 C CA . THR A 1 370 ? -0.373 11.621 3.347 1.00 87.69 370 THR A CA 1
ATOM 2823 C C . THR A 1 370 ? -1.262 10.454 3.803 1.00 87.69 370 THR A C 1
ATOM 2825 O O . THR A 1 370 ? -0.905 9.308 3.496 1.00 87.69 370 THR A O 1
ATOM 2828 N N . PRO A 1 371 ? -2.437 10.688 4.425 1.00 90.31 371 PRO A N 1
ATOM 2829 C CA . PRO A 1 371 ? -3.403 9.631 4.728 1.00 90.31 371 PRO A CA 1
ATOM 2830 C C . PRO A 1 371 ? -3.805 8.797 3.512 1.00 90.31 371 PRO A C 1
ATOM 2832 O O . PRO A 1 371 ? -3.839 7.567 3.586 1.00 90.31 371 PRO A O 1
ATOM 2835 N N . LEU A 1 372 ? -4.051 9.441 2.366 1.00 93.56 372 LEU A N 1
ATOM 2836 C CA . LEU A 1 372 ? -4.451 8.756 1.139 1.00 93.56 372 LEU A CA 1
ATOM 2837 C C . LEU A 1 372 ? -3.376 7.773 0.666 1.00 93.56 372 LEU A C 1
ATOM 2839 O O . LEU A 1 372 ? -3.669 6.618 0.359 1.00 93.56 372 LEU A O 1
ATOM 2843 N N . ARG A 1 373 ? -2.109 8.199 0.650 1.00 92.81 373 ARG A N 1
ATOM 2844 C CA . ARG A 1 373 ? -0.981 7.334 0.270 1.00 92.81 373 ARG A CA 1
ATOM 2845 C C . ARG A 1 373 ? -0.810 6.160 1.228 1.00 92.81 373 ARG A C 1
ATOM 2847 O O . ARG A 1 373 ? -0.457 5.068 0.780 1.00 92.81 373 ARG A O 1
ATOM 2854 N N . VAL A 1 374 ? -1.034 6.375 2.523 1.00 90.94 374 VAL A N 1
ATOM 2855 C CA . VAL A 1 374 ? -0.983 5.318 3.540 1.00 90.94 374 VAL A CA 1
ATOM 2856 C C . VAL A 1 374 ? -2.103 4.300 3.317 1.00 90.94 374 VAL A C 1
ATOM 2858 O O . VAL A 1 374 ? -1.814 3.105 3.253 1.00 90.94 374 VAL A O 1
ATOM 2861 N N . ALA A 1 375 ? -3.339 4.756 3.090 1.00 94.19 375 ALA A N 1
ATOM 2862 C CA . ALA A 1 375 ? -4.480 3.894 2.785 1.00 94.19 375 ALA A CA 1
ATOM 2863 C C . ALA A 1 375 ? -4.252 3.049 1.522 1.00 94.19 375 ALA A C 1
ATOM 2865 O O . ALA A 1 375 ? -4.392 1.828 1.557 1.00 94.19 375 ALA A O 1
ATOM 2866 N N . VAL A 1 376 ? -3.828 3.680 0.421 1.00 94.88 376 VAL A N 1
ATOM 2867 C CA . VAL A 1 376 ? -3.557 2.998 -0.857 1.00 94.88 376 VAL A CA 1
ATOM 2868 C C . VAL A 1 376 ? -2.483 1.919 -0.695 1.00 94.88 376 VAL A C 1
ATOM 2870 O O . VAL A 1 376 ? -2.665 0.787 -1.140 1.00 94.88 376 VAL A O 1
ATOM 2873 N N . ARG A 1 377 ? -1.373 2.233 -0.014 1.00 92.88 377 ARG A N 1
ATOM 2874 C CA . ARG A 1 377 ? -0.301 1.256 0.245 1.00 92.88 377 ARG A CA 1
ATOM 2875 C C . ARG A 1 377 ? -0.766 0.109 1.135 1.00 92.88 377 ARG A C 1
ATOM 2877 O O . ARG A 1 377 ? -0.361 -1.026 0.898 1.00 92.88 377 ARG A O 1
ATOM 2884 N N . ALA A 1 378 ? -1.583 0.393 2.148 1.00 93.12 378 ALA A N 1
ATOM 2885 C CA . ALA A 1 378 ? -2.137 -0.639 3.013 1.00 93.12 378 ALA A CA 1
ATOM 2886 C C . ALA A 1 378 ? -3.018 -1.610 2.217 1.00 93.12 378 ALA A C 1
ATOM 2888 O O . ALA A 1 378 ? -2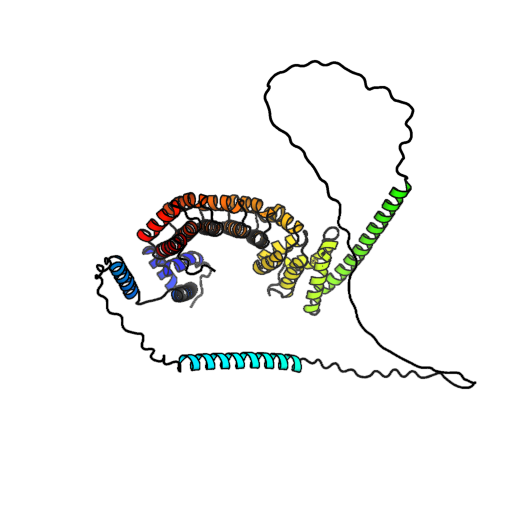.792 -2.812 2.290 1.00 93.12 378 ALA A O 1
ATOM 2889 N N . LEU A 1 379 ? -3.934 -1.102 1.386 1.00 94.75 379 LEU A N 1
ATOM 2890 C CA . LEU A 1 379 ? -4.786 -1.928 0.520 1.00 94.75 379 LEU A CA 1
ATOM 2891 C C . LEU A 1 379 ? -3.968 -2.821 -0.427 1.00 94.75 379 LEU A C 1
ATOM 2893 O O . LEU A 1 379 ? -4.292 -3.998 -0.584 1.00 94.75 379 LEU A O 1
ATOM 2897 N N . GLY A 1 380 ? -2.882 -2.289 -1.001 1.00 91.81 380 GLY A N 1
ATOM 2898 C CA . GLY A 1 380 ? -1.954 -3.061 -1.832 1.00 91.81 380 GLY A CA 1
ATOM 2899 C C . GLY A 1 380 ? -1.265 -4.195 -1.068 1.00 91.81 380 GLY A C 1
ATOM 2900 O O . GLY A 1 380 ? -1.290 -5.342 -1.507 1.00 91.81 380 GLY A O 1
ATOM 2901 N N . ARG A 1 381 ? -0.711 -3.904 0.118 1.00 90.88 381 ARG A N 1
ATOM 2902 C CA . ARG A 1 381 ? -0.049 -4.908 0.975 1.00 90.88 381 ARG A CA 1
ATOM 2903 C C . ARG A 1 381 ? -1.002 -5.992 1.470 1.00 90.88 381 ARG A C 1
ATOM 2905 O O . ARG A 1 381 ? -0.618 -7.153 1.523 1.00 90.88 381 ARG A O 1
ATOM 2912 N N . LEU A 1 382 ? -2.233 -5.607 1.803 1.00 91.50 382 LEU A N 1
ATOM 2913 C CA . LEU A 1 382 ? -3.307 -6.520 2.201 1.00 91.50 382 LEU A CA 1
ATOM 2914 C C . LEU A 1 382 ? -3.843 -7.351 1.029 1.00 91.50 382 LEU A C 1
ATOM 2916 O O . LEU A 1 382 ? -4.647 -8.252 1.244 1.00 91.50 382 LEU A O 1
ATOM 2920 N N . ARG A 1 383 ? -3.424 -7.042 -0.206 1.00 91.81 383 ARG A N 1
ATOM 2921 C CA . ARG A 1 383 ? -3.914 -7.656 -1.444 1.00 91.81 383 ARG A CA 1
ATOM 2922 C C . ARG A 1 383 ? -5.444 -7.597 -1.577 1.00 91.81 383 ARG A C 1
ATOM 2924 O O . ARG A 1 383 ? -6.070 -8.532 -2.074 1.00 91.81 383 ARG A O 1
ATOM 2931 N N . CYS A 1 384 ? -6.047 -6.486 -1.151 1.00 92.94 384 CYS A N 1
ATOM 2932 C CA . CYS A 1 384 ? -7.489 -6.265 -1.244 1.00 92.94 384 CYS A CA 1
ATOM 2933 C C . CYS A 1 384 ? -7.917 -6.102 -2.713 1.00 92.94 384 CYS A C 1
ATOM 2935 O O . CYS A 1 384 ? -7.788 -5.021 -3.288 1.00 92.94 384 CYS A O 1
ATOM 2937 N N . ARG A 1 385 ? -8.416 -7.179 -3.334 1.00 91.12 385 ARG A N 1
ATOM 2938 C CA . ARG A 1 385 ? -8.795 -7.198 -4.760 1.00 91.12 385 ARG A CA 1
ATOM 2939 C C . ARG A 1 385 ? -9.869 -6.164 -5.105 1.00 91.12 385 ARG A C 1
ATOM 2941 O O . ARG A 1 385 ? -9.726 -5.496 -6.124 1.00 91.12 385 ARG A O 1
ATOM 2948 N N . ASP A 1 386 ? -10.835 -5.957 -4.209 1.00 91.00 386 ASP A N 1
ATOM 2949 C CA . ASP A 1 386 ? -11.903 -4.948 -4.330 1.00 91.00 386 ASP A CA 1
ATOM 2950 C C . ASP A 1 386 ? -11.351 -3.507 -4.466 1.00 91.00 386 ASP A C 1
ATOM 2952 O O . ASP A 1 386 ? -12.059 -2.594 -4.887 1.00 91.00 386 ASP A O 1
ATOM 2956 N N . ALA A 1 387 ? -10.072 -3.276 -4.133 1.00 94.56 387 ALA A N 1
ATOM 2957 C CA . ALA A 1 387 ? -9.417 -1.978 -4.261 1.00 94.56 387 ALA A CA 1
ATOM 2958 C C . ALA A 1 387 ? -8.788 -1.707 -5.639 1.00 94.56 387 ALA A C 1
ATOM 2960 O O . ALA A 1 387 ? -8.370 -0.573 -5.879 1.00 94.56 387 ALA A O 1
ATOM 2961 N N . ALA A 1 388 ? -8.710 -2.685 -6.549 1.00 94.25 388 ALA A N 1
ATOM 2962 C CA . ALA A 1 388 ? -8.012 -2.520 -7.826 1.00 94.25 388 ALA A CA 1
ATOM 2963 C C . ALA A 1 388 ? -8.608 -1.387 -8.685 1.00 94.25 388 ALA A C 1
ATOM 2965 O O . ALA A 1 388 ? -7.894 -0.456 -9.061 1.00 94.25 388 ALA A O 1
ATOM 2966 N N . GLU A 1 389 ? -9.914 -1.412 -8.950 1.00 94.31 389 GLU A N 1
ATOM 2967 C CA . GLU A 1 389 ? -10.617 -0.384 -9.721 1.00 94.31 389 GLU A CA 1
ATOM 2968 C C . GLU A 1 389 ? -10.639 0.982 -9.012 1.00 94.31 389 GLU A C 1
ATOM 2970 O O . GLU A 1 389 ? -10.330 1.984 -9.666 1.00 94.31 389 GLU A O 1
ATOM 2975 N N . PRO A 1 390 ? -10.947 1.085 -7.699 1.00 95.25 390 PRO A N 1
ATOM 2976 C CA . PRO A 1 390 ? -10.811 2.343 -6.966 1.00 95.25 390 PRO A CA 1
ATOM 2977 C C . PRO A 1 390 ? -9.412 2.967 -7.059 1.00 95.25 390 PRO A C 1
ATOM 2979 O O . PRO A 1 390 ? -9.299 4.171 -7.299 1.00 95.25 390 PRO A O 1
ATOM 2982 N N . ILE A 1 391 ? -8.348 2.167 -6.916 1.00 96.38 391 ILE A N 1
ATOM 2983 C CA . ILE A 1 391 ? -6.960 2.644 -6.997 1.00 96.38 391 ILE A CA 1
ATOM 2984 C C . ILE A 1 391 ? -6.601 3.048 -8.434 1.00 96.38 391 ILE A C 1
ATOM 2986 O O . ILE A 1 391 ? -5.933 4.062 -8.628 1.00 96.38 391 ILE A O 1
ATOM 2990 N N . ALA A 1 392 ? -7.067 2.314 -9.447 1.00 95.19 392 ALA A N 1
ATOM 2991 C CA . ALA A 1 392 ? -6.854 2.678 -10.847 1.00 95.19 392 ALA A CA 1
ATOM 2992 C C . ALA A 1 392 ? -7.542 4.005 -11.212 1.00 95.19 392 ALA A C 1
ATOM 2994 O O . ALA A 1 392 ? -6.915 4.872 -11.816 1.00 95.19 392 ALA A O 1
ATOM 2995 N N . ARG A 1 393 ? -8.782 4.231 -10.757 1.00 94.56 393 ARG A N 1
ATOM 2996 C CA . ARG A 1 393 ? -9.451 5.536 -10.914 1.00 94.56 393 ARG A CA 1
ATOM 2997 C C . ARG A 1 393 ? -8.710 6.654 -10.186 1.00 94.56 393 ARG A C 1
ATOM 2999 O O . ARG A 1 393 ? -8.656 7.781 -10.675 1.00 94.56 393 ARG A O 1
ATOM 3006 N N . LEU A 1 394 ? -8.144 6.370 -9.013 1.00 95.06 394 LEU A N 1
ATOM 3007 C CA . LEU A 1 394 ? -7.361 7.353 -8.267 1.00 95.06 394 LEU A CA 1
ATOM 3008 C C . LEU A 1 394 ? -6.053 7.719 -8.984 1.00 95.06 394 LEU A C 1
ATOM 3010 O O . LEU A 1 394 ? -5.654 8.882 -8.962 1.00 95.06 394 LEU A O 1
ATOM 3014 N N . LEU A 1 395 ? -5.406 6.753 -9.640 1.00 95.75 395 LEU A N 1
ATOM 3015 C CA . LEU A 1 395 ? -4.226 6.993 -10.469 1.00 95.75 395 LEU A CA 1
ATOM 3016 C C . LEU A 1 395 ? -4.517 7.998 -11.595 1.00 95.75 395 LEU A C 1
ATOM 3018 O O . LEU A 1 395 ? -3.702 8.886 -11.821 1.00 95.75 395 LEU A O 1
ATOM 3022 N N . GLU A 1 396 ? -5.669 7.885 -12.256 1.00 93.25 396 GLU A N 1
ATOM 3023 C CA . GLU A 1 396 ? -6.057 8.757 -13.377 1.00 93.25 396 GLU A CA 1
ATOM 3024 C C . GLU A 1 396 ? -6.491 10.157 -12.914 1.00 93.25 396 GLU A C 1
ATOM 3026 O O . GLU A 1 396 ? -6.172 11.160 -13.546 1.00 93.25 396 GLU A O 1
ATOM 3031 N N . THR A 1 397 ? -7.206 10.238 -11.790 1.00 93.81 397 THR A N 1
ATOM 3032 C CA . THR A 1 397 ? -7.818 11.491 -11.311 1.00 93.81 397 THR A CA 1
ATOM 3033 C C . THR A 1 397 ? -6.900 12.337 -10.422 1.00 93.81 397 THR A C 1
ATOM 3035 O O . THR A 1 397 ? -7.127 13.536 -10.253 1.00 93.81 397 THR A O 1
ATOM 3038 N N . SER A 1 398 ? -5.861 11.745 -9.824 1.00 93.81 398 SER A N 1
ATOM 3039 C CA . SER A 1 398 ? -5.012 12.439 -8.852 1.00 93.81 398 SER A CA 1
ATOM 3040 C C . SER A 1 398 ? -4.008 13.396 -9.500 1.00 93.81 398 SER A C 1
ATOM 3042 O O . SER A 1 398 ? -3.126 12.995 -10.263 1.00 93.81 398 SER A O 1
ATOM 3044 N N . ARG A 1 399 ? -4.021 14.658 -9.056 1.00 91.81 399 ARG A N 1
ATOM 3045 C CA . ARG A 1 399 ? -3.016 15.668 -9.434 1.00 91.81 399 ARG A CA 1
ATOM 3046 C C . ARG A 1 399 ? -1.636 15.410 -8.813 1.00 91.81 399 ARG A C 1
ATOM 3048 O O . ARG A 1 399 ? -0.621 15.734 -9.429 1.00 91.81 399 ARG A O 1
ATOM 3055 N N . SER A 1 400 ? -1.567 14.772 -7.640 1.00 90.25 400 SER A N 1
ATOM 3056 C CA . SER A 1 400 ? -0.297 14.498 -6.948 1.00 90.25 400 SER A CA 1
ATOM 3057 C C . SER A 1 400 ? 0.427 13.284 -7.535 1.00 90.25 400 SER A C 1
ATOM 3059 O O . SER A 1 400 ? -0.060 12.152 -7.457 1.00 90.25 400 SER A O 1
ATOM 3061 N N . ALA A 1 401 ? 1.642 13.503 -8.049 1.00 90.62 401 ALA A N 1
ATOM 3062 C CA . ALA A 1 401 ? 2.512 12.438 -8.552 1.00 90.62 401 ALA A CA 1
ATOM 3063 C C . ALA A 1 401 ? 2.866 11.406 -7.465 1.00 90.62 401 ALA A C 1
ATOM 3065 O O . ALA A 1 401 ? 2.985 10.216 -7.748 1.00 90.62 401 ALA A O 1
ATOM 3066 N N . ARG A 1 402 ? 2.976 11.828 -6.196 1.00 89.38 402 ARG A N 1
ATOM 3067 C CA . ARG A 1 402 ? 3.273 10.929 -5.067 1.00 89.38 402 ARG A CA 1
ATOM 3068 C C . ARG A 1 402 ? 2.127 9.956 -4.789 1.00 89.38 402 ARG A C 1
ATOM 3070 O O . ARG A 1 402 ? 2.384 8.798 -4.453 1.00 89.38 402 ARG A O 1
ATOM 3077 N N . VAL A 1 403 ? 0.881 10.408 -4.949 1.00 92.19 403 VAL A N 1
ATOM 3078 C CA . VAL A 1 403 ? -0.313 9.547 -4.882 1.00 92.19 403 VAL A CA 1
ATOM 3079 C C . VAL A 1 403 ? -0.329 8.582 -6.061 1.00 92.19 403 VAL A C 1
ATOM 3081 O O . VAL A 1 403 ? -0.507 7.385 -5.852 1.00 92.19 403 VAL A O 1
ATOM 3084 N N . ARG A 1 404 ? -0.060 9.061 -7.282 1.00 95.44 404 ARG A N 1
ATOM 3085 C CA . ARG A 1 404 ? -0.010 8.216 -8.487 1.00 95.44 404 ARG A CA 1
ATOM 3086 C C . ARG A 1 404 ? 1.050 7.111 -8.386 1.00 95.44 404 ARG A C 1
ATOM 3088 O O . ARG A 1 404 ? 0.749 5.945 -8.629 1.00 95.44 404 ARG A O 1
ATOM 3095 N N . VAL A 1 405 ? 2.253 7.429 -7.899 1.00 93.69 405 VAL A N 1
ATOM 3096 C CA . VAL A 1 405 ? 3.294 6.426 -7.591 1.00 93.69 405 VAL A CA 1
ATOM 3097 C C . VAL A 1 405 ? 2.815 5.417 -6.541 1.00 93.69 405 VAL A C 1
ATOM 3099 O O . VAL A 1 405 ? 3.061 4.220 -6.685 1.00 93.69 405 VAL A O 1
ATOM 3102 N N . ALA A 1 406 ? 2.128 5.868 -5.485 1.00 92.44 406 ALA A N 1
ATOM 3103 C CA . ALA A 1 406 ? 1.578 4.966 -4.473 1.00 92.44 406 ALA A CA 1
ATOM 3104 C C . ALA A 1 406 ? 0.505 4.029 -5.055 1.00 92.44 406 ALA A C 1
ATOM 3106 O O . ALA A 1 406 ? 0.496 2.851 -4.706 1.00 92.44 406 ALA A O 1
ATOM 3107 N N . CYS A 1 407 ? -0.333 4.522 -5.972 1.00 96.25 407 CYS A N 1
ATOM 3108 C CA . CYS A 1 407 ? -1.332 3.718 -6.677 1.00 96.25 407 CYS A CA 1
ATOM 3109 C C . CYS A 1 407 ? -0.674 2.627 -7.522 1.00 96.25 407 CYS A C 1
ATOM 3111 O O . CYS A 1 407 ? -1.042 1.465 -7.398 1.00 96.25 407 CYS A O 1
ATOM 3113 N N . LEU A 1 408 ? 0.350 2.964 -8.312 1.00 95.62 408 LEU A N 1
ATOM 3114 C CA . LEU A 1 408 ? 1.094 1.977 -9.103 1.00 95.62 408 LEU A CA 1
ATOM 3115 C C . LEU A 1 408 ? 1.782 0.930 -8.217 1.00 95.62 408 LEU A C 1
ATOM 3117 O O . LEU A 1 408 ? 1.726 -0.259 -8.513 1.00 95.62 408 LEU A O 1
ATOM 3121 N N . ALA A 1 409 ? 2.380 1.341 -7.096 1.00 91.75 409 ALA A N 1
ATOM 3122 C CA . ALA A 1 409 ? 2.960 0.393 -6.146 1.00 91.75 409 ALA A CA 1
ATOM 3123 C C . ALA A 1 409 ? 1.900 -0.564 -5.569 1.00 91.75 409 ALA A C 1
ATOM 3125 O O . ALA A 1 409 ? 2.135 -1.767 -5.517 1.00 91.75 409 ALA A O 1
ATOM 3126 N N . ALA A 1 410 ? 0.725 -0.053 -5.194 1.00 93.62 410 ALA A N 1
ATOM 3127 C CA . ALA A 1 410 ? -0.360 -0.880 -4.674 1.00 93.62 410 ALA A CA 1
ATOM 3128 C C . ALA A 1 410 ? -0.947 -1.821 -5.741 1.00 93.62 410 ALA A C 1
ATOM 3130 O O . ALA A 1 410 ? -1.158 -2.997 -5.465 1.00 93.62 410 ALA A O 1
ATOM 3131 N N . LEU A 1 411 ? -1.148 -1.340 -6.972 1.00 94.69 411 LEU A N 1
ATOM 3132 C CA . LEU A 1 411 ? -1.617 -2.155 -8.099 1.00 94.69 411 LEU A CA 1
ATOM 3133 C C . LEU A 1 411 ? -0.635 -3.280 -8.448 1.00 94.69 411 LEU A C 1
ATOM 3135 O O . LEU A 1 411 ? -1.060 -4.396 -8.741 1.00 94.69 411 LEU A O 1
ATOM 3139 N N . ARG A 1 412 ? 0.672 -3.007 -8.373 1.00 90.12 412 ARG A N 1
ATOM 3140 C CA . ARG A 1 412 ? 1.717 -4.023 -8.533 1.00 90.12 412 ARG A CA 1
ATOM 3141 C C . ARG A 1 412 ? 1.593 -5.118 -7.475 1.00 90.12 412 ARG A C 1
ATOM 3143 O O . ARG A 1 412 ? 1.689 -6.292 -7.812 1.00 90.12 412 ARG A O 1
ATOM 3150 N N . ASP A 1 413 ? 1.385 -4.736 -6.218 1.00 89.62 413 ASP A N 1
ATOM 3151 C CA . ASP A 1 413 ? 1.293 -5.682 -5.103 1.00 89.62 413 ASP A CA 1
ATOM 3152 C C . ASP A 1 413 ? -0.021 -6.502 -5.149 1.00 89.62 413 ASP A C 1
ATOM 3154 O O . ASP A 1 413 ? -0.047 -7.646 -4.690 1.00 89.62 413 ASP A O 1
ATOM 3158 N N . LEU A 1 414 ? -1.082 -5.953 -5.764 1.00 88.69 414 LEU A N 1
ATOM 3159 C CA . LEU A 1 414 ? -2.360 -6.635 -6.022 1.00 88.69 414 LEU A CA 1
ATOM 3160 C C . LEU A 1 414 ? -2.289 -7.686 -7.139 1.00 88.69 414 LEU A C 1
ATOM 3162 O O . LEU A 1 414 ? -3.039 -8.659 -7.094 1.00 88.69 414 LEU A O 1
ATOM 3166 N N . GLY A 1 415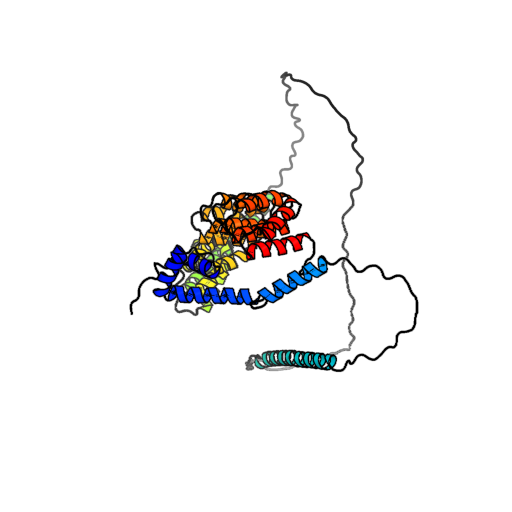 ? -1.443 -7.483 -8.156 1.00 75.75 415 GLY A N 1
ATOM 3167 C CA . GLY A 1 415 ? -1.311 -8.407 -9.292 1.00 75.75 415 GLY A CA 1
ATOM 3168 C C . GLY A 1 415 ? -2.568 -8.542 -10.168 1.00 75.75 415 GLY A C 1
ATOM 3169 O O . GLY A 1 415 ? -2.736 -9.549 -10.847 1.00 75.75 415 GLY A O 1
ATOM 3170 N N . SER A 1 416 ? -3.472 -7.556 -10.146 1.00 74.50 416 SER A N 1
ATOM 3171 C CA . SER A 1 416 ? -4.725 -7.576 -10.921 1.00 74.50 416 SER A CA 1
ATOM 3172 C C . SER A 1 416 ? -4.490 -7.268 -12.415 1.00 74.50 416 SER A C 1
ATOM 3174 O O . SER A 1 416 ? -3.639 -6.433 -12.726 1.00 74.50 416 SER A O 1
ATOM 3176 N N . PRO A 1 417 ? -5.283 -7.820 -13.359 1.00 79.19 417 PRO A N 1
ATOM 3177 C CA . PRO A 1 417 ? -5.270 -7.409 -14.772 1.00 79.19 417 PRO A CA 1
ATOM 3178 C C . PRO A 1 417 ? -5.472 -5.898 -14.983 1.00 79.19 417 PRO A C 1
ATOM 3180 O O . PRO A 1 417 ? -4.955 -5.306 -15.936 1.00 79.19 417 PRO A O 1
ATOM 3183 N N . VAL A 1 418 ? -6.181 -5.241 -14.059 1.00 88.25 418 VAL A N 1
ATOM 3184 C CA . VAL A 1 418 ? -6.345 -3.779 -14.022 1.00 88.25 418 VAL A CA 1
ATOM 3185 C C . VAL A 1 418 ? -4.992 -3.071 -13.936 1.00 88.25 418 VAL A C 1
ATOM 3187 O O . VAL A 1 418 ? -4.798 -2.040 -14.581 1.00 88.25 418 VAL A O 1
ATOM 3190 N N . ALA A 1 419 ? -4.035 -3.649 -13.203 1.00 88.12 419 ALA A N 1
ATOM 3191 C CA . ALA A 1 419 ? -2.709 -3.086 -12.992 1.00 88.12 419 ALA A CA 1
ATOM 3192 C C . ALA A 1 419 ? -1.938 -2.925 -14.309 1.00 88.12 419 ALA A C 1
ATOM 3194 O O . ALA A 1 419 ? -1.302 -1.894 -14.511 1.00 88.12 419 ALA A O 1
ATOM 3195 N N . GLN A 1 420 ? -2.042 -3.889 -15.233 1.00 88.94 420 GLN A N 1
ATOM 3196 C CA . GLN A 1 420 ? -1.367 -3.791 -16.531 1.00 88.94 420 GLN A CA 1
ATOM 3197 C C . GLN A 1 420 ? -1.936 -2.655 -17.385 1.00 88.94 420 GLN A C 1
ATOM 3199 O O . GLN A 1 420 ? -1.174 -1.858 -17.932 1.00 88.94 420 GLN A O 1
ATOM 3204 N N . ARG A 1 421 ? -3.270 -2.550 -17.492 1.00 90.81 421 ARG A N 1
ATOM 3205 C CA . ARG A 1 421 ? -3.917 -1.466 -18.254 1.00 90.81 421 ARG A CA 1
ATOM 3206 C C . ARG A 1 421 ? -3.552 -0.097 -17.681 1.00 90.81 421 ARG A C 1
ATOM 3208 O O . ARG A 1 421 ? -3.151 0.791 -18.431 1.00 90.81 421 ARG A O 1
ATOM 3215 N N . ALA A 1 422 ? -3.639 0.038 -16.360 1.00 93.62 422 ALA A N 1
ATOM 3216 C CA . ALA A 1 422 ? -3.289 1.255 -15.638 1.00 93.62 422 ALA A CA 1
ATOM 3217 C C . ALA A 1 422 ? -1.809 1.637 -15.826 1.00 93.62 422 ALA A C 1
ATOM 3219 O O . ALA A 1 422 ? -1.500 2.794 -16.101 1.00 93.62 422 ALA A O 1
ATOM 3220 N N . ALA A 1 423 ? -0.892 0.668 -15.745 1.00 94.44 423 ALA A N 1
ATOM 3221 C CA . ALA A 1 423 ? 0.533 0.915 -15.934 1.00 94.44 423 ALA A CA 1
ATOM 3222 C C . ALA A 1 423 ? 0.878 1.330 -17.366 1.00 94.44 423 ALA A C 1
ATOM 3224 O O . ALA A 1 423 ? 1.654 2.262 -17.537 1.00 94.44 423 ALA A O 1
ATOM 3225 N N . ARG A 1 424 ? 0.283 0.700 -18.391 1.00 93.06 424 ARG A N 1
ATOM 3226 C CA . ARG A 1 424 ? 0.515 1.103 -19.789 1.00 93.06 424 ARG A CA 1
ATOM 3227 C C . ARG A 1 424 ? 0.119 2.557 -20.035 1.00 93.06 424 ARG A C 1
ATOM 3229 O O . ARG A 1 424 ? 0.900 3.284 -20.630 1.00 93.06 424 ARG A O 1
ATOM 3236 N N . ARG A 1 425 ? -1.032 2.999 -19.515 1.00 93.88 425 ARG A N 1
ATOM 3237 C CA . ARG A 1 425 ? -1.442 4.416 -19.576 1.00 93.88 425 ARG A CA 1
ATOM 3238 C C . ARG A 1 425 ? -0.464 5.322 -18.823 1.00 93.88 425 ARG A C 1
ATOM 3240 O O . ARG A 1 425 ? -0.054 6.358 -19.329 1.00 93.88 425 ARG A O 1
ATOM 3247 N N . ALA A 1 426 ? -0.025 4.906 -17.636 1.00 96.12 426 ALA A N 1
ATOM 3248 C CA . ALA A 1 426 ? 0.901 5.680 -16.808 1.00 96.12 426 ALA A CA 1
ATOM 3249 C C . ALA A 1 426 ? 2.334 5.788 -17.373 1.00 96.12 426 ALA A C 1
ATOM 3251 O O . ALA A 1 426 ? 3.136 6.559 -16.841 1.00 96.12 426 ALA A O 1
ATOM 3252 N N . LEU A 1 427 ? 2.671 5.069 -18.452 1.00 96.12 427 LEU A N 1
ATOM 3253 C CA . LEU A 1 427 ? 3.911 5.297 -19.201 1.00 96.12 427 LEU A CA 1
ATOM 3254 C C . LEU A 1 427 ? 3.949 6.687 -19.846 1.00 96.12 427 LEU A C 1
ATOM 3256 O O . LEU A 1 427 ? 5.037 7.214 -20.056 1.00 96.12 427 LEU A O 1
ATOM 3260 N N . GLU A 1 428 ? 2.795 7.293 -20.117 1.00 95.50 428 GLU A N 1
ATOM 3261 C CA . GLU A 1 428 ? 2.670 8.628 -20.714 1.00 95.50 428 GLU A CA 1
ATOM 3262 C C . GLU A 1 428 ? 2.526 9.738 -19.659 1.00 95.50 428 GLU A C 1
ATOM 3264 O O . GLU A 1 428 ? 2.367 10.908 -20.001 1.00 95.50 428 GLU A O 1
ATOM 3269 N N . ASP A 1 429 ? 2.617 9.405 -18.364 1.00 96.00 429 ASP A N 1
ATOM 3270 C CA . ASP A 1 429 ? 2.466 10.390 -17.292 1.00 96.00 429 ASP A CA 1
ATOM 3271 C C . ASP A 1 429 ? 3.521 11.508 -17.406 1.00 96.00 429 ASP A C 1
ATOM 3273 O O . ASP A 1 429 ? 4.706 11.216 -17.631 1.00 96.00 429 ASP A O 1
ATOM 3277 N N . PRO A 1 430 ? 3.157 12.787 -17.186 1.00 92.69 430 PRO A N 1
ATOM 3278 C CA . PRO A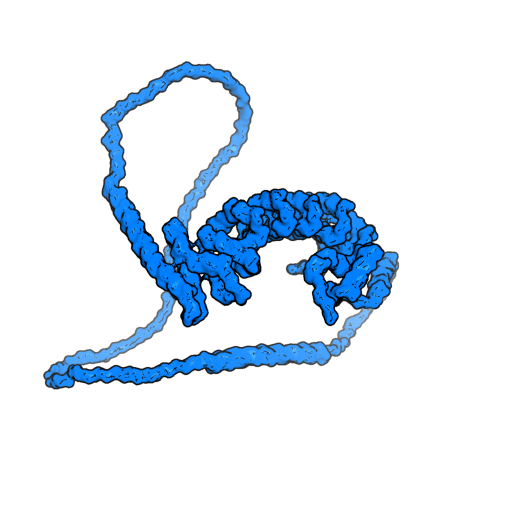 1 430 ? 4.113 13.893 -17.241 1.00 92.69 430 PRO A CA 1
ATOM 3279 C C . PRO A 1 430 ? 5.262 13.741 -16.229 1.00 92.69 430 PRO A C 1
ATOM 3281 O O . PRO A 1 430 ? 6.386 14.185 -16.477 1.00 92.69 430 PRO A O 1
ATOM 3284 N N . SER A 1 431 ? 5.024 13.064 -15.103 1.00 90.31 431 SER A N 1
ATOM 3285 C CA . SER A 1 431 ? 5.995 12.870 -14.030 1.00 90.31 431 SER A CA 1
ATOM 3286 C C . SER A 1 431 ? 6.894 11.654 -14.274 1.00 90.31 431 SER A C 1
ATOM 3288 O O . SER A 1 431 ? 6.437 10.510 -14.295 1.00 90.31 431 SER A O 1
ATOM 3290 N N . ALA A 1 432 ? 8.209 11.876 -14.369 1.00 90.00 432 ALA A N 1
ATOM 3291 C CA . ALA A 1 432 ? 9.187 10.794 -14.526 1.00 90.00 432 ALA A CA 1
ATOM 3292 C C . ALA A 1 432 ? 9.121 9.725 -13.407 1.00 90.00 432 ALA A C 1
ATOM 3294 O O . ALA A 1 432 ? 9.130 8.539 -13.740 1.00 90.00 432 ALA A O 1
ATOM 3295 N N . PRO A 1 433 ? 8.968 10.072 -12.108 1.00 90.88 433 PRO A N 1
ATOM 3296 C CA . PRO A 1 433 ? 8.735 9.083 -11.052 1.00 90.88 433 PRO A CA 1
ATOM 3297 C C . PRO A 1 433 ? 7.531 8.160 -11.289 1.00 90.88 433 PRO A C 1
ATOM 3299 O O . PRO A 1 433 ? 7.596 6.975 -10.958 1.00 90.88 433 PRO A O 1
ATOM 3302 N N . VAL A 1 434 ? 6.443 8.680 -11.869 1.00 92.44 434 VAL A N 1
ATOM 3303 C CA . VAL A 1 434 ? 5.253 7.879 -12.195 1.00 92.44 434 VAL A CA 1
ATOM 3304 C C . VAL A 1 434 ? 5.566 6.923 -13.343 1.00 92.44 434 VAL A C 1
ATOM 3306 O O . VAL A 1 434 ? 5.293 5.730 -13.218 1.00 92.44 434 VAL A O 1
ATOM 3309 N N . ARG A 1 435 ? 6.246 7.395 -14.396 1.00 96.12 435 ARG A N 1
ATOM 3310 C CA . ARG A 1 435 ? 6.690 6.538 -15.510 1.00 96.12 435 ARG A CA 1
ATOM 3311 C C . ARG A 1 435 ? 7.638 5.423 -15.058 1.00 96.12 435 ARG A C 1
ATOM 3313 O O . ARG A 1 435 ? 7.479 4.280 -15.479 1.00 96.12 435 ARG A O 1
ATOM 3320 N N . VAL A 1 436 ? 8.575 5.712 -14.145 1.00 92.44 436 VAL A N 1
ATOM 3321 C CA . VAL A 1 436 ? 9.436 4.686 -13.518 1.00 92.44 436 VAL A CA 1
ATOM 3322 C C . VAL A 1 436 ? 8.593 3.645 -12.781 1.00 92.44 436 VAL A C 1
ATOM 3324 O O . VAL A 1 436 ? 8.820 2.445 -12.933 1.00 92.44 436 VAL A O 1
ATOM 3327 N N . ALA A 1 437 ? 7.625 4.082 -11.970 1.00 91.75 437 ALA A N 1
ATOM 3328 C CA . ALA A 1 437 ? 6.758 3.170 -11.229 1.00 91.75 437 ALA A CA 1
ATOM 3329 C C . ALA A 1 437 ? 5.902 2.299 -12.166 1.00 91.75 437 ALA A C 1
ATOM 3331 O O . ALA A 1 437 ? 5.727 1.112 -11.895 1.00 91.75 437 ALA A O 1
ATOM 3332 N N . ALA A 1 438 ? 5.433 2.861 -13.281 1.00 95.81 438 ALA A N 1
ATOM 3333 C CA . ALA A 1 438 ? 4.666 2.156 -14.300 1.00 95.81 438 ALA A CA 1
ATOM 3334 C C . ALA A 1 438 ? 5.508 1.078 -14.998 1.00 95.81 438 ALA A C 1
ATOM 3336 O O . ALA A 1 438 ? 5.105 -0.083 -15.042 1.00 95.81 438 ALA A O 1
ATOM 3337 N N . ALA A 1 439 ? 6.717 1.426 -15.447 1.00 95.00 439 ALA A N 1
ATOM 3338 C CA . ALA A 1 439 ? 7.645 0.473 -16.050 1.00 95.00 439 ALA A CA 1
ATOM 3339 C C . ALA A 1 439 ? 8.019 -0.659 -15.074 1.00 95.00 439 ALA A C 1
ATOM 3341 O O . ALA A 1 439 ? 7.970 -1.834 -15.431 1.00 95.00 439 ALA A O 1
ATOM 3342 N N . ARG A 1 440 ? 8.289 -0.336 -13.801 1.00 92.25 440 ARG A N 1
ATOM 3343 C CA . ARG A 1 440 ? 8.555 -1.343 -12.756 1.00 92.25 440 ARG A CA 1
ATOM 3344 C C . ARG A 1 440 ? 7.366 -2.263 -12.486 1.00 92.25 440 ARG A C 1
ATOM 3346 O O . ARG A 1 440 ? 7.571 -3.432 -12.165 1.00 92.25 440 ARG A O 1
ATOM 3353 N N . LEU A 1 441 ? 6.137 -1.754 -12.575 1.00 92.81 441 LEU A N 1
ATOM 3354 C CA . LEU A 1 441 ? 4.938 -2.583 -12.465 1.00 92.81 441 LEU A CA 1
ATOM 3355 C C . LEU A 1 441 ? 4.877 -3.577 -13.626 1.00 92.81 441 LEU A C 1
ATOM 3357 O O . LEU A 1 441 ? 4.739 -4.770 -13.374 1.00 92.81 441 LEU A O 1
ATOM 3361 N N . LEU A 1 442 ? 5.054 -3.107 -14.864 1.00 92.50 442 LEU A N 1
ATOM 3362 C CA . LEU A 1 442 ? 5.057 -3.960 -16.059 1.00 92.50 442 LEU A CA 1
ATOM 3363 C C . LEU A 1 442 ? 6.181 -5.005 -16.025 1.00 92.50 442 LEU A C 1
ATOM 3365 O O . LEU A 1 442 ? 5.962 -6.140 -16.423 1.00 92.50 442 LEU A O 1
ATOM 3369 N N . ALA A 1 443 ? 7.346 -4.668 -15.467 1.00 90.00 443 ALA A N 1
ATOM 3370 C CA . ALA A 1 443 ? 8.423 -5.635 -15.260 1.00 90.00 443 ALA A CA 1
ATOM 3371 C C . ALA A 1 443 ? 8.056 -6.744 -14.254 1.00 90.00 443 ALA A C 1
ATOM 3373 O O . ALA A 1 443 ? 8.515 -7.877 -14.372 1.00 90.00 443 ALA A O 1
ATOM 3374 N N . ARG A 1 444 ? 7.246 -6.421 -13.235 1.00 86.44 444 ARG A N 1
ATOM 3375 C CA . ARG A 1 444 ? 6.834 -7.366 -12.183 1.00 86.44 444 ARG A CA 1
ATOM 3376 C C . ARG A 1 444 ? 5.623 -8.205 -12.579 1.00 86.44 444 ARG A C 1
ATOM 3378 O O . ARG A 1 444 ? 5.476 -9.311 -12.071 1.00 86.44 444 ARG A O 1
ATOM 3385 N N . VAL A 1 445 ? 4.772 -7.672 -13.451 1.00 84.06 445 VAL A N 1
ATOM 3386 C CA . VAL A 1 445 ? 3.601 -8.351 -14.013 1.00 84.06 445 VAL A CA 1
ATOM 3387 C C . VAL A 1 445 ? 3.775 -8.406 -15.538 1.00 84.06 445 VAL A C 1
ATOM 3389 O O . VAL A 1 445 ? 3.097 -7.660 -16.253 1.00 84.06 445 VAL A O 1
ATOM 3392 N N . PRO A 1 446 ? 4.730 -9.222 -16.027 1.00 80.81 446 PRO A N 1
ATOM 3393 C CA . PRO A 1 446 ? 5.118 -9.225 -17.429 1.00 80.81 446 PRO A CA 1
ATOM 3394 C C . PRO A 1 446 ? 3.977 -9.698 -18.325 1.00 80.81 446 PRO A C 1
ATOM 3396 O O . PRO A 1 446 ? 3.190 -10.577 -17.974 1.00 80.81 446 PRO A O 1
ATOM 3399 N N . SER A 1 447 ? 3.896 -9.089 -19.500 1.00 84.06 447 SER A N 1
ATOM 3400 C CA . SER A 1 447 ? 2.978 -9.464 -20.567 1.00 84.06 447 SER A CA 1
ATOM 3401 C C . SER A 1 447 ? 3.631 -9.093 -21.884 1.00 84.06 447 SER A C 1
ATOM 3403 O O . SER A 1 447 ? 4.020 -7.939 -22.063 1.00 84.06 447 SER A O 1
ATOM 3405 N N . SER A 1 448 ? 3.733 -10.040 -22.813 1.00 83.12 448 SER A N 1
ATOM 3406 C CA . SER A 1 448 ? 4.295 -9.791 -24.148 1.00 83.12 448 SER A CA 1
ATOM 3407 C C . SER A 1 448 ? 3.552 -8.665 -24.881 1.00 83.12 448 SER A C 1
ATOM 3409 O O . SER A 1 448 ? 4.160 -7.880 -25.606 1.00 83.12 448 SER A O 1
ATOM 3411 N N . ALA A 1 449 ? 2.255 -8.489 -24.601 1.00 86.62 449 ALA A N 1
ATOM 3412 C CA . ALA A 1 449 ? 1.448 -7.386 -25.121 1.00 86.62 449 ALA A CA 1
ATOM 3413 C C . ALA A 1 449 ? 1.910 -5.994 -24.637 1.00 86.62 449 ALA A C 1
ATOM 3415 O O . ALA A 1 449 ? 1.536 -4.979 -25.224 1.00 86.62 449 ALA A O 1
ATOM 3416 N N . ALA A 1 450 ? 2.707 -5.907 -23.566 1.00 88.00 450 ALA A N 1
ATOM 3417 C CA . ALA A 1 450 ? 3.273 -4.650 -23.084 1.00 88.00 450 ALA A CA 1
ATOM 3418 C C . ALA A 1 450 ? 4.576 -4.256 -23.803 1.00 88.00 450 ALA A C 1
ATOM 3420 O O . ALA A 1 450 ? 4.931 -3.077 -23.773 1.00 88.00 450 ALA A O 1
ATOM 3421 N N . SER A 1 451 ? 5.262 -5.184 -24.481 1.00 89.94 451 SER A N 1
ATOM 3422 C CA . SER A 1 451 ? 6.573 -4.932 -25.096 1.00 89.94 451 SER A CA 1
ATOM 3423 C C . SER A 1 451 ? 6.535 -3.834 -26.159 1.00 89.94 451 SER A C 1
ATOM 3425 O O . SER A 1 451 ? 7.386 -2.948 -26.148 1.00 89.94 451 SER A O 1
ATOM 3427 N N . GLY A 1 452 ? 5.514 -3.831 -27.024 1.00 91.00 452 GLY A N 1
ATOM 3428 C CA . GLY A 1 452 ? 5.312 -2.776 -28.025 1.00 91.00 452 GLY A CA 1
ATOM 3429 C C . GLY A 1 452 ? 5.156 -1.383 -27.394 1.00 91.00 452 GLY A C 1
ATOM 3430 O O . GLY A 1 452 ? 5.994 -0.516 -27.642 1.00 91.00 452 GLY A O 1
ATOM 3431 N N . PRO A 1 453 ? 4.149 -1.159 -26.525 1.00 92.00 453 PRO A N 1
ATOM 3432 C CA . PRO A 1 453 ? 3.966 0.116 -25.824 1.00 92.00 453 PRO A CA 1
ATOM 3433 C C . PRO A 1 453 ? 5.199 0.592 -25.039 1.00 92.00 453 PRO A C 1
ATOM 3435 O O . PRO A 1 453 ? 5.530 1.778 -25.059 1.00 92.00 453 PRO A O 1
ATOM 3438 N N . VAL A 1 454 ? 5.912 -0.320 -24.370 1.00 95.31 454 VAL A N 1
ATOM 3439 C CA . VAL A 1 454 ? 7.138 0.013 -23.627 1.00 95.31 454 VAL A CA 1
ATOM 3440 C C . VAL A 1 454 ? 8.260 0.441 -24.580 1.00 95.31 454 VAL A C 1
ATOM 3442 O O . VAL A 1 454 ? 8.933 1.436 -24.307 1.00 95.31 454 VAL A O 1
ATOM 3445 N N . ALA A 1 455 ? 8.439 -0.248 -25.712 1.00 93.81 455 ALA A N 1
ATOM 3446 C CA . ALA A 1 455 ? 9.441 0.101 -26.720 1.00 93.81 455 ALA A CA 1
ATOM 3447 C C . ALA A 1 455 ? 9.148 1.460 -27.380 1.00 93.81 455 ALA A C 1
ATOM 3449 O O . ALA A 1 455 ? 10.057 2.275 -27.543 1.00 93.81 455 ALA A O 1
ATOM 3450 N N . VAL A 1 456 ? 7.876 1.740 -27.689 1.00 93.81 456 VAL A N 1
ATOM 3451 C CA . VAL A 1 456 ? 7.436 3.050 -28.200 1.00 93.81 456 VAL A CA 1
ATOM 3452 C C . VAL A 1 456 ? 7.746 4.149 -27.187 1.00 93.81 456 VAL A C 1
ATOM 3454 O O . VAL A 1 456 ? 8.350 5.165 -27.537 1.00 93.81 456 VAL A O 1
ATOM 3457 N N . ARG A 1 457 ? 7.406 3.941 -25.906 1.00 95.12 457 ARG A N 1
ATOM 3458 C CA . ARG A 1 457 ? 7.704 4.933 -24.868 1.00 95.12 457 ARG A CA 1
ATOM 3459 C C . ARG A 1 457 ? 9.205 5.174 -24.722 1.00 95.12 457 ARG A C 1
ATOM 3461 O O . ARG A 1 457 ? 9.612 6.324 -24.557 1.00 95.12 457 ARG A O 1
ATOM 3468 N N . LEU A 1 458 ? 10.012 4.115 -24.788 1.00 95.44 458 LEU A N 1
ATOM 3469 C CA . LEU A 1 458 ? 11.465 4.189 -24.662 1.00 95.44 458 LEU A CA 1
ATOM 3470 C C . LEU A 1 458 ? 12.097 5.084 -25.732 1.00 95.44 458 LEU A C 1
ATOM 3472 O O . LEU A 1 458 ? 12.960 5.895 -25.398 1.00 95.44 458 LEU A O 1
ATOM 3476 N N . ALA A 1 459 ? 11.634 4.991 -26.981 1.00 91.50 459 ALA A N 1
ATOM 3477 C CA . ALA A 1 459 ? 12.155 5.789 -28.092 1.00 91.50 459 ALA A CA 1
ATOM 3478 C C . ALA A 1 459 ? 12.018 7.308 -27.866 1.00 91.50 459 ALA A C 1
ATOM 3480 O O . ALA A 1 459 ? 12.859 8.081 -28.318 1.00 91.50 459 ALA A O 1
ATOM 3481 N N . ALA A 1 460 ? 10.993 7.735 -27.125 1.00 91.88 460 ALA A N 1
ATOM 3482 C CA . ALA A 1 460 ? 10.727 9.138 -26.809 1.00 91.88 460 ALA A CA 1
ATOM 3483 C C . ALA A 1 460 ? 11.114 9.527 -25.363 1.00 91.88 460 ALA A C 1
ATOM 3485 O O . ALA A 1 460 ? 10.657 10.556 -24.848 1.00 91.88 460 ALA A O 1
ATOM 3486 N N . GLU A 1 461 ? 11.895 8.708 -24.647 1.00 94.50 461 GLU A N 1
ATOM 3487 C CA . GLU A 1 461 ? 12.238 8.952 -23.242 1.00 94.50 461 GLU A CA 1
ATOM 3488 C C . GLU A 1 461 ? 13.609 9.614 -23.055 1.00 94.50 461 GLU A C 1
ATOM 3490 O O . GLU A 1 461 ? 14.664 9.090 -23.406 1.00 94.50 461 GLU A O 1
ATOM 3495 N N . ARG A 1 462 ? 13.608 10.772 -22.389 1.00 90.06 462 ARG A N 1
ATOM 3496 C CA . ARG A 1 462 ? 14.815 11.579 -22.162 1.00 90.06 462 ARG A CA 1
ATOM 3497 C C . ARG A 1 462 ? 15.492 11.272 -20.830 1.00 90.06 462 ARG A C 1
ATOM 3499 O O . ARG A 1 462 ? 16.717 11.393 -20.738 1.00 90.06 462 ARG A O 1
ATOM 3506 N N . SER A 1 463 ? 14.725 10.858 -19.821 1.00 89.50 463 SER A N 1
ATOM 3507 C CA . SER A 1 463 ? 15.229 10.545 -18.482 1.00 89.50 463 SER A CA 1
ATOM 3508 C C . SER A 1 463 ? 15.942 9.193 -18.465 1.00 89.50 463 SER A C 1
ATOM 3510 O O . SER A 1 463 ? 15.333 8.169 -18.772 1.00 89.50 463 SER A O 1
ATOM 3512 N N . ALA A 1 464 ? 17.217 9.177 -18.065 1.00 87.25 464 ALA A N 1
ATOM 3513 C CA . ALA A 1 464 ? 17.997 7.944 -17.944 1.00 87.25 464 ALA A CA 1
ATOM 3514 C C . ALA A 1 464 ? 17.363 6.959 -16.946 1.00 87.25 464 ALA A C 1
ATOM 3516 O O . ALA A 1 464 ? 17.226 5.778 -17.252 1.00 87.25 464 ALA A O 1
ATOM 3517 N N . ALA A 1 465 ? 16.873 7.456 -15.805 1.00 86.75 465 ALA A N 1
ATOM 3518 C CA . ALA A 1 465 ? 16.186 6.638 -14.805 1.00 86.75 465 ALA A CA 1
ATOM 3519 C C . ALA A 1 465 ? 14.941 5.930 -15.371 1.00 86.75 465 ALA A C 1
ATOM 3521 O O . ALA A 1 465 ? 14.700 4.759 -15.070 1.00 86.75 465 ALA A O 1
ATOM 3522 N N . VAL A 1 466 ? 14.161 6.618 -16.215 1.00 91.62 466 VAL A N 1
ATOM 3523 C CA . VAL A 1 466 ? 13.003 6.002 -16.877 1.00 91.62 466 VAL A CA 1
ATOM 3524 C C . VAL A 1 466 ? 13.461 5.012 -17.950 1.00 91.62 466 VAL A C 1
ATOM 3526 O O . VAL A 1 466 ? 12.919 3.913 -17.999 1.00 91.62 466 VAL A O 1
ATOM 3529 N N . ARG A 1 467 ? 14.488 5.331 -18.754 1.00 96.06 467 ARG A N 1
ATOM 3530 C CA . ARG A 1 467 ? 15.035 4.391 -19.752 1.00 96.06 467 ARG A CA 1
ATOM 3531 C C . ARG A 1 467 ? 15.549 3.094 -19.124 1.00 96.06 467 ARG A C 1
ATOM 3533 O O . ARG A 1 467 ? 15.248 2.030 -19.651 1.00 96.06 467 ARG A O 1
ATOM 3540 N N . ILE A 1 468 ? 16.227 3.159 -17.974 1.00 92.38 468 ILE A N 1
ATOM 3541 C CA . ILE A 1 468 ? 16.635 1.970 -17.201 1.00 92.38 468 ILE A CA 1
ATOM 3542 C C . ILE A 1 468 ? 15.411 1.130 -16.820 1.00 92.38 468 ILE A C 1
ATOM 3544 O O . ILE A 1 468 ? 15.394 -0.078 -17.043 1.00 92.38 468 ILE A O 1
ATOM 3548 N N . ALA A 1 469 ? 14.372 1.762 -16.267 1.00 92.31 469 ALA A N 1
ATOM 3549 C CA . ALA A 1 469 ? 13.165 1.051 -15.853 1.00 92.31 469 ALA A CA 1
ATOM 3550 C C . ALA A 1 469 ? 12.412 0.430 -17.046 1.00 92.31 469 ALA A C 1
ATOM 3552 O O . ALA A 1 469 ? 11.889 -0.676 -16.931 1.00 92.31 469 ALA A O 1
ATOM 3553 N N . LEU A 1 470 ? 12.376 1.116 -18.193 1.00 96.56 470 LEU A N 1
ATOM 3554 C CA . LEU A 1 470 ? 11.789 0.603 -19.434 1.00 96.56 470 LEU A CA 1
ATOM 3555 C C . LEU A 1 470 ? 12.605 -0.564 -20.002 1.00 96.56 470 LEU A C 1
ATOM 3557 O O . LEU A 1 470 ? 12.010 -1.558 -20.399 1.00 96.56 470 LEU A O 1
ATOM 3561 N N . ALA A 1 471 ? 13.939 -0.494 -19.978 1.00 95.81 471 ALA A N 1
ATOM 3562 C CA . ALA A 1 471 ? 14.800 -1.606 -20.383 1.00 95.81 471 ALA A CA 1
ATOM 3563 C C . ALA A 1 471 ? 14.529 -2.859 -19.531 1.00 95.81 471 ALA A C 1
ATOM 3565 O O . ALA A 1 471 ? 14.268 -3.931 -20.071 1.00 95.81 471 ALA A O 1
ATOM 3566 N N . GLN A 1 472 ? 14.455 -2.701 -18.205 1.00 94.12 472 GLN A N 1
ATOM 3567 C CA . GLN A 1 472 ? 14.086 -3.790 -17.292 1.00 94.12 472 GLN A CA 1
ATOM 3568 C C . GLN A 1 472 ? 12.696 -4.367 -17.602 1.00 94.12 472 GLN A C 1
ATOM 3570 O O . GLN A 1 472 ? 12.505 -5.582 -17.563 1.00 94.12 472 GLN A O 1
ATOM 3575 N N . ALA A 1 473 ? 11.723 -3.509 -17.924 1.00 94.12 473 ALA A N 1
ATOM 3576 C CA . ALA A 1 473 ? 10.384 -3.944 -18.311 1.00 94.12 473 ALA A CA 1
ATOM 3577 C C . ALA A 1 473 ? 10.388 -4.739 -19.624 1.00 94.12 473 ALA A C 1
ATOM 3579 O O . ALA A 1 473 ? 9.737 -5.779 -19.693 1.00 94.12 473 ALA A O 1
ATOM 3580 N N . LEU A 1 474 ? 11.153 -4.308 -20.631 1.00 95.19 474 LEU A N 1
ATOM 3581 C CA . LEU A 1 474 ? 11.327 -5.036 -21.892 1.00 95.19 474 LEU A CA 1
ATOM 3582 C C . LEU A 1 474 ? 11.978 -6.404 -21.671 1.00 95.19 474 LEU A C 1
ATOM 3584 O O . LEU A 1 474 ? 11.463 -7.400 -22.171 1.00 95.19 474 LEU A O 1
ATOM 3588 N N . GLY A 1 475 ? 13.039 -6.475 -20.861 1.00 93.38 475 GLY A N 1
ATOM 3589 C CA . GLY A 1 475 ? 13.689 -7.743 -20.510 1.00 93.38 475 GLY A CA 1
ATOM 3590 C C . GLY A 1 475 ? 12.787 -8.707 -19.734 1.00 93.38 475 GLY A C 1
ATOM 3591 O O . GLY A 1 475 ? 13.003 -9.913 -19.747 1.00 93.38 475 GLY A O 1
ATOM 3592 N N . ALA A 1 476 ? 11.764 -8.199 -19.044 1.00 90.94 476 ALA A N 1
ATOM 3593 C CA . ALA A 1 476 ? 10.774 -9.031 -18.369 1.00 90.94 476 ALA A CA 1
ATOM 3594 C C . ALA A 1 476 ? 9.605 -9.447 -19.276 1.00 90.94 476 ALA A C 1
ATOM 3596 O O . ALA A 1 476 ? 9.107 -10.558 -19.124 1.00 90.94 476 ALA A O 1
ATOM 3597 N N . CYS A 1 477 ? 9.152 -8.575 -20.183 1.00 88.06 477 CYS A N 1
ATOM 3598 C CA . CYS A 1 477 ? 8.014 -8.848 -21.069 1.00 88.06 477 CYS A CA 1
ATOM 3599 C C . CYS A 1 477 ? 8.392 -9.708 -22.285 1.00 88.06 477 CYS A C 1
ATOM 3601 O O . CYS A 1 477 ? 7.572 -10.499 -22.745 1.00 88.06 477 CYS A O 1
ATOM 3603 N N . GLY A 1 478 ? 9.620 -9.561 -22.792 1.00 87.38 478 GLY A N 1
ATOM 3604 C CA . GLY A 1 478 ? 10.155 -10.342 -23.906 1.00 87.38 478 GLY A CA 1
ATOM 3605 C C . GLY A 1 478 ? 9.525 -10.071 -25.271 1.00 87.38 478 GLY A C 1
ATOM 3606 O O . GLY A 1 478 ? 8.810 -9.089 -25.474 1.00 87.38 478 GLY A O 1
ATOM 3607 N N . GLY A 1 479 ? 9.842 -10.939 -26.232 1.00 87.75 479 GLY A N 1
ATOM 3608 C CA . GLY A 1 479 ? 9.436 -10.824 -27.634 1.00 87.75 479 GLY A CA 1
ATOM 3609 C C . GLY A 1 479 ? 10.366 -9.958 -28.493 1.00 87.75 479 GLY A C 1
ATOM 3610 O O . GLY A 1 479 ? 11.193 -9.196 -27.988 1.00 87.75 479 GLY A O 1
ATOM 3611 N N . GLU A 1 480 ? 10.193 -10.056 -29.811 1.00 87.19 480 GLU A N 1
ATOM 3612 C CA . GLU A 1 480 ? 11.007 -9.348 -30.813 1.00 87.19 480 GLU A CA 1
ATOM 3613 C C . GLU A 1 480 ? 11.088 -7.823 -30.603 1.00 87.19 480 GLU A C 1
ATOM 3615 O O . GLU A 1 480 ? 12.197 -7.278 -30.604 1.00 87.19 480 GLU A O 1
ATOM 3620 N N . PRO A 1 481 ? 9.983 -7.099 -30.304 1.00 88.06 481 PRO A N 1
ATOM 3621 C CA . PRO A 1 481 ? 10.065 -5.659 -30.050 1.00 88.06 481 PRO A CA 1
ATOM 3622 C C . PRO A 1 481 ? 10.959 -5.308 -28.855 1.00 88.06 481 PRO A C 1
ATOM 3624 O O . PRO A 1 481 ? 11.601 -4.256 -28.854 1.00 88.06 481 PRO A O 1
ATOM 3627 N N . ALA A 1 482 ? 11.007 -6.178 -27.839 1.00 91.12 482 ALA A N 1
ATOM 3628 C CA . ALA A 1 482 ? 11.858 -5.989 -26.673 1.00 91.12 482 ALA A CA 1
ATOM 3629 C C . ALA A 1 482 ? 13.331 -6.205 -27.019 1.00 91.12 482 ALA A C 1
ATOM 3631 O O . ALA A 1 482 ? 14.141 -5.335 -26.699 1.00 91.12 482 ALA A O 1
ATOM 3632 N N . ARG A 1 483 ? 13.672 -7.296 -27.719 1.00 93.38 483 ARG A N 1
ATOM 3633 C CA . ARG A 1 483 ? 15.051 -7.574 -28.152 1.00 93.38 483 ARG A CA 1
ATOM 3634 C C . ARG A 1 483 ? 15.608 -6.423 -28.995 1.00 93.38 483 ARG A C 1
ATOM 3636 O O . ARG A 1 483 ? 16.593 -5.803 -28.598 1.00 93.38 483 ARG A O 1
ATOM 3643 N N . ALA A 1 484 ? 14.907 -6.039 -30.063 1.00 92.75 484 ALA A N 1
ATOM 3644 C CA . ALA A 1 484 ? 15.349 -4.972 -30.964 1.00 92.75 484 ALA A CA 1
ATOM 3645 C C . ALA A 1 484 ? 15.472 -3.598 -30.273 1.00 92.75 484 ALA A C 1
ATOM 3647 O O . ALA A 1 484 ? 16.311 -2.763 -30.624 1.00 92.75 484 ALA A O 1
ATOM 3648 N N . ALA A 1 485 ? 14.615 -3.301 -29.293 1.00 94.56 485 ALA A N 1
ATOM 3649 C CA . ALA A 1 485 ? 14.723 -2.072 -28.509 1.00 94.56 485 ALA A CA 1
ATOM 3650 C C . ALA A 1 485 ? 15.920 -2.099 -27.543 1.00 94.56 485 ALA A C 1
ATOM 3652 O O . ALA A 1 485 ? 16.614 -1.089 -27.407 1.00 94.56 485 ALA A O 1
ATOM 3653 N N . LEU A 1 486 ? 16.186 -3.239 -26.904 1.00 95.19 486 LEU A N 1
ATOM 3654 C CA . LEU A 1 486 ? 17.296 -3.401 -25.969 1.00 95.19 486 LEU A CA 1
ATOM 3655 C C . LEU A 1 486 ? 18.664 -3.408 -26.663 1.00 95.19 486 LEU A C 1
ATOM 3657 O O . LEU A 1 486 ? 19.589 -2.786 -26.147 1.00 95.19 486 LEU A O 1
ATOM 3661 N N . GLU A 1 487 ? 18.798 -4.034 -27.834 1.00 94.69 487 GLU A N 1
ATOM 3662 C CA . GLU A 1 487 ? 20.035 -4.011 -28.635 1.00 94.69 487 GLU A CA 1
ATOM 3663 C C . GLU A 1 487 ? 20.405 -2.583 -29.047 1.00 94.69 487 GLU A C 1
ATOM 3665 O O . GLU A 1 487 ? 21.517 -2.119 -28.785 1.00 94.69 487 GLU A O 1
ATOM 3670 N N . ARG A 1 488 ? 19.426 -1.823 -29.559 1.00 94.06 488 ARG A N 1
ATOM 3671 C CA . ARG A 1 488 ? 19.616 -0.398 -29.871 1.00 94.06 488 ARG A CA 1
ATOM 3672 C C . ARG A 1 488 ? 20.056 0.405 -28.650 1.00 94.06 488 ARG A C 1
ATOM 3674 O O . ARG A 1 488 ? 20.934 1.257 -28.765 1.00 94.06 488 ARG A O 1
ATOM 3681 N N . LEU A 1 489 ? 19.464 0.141 -27.487 1.00 92.25 489 LEU A N 1
ATOM 3682 C CA . LEU A 1 489 ? 19.789 0.835 -26.242 1.00 92.25 489 LEU A CA 1
ATOM 3683 C C . LEU A 1 489 ? 21.183 0.449 -25.712 1.00 92.25 489 LEU A C 1
ATOM 3685 O O . LEU A 1 489 ? 21.912 1.312 -25.231 1.00 92.25 489 LEU A O 1
ATOM 3689 N N . ARG A 1 490 ? 21.600 -0.813 -25.866 1.00 92.88 490 ARG A N 1
ATOM 3690 C CA . ARG A 1 490 ? 22.955 -1.294 -25.543 1.00 92.88 490 ARG A CA 1
ATOM 3691 C C . ARG A 1 490 ? 24.032 -0.591 -26.371 1.00 92.88 490 ARG A C 1
ATOM 3693 O O . ARG A 1 490 ? 25.110 -0.302 -25.852 1.00 92.88 490 ARG A O 1
ATOM 3700 N N . GLU A 1 491 ? 23.760 -0.347 -27.647 1.00 91.25 491 GLU A N 1
ATOM 3701 C CA . GLU A 1 491 ? 24.741 0.176 -28.604 1.00 91.25 491 GLU A CA 1
ATOM 3702 C C . GLU A 1 491 ? 24.785 1.701 -28.643 1.00 91.25 491 GLU A C 1
ATOM 3704 O O . GLU A 1 491 ? 25.865 2.285 -28.705 1.00 91.25 491 GLU A O 1
ATOM 3709 N N . ARG A 1 492 ? 23.616 2.348 -28.606 1.00 89.88 492 ARG A N 1
ATOM 3710 C CA . ARG A 1 492 ? 23.472 3.762 -28.981 1.00 89.88 492 ARG A CA 1
ATOM 3711 C C . ARG A 1 492 ? 23.083 4.682 -27.828 1.00 89.88 492 ARG A C 1
ATOM 3713 O O . ARG A 1 492 ? 23.054 5.896 -28.025 1.00 89.88 492 ARG A O 1
ATOM 3720 N N . ASP A 1 493 ? 22.759 4.161 -26.640 1.00 91.50 493 ASP A N 1
ATOM 3721 C CA . ASP A 1 493 ? 22.395 5.040 -25.525 1.00 91.50 493 ASP A CA 1
ATOM 3722 C C . ASP A 1 493 ? 23.608 5.799 -24.984 1.00 91.50 493 ASP A C 1
ATOM 3724 O O . ASP A 1 493 ? 24.682 5.247 -24.758 1.00 91.50 493 ASP A O 1
ATOM 3728 N N . ARG A 1 494 ? 23.404 7.086 -24.716 1.00 85.94 494 ARG A N 1
ATOM 3729 C CA . ARG A 1 494 ? 24.421 7.986 -24.162 1.00 85.94 494 ARG A CA 1
ATOM 3730 C C . ARG A 1 494 ? 24.851 7.647 -22.732 1.00 85.94 494 ARG A C 1
ATOM 3732 O O . ARG A 1 494 ? 25.921 8.070 -22.312 1.00 85.94 494 ARG A O 1
ATOM 3739 N N . SER A 1 495 ? 24.017 6.951 -21.960 1.00 84.88 495 SER A N 1
ATOM 3740 C CA . SER A 1 495 ? 24.299 6.628 -20.559 1.00 84.88 495 SER A CA 1
ATOM 3741 C C . SER A 1 495 ? 24.809 5.196 -20.419 1.00 84.88 495 SER A C 1
ATOM 3743 O O . SER A 1 495 ? 24.132 4.242 -20.803 1.00 84.88 495 SER A O 1
ATOM 3745 N N . LEU A 1 496 ? 25.978 5.034 -19.794 1.00 81.62 496 LEU A N 1
ATOM 3746 C CA . LEU A 1 496 ? 26.558 3.717 -19.509 1.00 81.62 496 LEU A CA 1
ATOM 3747 C C . LEU A 1 496 ? 25.648 2.866 -18.615 1.00 81.62 496 LEU A C 1
ATOM 3749 O O . LEU A 1 496 ? 25.477 1.679 -18.877 1.00 81.62 496 LEU A O 1
ATOM 3753 N N . SER A 1 497 ? 24.997 3.471 -17.618 1.00 83.44 497 SER A N 1
ATOM 3754 C CA . SER A 1 497 ? 24.039 2.781 -16.743 1.00 83.44 497 SER A CA 1
ATOM 3755 C C . SER A 1 497 ? 22.835 2.246 -17.520 1.00 83.44 497 SER A C 1
ATOM 3757 O O . SER A 1 497 ? 22.341 1.154 -17.243 1.00 83.44 497 SER A O 1
ATOM 3759 N N . VAL A 1 498 ? 22.376 2.997 -18.525 1.00 86.00 498 VAL A N 1
ATOM 3760 C CA . VAL A 1 498 ? 21.280 2.587 -19.410 1.00 86.00 498 VAL A CA 1
ATOM 3761 C C . VAL A 1 498 ? 21.731 1.433 -20.313 1.00 86.00 498 VAL A C 1
ATOM 3763 O O . VAL A 1 498 ? 21.042 0.416 -20.373 1.00 86.00 498 VAL A O 1
ATOM 3766 N N . ARG A 1 499 ? 22.922 1.520 -20.923 1.00 89.69 499 ARG A N 1
ATOM 3767 C CA . ARG A 1 499 ? 23.517 0.424 -21.715 1.00 89.69 499 ARG A CA 1
ATOM 3768 C C . ARG A 1 499 ? 23.700 -0.856 -20.890 1.00 89.69 499 ARG A C 1
ATOM 3770 O O . ARG A 1 499 ? 23.364 -1.940 -21.362 1.00 89.69 499 ARG A O 1
ATOM 3777 N N . GLY A 1 500 ? 24.172 -0.728 -19.649 1.00 83.81 500 GLY A N 1
ATOM 3778 C CA . GLY A 1 500 ? 24.309 -1.840 -18.705 1.00 83.81 500 GLY A CA 1
ATOM 3779 C C . GLY A 1 500 ? 22.963 -2.480 -18.356 1.00 83.81 500 GLY A C 1
ATOM 3780 O O . GLY A 1 500 ? 22.833 -3.701 -18.390 1.00 83.81 500 GLY A O 1
ATOM 3781 N N . ALA A 1 501 ? 21.926 -1.672 -18.114 1.00 89.00 501 ALA A N 1
ATOM 3782 C CA . ALA A 1 501 ? 20.571 -2.180 -17.904 1.00 89.00 501 ALA A CA 1
ATOM 3783 C C . ALA A 1 501 ? 20.023 -2.918 -19.139 1.00 89.00 501 ALA A C 1
ATOM 3785 O O . ALA A 1 501 ? 19.353 -3.940 -18.981 1.00 89.00 501 ALA A O 1
ATOM 3786 N N . ALA A 1 502 ? 20.327 -2.443 -20.353 1.00 92.75 502 ALA A N 1
ATOM 3787 C CA . ALA A 1 502 ? 19.999 -3.146 -21.595 1.00 92.75 502 ALA A CA 1
ATOM 3788 C C . ALA A 1 502 ? 20.658 -4.521 -21.662 1.00 92.75 502 ALA A C 1
ATOM 3790 O O . ALA A 1 502 ? 19.981 -5.504 -21.944 1.00 92.75 502 ALA A O 1
ATOM 3791 N N . LEU A 1 503 ? 21.963 -4.582 -21.387 1.00 92.19 503 LEU A N 1
ATOM 3792 C CA . LEU A 1 503 ? 22.731 -5.821 -21.425 1.00 92.19 503 LEU A CA 1
ATOM 3793 C C . LEU A 1 503 ? 22.163 -6.859 -20.450 1.00 92.19 503 LEU A C 1
ATOM 3795 O O . LEU A 1 503 ? 21.888 -7.983 -20.856 1.00 92.19 503 LEU A O 1
ATOM 3799 N N . LEU A 1 504 ? 21.913 -6.463 -19.198 1.00 89.88 504 LEU A N 1
ATOM 3800 C CA . LEU A 1 504 ? 21.294 -7.337 -18.194 1.00 89.88 504 LEU A CA 1
ATOM 3801 C C . LEU A 1 504 ? 19.894 -7.802 -18.620 1.00 89.88 504 LEU A C 1
ATOM 3803 O O . LEU A 1 504 ? 19.496 -8.938 -18.368 1.00 89.88 504 LEU A O 1
ATOM 3807 N N . SER A 1 505 ? 19.136 -6.925 -19.279 1.00 92.19 505 SER A N 1
ATOM 3808 C CA . SER A 1 505 ? 17.794 -7.244 -19.770 1.00 92.19 505 SER A CA 1
ATOM 3809 C C . SER A 1 505 ? 17.833 -8.207 -20.962 1.00 92.19 505 SER A C 1
ATOM 3811 O O . SER A 1 505 ? 16.986 -9.088 -21.026 1.00 92.19 505 SER A O 1
ATOM 3813 N N . LEU A 1 506 ? 18.819 -8.091 -21.860 1.00 92.12 506 LEU A N 1
ATOM 3814 C CA . LEU A 1 506 ? 19.057 -9.039 -22.959 1.00 92.12 506 LEU A CA 1
ATOM 3815 C C . LEU A 1 506 ? 19.474 -10.413 -22.433 1.00 92.12 506 LEU A C 1
ATOM 3817 O O . LEU A 1 506 ? 18.862 -11.403 -22.809 1.00 92.12 506 LEU A O 1
ATOM 3821 N N . GLN A 1 507 ? 20.412 -10.471 -21.482 1.00 89.75 507 GLN A N 1
ATOM 3822 C CA . GLN A 1 507 ? 20.813 -11.728 -20.831 1.00 89.75 507 GLN A CA 1
ATOM 3823 C C . GLN A 1 507 ? 19.619 -12.464 -20.213 1.00 89.75 507 GLN A C 1
ATOM 3825 O O . GLN A 1 507 ? 19.507 -13.685 -20.312 1.00 89.75 507 GLN A O 1
ATOM 3830 N N . ARG A 1 508 ? 18.693 -11.708 -19.610 1.00 87.12 508 ARG A N 1
ATOM 3831 C CA . ARG A 1 508 ? 17.444 -12.254 -19.077 1.00 87.12 508 ARG A CA 1
ATOM 3832 C C . ARG A 1 508 ? 16.531 -12.820 -20.174 1.00 87.12 508 ARG A C 1
ATOM 3834 O O . ARG A 1 508 ? 15.862 -13.814 -19.910 1.00 87.12 508 ARG A O 1
ATOM 3841 N N . LEU A 1 509 ? 16.496 -12.221 -21.368 1.00 85.88 509 LEU A N 1
ATOM 3842 C CA . LEU A 1 509 ? 15.756 -12.760 -22.520 1.00 85.88 509 LEU A CA 1
ATOM 3843 C C . LEU A 1 509 ? 16.411 -14.015 -23.101 1.00 85.88 509 LEU A C 1
ATOM 3845 O O . LEU A 1 509 ? 15.700 -14.920 -23.523 1.00 85.88 509 LEU A O 1
ATOM 3849 N N . ASP A 1 510 ? 17.741 -14.079 -23.090 1.00 82.50 510 ASP A N 1
ATOM 3850 C CA . ASP A 1 510 ? 18.519 -15.211 -23.604 1.00 82.50 510 ASP A CA 1
ATOM 3851 C C . ASP A 1 510 ? 18.511 -16.430 -22.656 1.00 82.50 510 ASP A C 1
ATOM 3853 O O . ASP A 1 510 ? 19.124 -17.452 -22.950 1.00 82.50 510 ASP A O 1
ATOM 3857 N N . GLY A 1 511 ? 17.836 -16.343 -21.502 1.00 67.31 511 GLY A N 1
ATOM 3858 C CA . GLY A 1 511 ? 17.765 -17.432 -20.522 1.00 67.31 511 GLY A CA 1
ATOM 3859 C C . GLY A 1 511 ? 19.065 -17.667 -19.743 1.00 67.31 511 GLY A C 1
ATOM 3860 O O . GLY A 1 511 ? 19.139 -18.593 -18.937 1.00 67.31 511 GLY A O 1
ATOM 3861 N N . VAL A 1 512 ? 20.078 -16.813 -19.917 1.00 52.22 512 VAL A N 1
ATOM 3862 C CA . VAL A 1 512 ? 21.351 -16.876 -19.185 1.00 52.22 512 VAL A CA 1
ATOM 3863 C C . VAL A 1 512 ? 21.181 -16.158 -17.840 1.00 52.22 512 VAL A C 1
ATOM 3865 O O . VAL A 1 512 ? 21.671 -15.053 -17.613 1.00 52.22 512 VAL A O 1
ATOM 3868 N N . GLY A 1 513 ? 20.393 -16.752 -16.946 1.00 41.44 513 GLY A N 1
ATOM 3869 C CA . GLY A 1 513 ? 20.149 -16.219 -15.609 1.00 41.44 513 GLY A CA 1
ATOM 3870 C C . GLY A 1 513 ? 21.216 -16.666 -14.610 1.00 41.44 513 GLY A C 1
ATOM 3871 O O . GLY A 1 513 ? 21.203 -17.810 -14.180 1.00 41.44 513 GLY A O 1
ATOM 3872 N N . LEU A 1 514 ? 22.064 -15.747 -14.138 1.00 37.47 514 LEU A N 1
ATOM 3873 C CA . LEU A 1 514 ? 22.918 -15.943 -12.947 1.00 37.47 514 LEU A CA 1
ATOM 3874 C C . LEU A 1 514 ? 22.130 -16.000 -11.616 1.00 37.47 514 LEU A C 1
ATOM 3876 O O . LEU A 1 514 ? 22.734 -16.089 -10.554 1.00 37.47 514 LEU A O 1
ATOM 3880 N N . PHE A 1 515 ? 20.795 -15.937 -11.662 1.00 38.75 515 PHE A N 1
ATOM 3881 C CA . PHE A 1 515 ? 19.903 -15.956 -10.496 1.00 38.75 515 PHE A CA 1
ATOM 3882 C C . PHE A 1 515 ? 18.554 -16.615 -10.828 1.00 38.75 515 PHE A C 1
ATOM 3884 O O . PHE A 1 515 ? 17.494 -16.052 -10.553 1.00 38.75 515 PHE A O 1
ATOM 3891 N N . ALA A 1 516 ? 18.582 -17.765 -11.503 1.00 29.14 516 ALA A N 1
ATOM 3892 C CA . ALA A 1 516 ? 17.428 -18.656 -11.525 1.00 29.14 516 ALA A CA 1
ATOM 3893 C C . ALA A 1 516 ? 17.490 -19.542 -10.272 1.00 29.14 516 ALA A C 1
ATOM 3895 O O . ALA A 1 516 ? 18.164 -20.561 -10.305 1.00 29.14 516 ALA A O 1
ATOM 3896 N N . ASP A 1 517 ? 16.859 -19.079 -9.189 1.00 30.31 517 ASP A N 1
ATOM 3897 C CA . ASP A 1 517 ? 16.307 -19.866 -8.071 1.00 30.31 517 ASP A CA 1
ATOM 3898 C C . ASP A 1 517 ? 15.264 -19.019 -7.319 1.00 30.31 517 ASP A C 1
ATOM 3900 O O . ASP A 1 517 ? 15.584 -17.864 -6.933 1.00 30.31 517 ASP A O 1
#

Sequence (517 aa):
MKGSGGRGCERWQEALSASIDGELGGRERRALEAHLAECDACRARRARLSRVASLVGLLAPEGDEARAGARFVERLERRLAAEPPPERAASGRTRPLAVRRARWPAALRSLARIAAAVAIVVTAGWWAQVLYHRLRRPERARTPVVWRNVASEAQRPGRGPGHAPPRTGAASKLAAAPRTPQPPEIAGQPPEDEGGAGATDREAVAHANEPPPRDPAAAAVAEPEPAVAGADAAQRRSETARRERERARALARARRLARRIADRRGEEDERIAAVYELARLAPRLAPRHPEALRPLERILARPDAAGSTLWHETVRAVGTFPSRHTLPWLLAAAEHDPAACAQALARLHDPALQRWLAERGLAGLRGHETPLRVAVRALGRLRCRDAAEPIARLLETSRSARVRVACLAALRDLGSPVAQRAARRALEDPSAPVRVAAARLLARVPSSAASGPVAVRLAAERSAAVRIALAQALGACGGEPARAALERLRERDRSLSVRGAALLSLQRLDGVGLFAD

Radius of gyration: 39.28 Å; chains: 1; bounding box: 115×92×113 Å

pLDDT: mean 71.63, std 24.25, range [26.47, 96.56]

Foldseek 3Di:
DDDDDPPPCPVCPVVLLCVLVVNDDPVSNVVSVVVCVPDPVSVVVSVVSNVVVVVVVVVPPDDPCVVVVVVVVVVVVVVVPDDDPPDDDDDDDDDDDDDDDDPPPPVVVVVVVVVVVVVVVVVVVVVVVVVVVVVPPDPPDDDDDDDDDDDDDDDDDDDDDDDDDDYDDDDDDDDDDDDDDDDDDDDDDDDDDDDDDDDDDDDDDDDDDDDDDDDPPDPDPPDPPVVVVVVVVVVVVVVVVVLVVVQVVLLVLLVVLLVQLPPPVDDPVSNLVSLLSNLQCCQSQVVPHVVSCVSLLVLLQDPDPVNDPSSLSSLQSCLVRPDPSSLVSLLNSQVPPLPSSLVSLLSPQDLVVLLCCLPPVLVVCLVPQRSNLSSLLSNLSSLNLSNLVSLLVCLVPHPDPSSVLSSLSSNLSNLDPSSLVSLLVQCPPPDLSSVLSSLQSCLSNAALVCLVSLLVSLVVDDDLSNLLSSLSSLLRNDDDSSLVSLVCQLPPPPDPSSNVSSVVSVCSNVVVDPDDD

Secondary structure (DSSP, 8-state):
-----TTS-TTHHHHHHHHHTT---HHHHHHHHHHHHH-HHHHHHHHHHHHHHHHHHTTSPPSSHHHHHHHHHHHHHHHHSSPPPP------------------TTHHHHHHHHHHHHHHHHHHHHHHHHHHHHHT-----------------------------------------PPP-PPPP------------------------PPPP--S---------HHHHHHHHHHHHHHHHHHHHHHHHHHHHHHHHHHHHH-TTS-HHHHHHHHHHHHHHHHHHTTT-GGGGHHHHHHHHS--TT--HHHHHHHHHHHHS--TTHHHHHHHHTTT-HHHHHHHHTT---HHHHHHIIIIIHHHTTT-HHHHHHHHHHHHHTT-GGGHHHHHHHHHH---HHHHHHHHHHHHHHT-HHHHHHHHHHTT-SSHHHHHHHHHHHHHS--GGGHHHHHHHHHT---HHHHHHHHHHHHHH-SHHHHHHHHHHHHH-S-HHHHHHHHHHHHHHTT--TT--